Protein AF-0000000067828407 (afdb_homodimer)

Foldseek 3Di:
DWKKKWWLFFAAPPADDDFGAQTKIWIADPVGQIEIEFFALCNQVSQVVVVHHLQSAQHYEAFAQDRGRHVRLLVSQVVQLPDPVHDAHAYEYALLCVVCNWVPHNCVPQQDDPPHGDGPVSRHRYDHAHQQDWDDDPHKIKGWHWAQFDDPVVDGRTGTWIWMDDPHAIETEGPWHADDCVRCVVSLVRHQAYEAEEEDDPDDDRGGYYPVSVLPDDLVSQQRYEYGHYHDDDDPDSVVSNHPYYDGRRDMGMRD/DWKKKWWLFFAAPPADDDFGAQTKIWIADPVGQIEIEFFALCNQVSQVVVVHHLQRAQHYEAFAQDRGRHVRLLVSQVVQLPDPVHDAHAYEYALLCVVCNWVPHNCVPQQDDPPHGDGPVSRHRYDHAHAQDWDDDPHKIKGWHWAQFDDPVVDGRTGTWIWMDDPHAIETEGPWHADDCPRCVVSLVRHQAYEAEEEDDPDDDRGHYYPVSVLPDDLVSQQRYEYGHYHDDDDPPSVVSNHPYYDGRRDMGMRD

Organism: Synechocystis sp. (strain ATCC 27184 / PCC 6803 / Kazusa) (NCBI:txid1111708)

Solvent-accessible surface area (backbone atoms only — not comparable to full-atom values): 25943 Å² total; per-residue (Å²): 129,57,33,31,42,32,25,44,7,22,17,18,84,78,41,53,60,93,79,48,29,38,51,24,32,35,40,35,40,74,88,67,52,40,38,33,41,31,32,14,42,48,40,59,45,36,32,39,75,72,75,44,53,67,90,60,53,50,30,37,35,41,42,40,52,38,45,48,24,42,48,23,45,63,59,44,29,53,53,31,66,74,30,90,91,42,67,66,27,37,36,36,31,46,49,91,46,51,65,44,45,36,54,11,41,40,35,45,43,53,26,62,36,74,69,28,74,50,55,65,72,72,35,26,46,80,42,69,33,56,87,66,35,68,50,72,57,93,79,30,45,37,29,41,37,81,39,59,24,32,44,23,82,85,47,64,49,70,22,36,18,41,40,33,33,49,89,85,36,29,37,32,38,43,51,66,22,32,76,46,61,89,80,41,42,70,52,54,70,66,28,69,36,33,43,35,41,26,34,68,57,94,69,76,60,90,37,42,14,38,47,79,59,60,64,68,52,59,66,80,51,32,55,35,25,34,32,26,36,25,58,84,73,88,73,76,66,36,53,84,66,39,28,66,28,71,54,47,51,64,40,71,42,79,48,118,129,56,32,30,41,32,25,46,6,21,18,19,84,78,43,50,60,90,79,49,29,38,51,24,33,34,40,35,40,73,88,67,53,41,38,31,40,31,35,13,43,48,41,56,44,36,32,38,76,72,74,44,54,67,89,61,55,49,30,36,35,42,43,39,52,39,48,50,24,43,49,22,46,63,57,42,29,52,53,29,67,76,30,89,90,43,67,68,25,38,36,36,31,45,49,90,46,50,64,45,45,36,54,12,39,41,35,46,45,53,28,62,36,74,70,27,75,49,55,64,72,74,35,26,45,79,42,70,34,56,87,67,36,68,52,71,57,93,80,30,44,37,30,41,38,81,40,59,24,32,45,24,81,86,48,64,48,71,23,36,18,40,40,32,33,50,90,84,36,30,37,31,37,44,51,67,22,32,76,45,60,90,80,43,42,70,55,54,68,65,29,65,34,33,41,35,42,26,34,68,56,94,70,76,61,89,38,43,14,36,48,80,59,60,64,67,50,58,66,80,50,33,56,34,24,34,32,24,35,25,57,84,73,89,73,76,67,35,54,85,66,39,26,66,28,71,55,48,50,64,40,73,41,80,47,118

Radius of gyration: 23.19 Å; Cα contacts (8 Å, |Δi|>4): 1273; chains: 2; bounding box: 46×67×59 Å

Sequence (512 aa):
MAANLTFLGSGSAFTVGADNFQSNAILTLDNGKKFLIDCGTDIRFSLYALGLSHRDITDIYVSHLHSDHVGGLEYVGFSTMFDPNCGKPNLYLSQDIAADLWERSLAGGMEAIEGGMTEVDSYFQIHALGPGETFTWENVNFQLIKLNHVDTGSMLMPAYGLFFTVNHFQVFFSNDTKFSYDRLQEYFHRADIIFHDCEISPYPSPVHAHYNELRKLPAAIKAKMWLYGYQPGPLPPALEDGFLGFVKRGQRFDLVMAANLTFLGSGSAFTVGADNFQSNAILTLDNGKKFLIDCGTDIRFSLYALGLSHRDITDIYVSHLHSDHVGGLEYVGFSTMFDPNCGKPNLYLSQDIAADLWERSLAGGMEAIEGGMTEVDSYFQIHALGPGETFTWENVNFQLIKLNHVDTGSMLMPAYGLFFTVNHFQVFFSNDTKFSYDRLQEYFHRADIIFHDCEISPYPSPVHAHYNELRKLPAAIKAKMWLYGYQPGPLPPALEDGFLGFVKRGQRFDLV

InterPro domains:
  IPR001279 Metallo-beta-lactamase [SM00849] (22-222)
  IPR036866 Ribonuclease Z/Hydroxyacylglutathione hydrolase-like [G3DSA:3.60.15.10] (4-229)
  IPR036866 Ribonuclease Z/Hydroxyacylglutathione hydrolase-like [SSF56281] (5-227)

Nearest PDB structures (foldseek):
  7u2s-assembly1_B  TM=8.899E-01  e=1.534E-22  Paenibacillus xerothermodurans
  7t28-assembly1_A-2  TM=8.865E-01  e=1.063E-20  Bacillus phage BSP38
  7fct-assembly1_A  TM=8.075E-01  e=1.706E-14  Bacillus phage vB_BtM_BMBsp2
  7bzi-assembly2_D  TM=7.645E-01  e=1.334E-12  uncultured bacterium
  7bz3-assembly1_C  TM=7.467E-01  e=5.696E-11  uncultured bacterium

Structure (mmCIF, N/CA/C/O backbone):
data_AF-0000000067828407-model_v1
#
loop_
_entity.id
_entity.type
_entity.pdbx_description
1 polymer 'Anti-Pycsar protein Apyc1'
#
loop_
_atom_site.group_PDB
_atom_site.id
_atom_site.type_symbol
_atom_site.label_atom_id
_atom_site.label_alt_id
_atom_site.label_comp_id
_atom_site.label_asym_id
_atom_site.label_entity_id
_atom_site.label_seq_id
_atom_site.pdbx_PDB_ins_code
_atom_site.Cartn_x
_atom_site.Cartn_y
_atom_site.Cartn_z
_atom_site.occupancy
_atom_site.B_iso_or_equiv
_atom_site.auth_seq_id
_atom_site.auth_comp_id
_atom_site.auth_asym_id
_atom_site.auth_atom_id
_atom_site.pdbx_PDB_model_num
ATOM 1 N N . MET A 1 1 ? -19.906 -27.156 -11.617 1 76.94 1 MET A N 1
ATOM 2 C CA . MET A 1 1 ? -19.828 -25.812 -11.07 1 76.94 1 MET A CA 1
ATOM 3 C C . MET A 1 1 ? -18.922 -24.922 -11.922 1 76.94 1 MET A C 1
ATOM 5 O O . MET A 1 1 ? -17.859 -25.359 -12.359 1 76.94 1 MET A O 1
ATOM 9 N N . ALA A 1 2 ? -19.484 -23.766 -12.352 1 88.38 2 ALA A N 1
ATOM 10 C CA . ALA A 1 2 ? -18.672 -22.859 -13.18 1 88.38 2 ALA A CA 1
ATOM 11 C C . ALA A 1 2 ? -17.812 -21.938 -12.312 1 88.38 2 ALA A C 1
ATOM 13 O O . ALA A 1 2 ? -18.234 -21.547 -11.219 1 88.38 2 ALA A O 1
ATOM 14 N N . ALA A 1 3 ? -16.531 -21.828 -12.641 1 96.25 3 ALA A N 1
ATOM 15 C CA . ALA A 1 3 ? -15.617 -20.938 -11.93 1 96.25 3 ALA A CA 1
ATOM 16 C C . ALA A 1 3 ? -14.758 -20.141 -12.906 1 96.25 3 ALA A C 1
ATOM 18 O O . ALA A 1 3 ? -14.523 -20.578 -14.031 1 96.25 3 ALA A O 1
ATOM 19 N N . ASN A 1 4 ? -14.438 -18.953 -12.461 1 97.56 4 ASN A N 1
ATOM 20 C CA . ASN A 1 4 ? -13.516 -18.156 -13.273 1 97.56 4 ASN A CA 1
ATOM 21 C C . ASN A 1 4 ? -12.469 -17.453 -12.406 1 97.56 4 ASN A C 1
ATOM 23 O O . ASN A 1 4 ? -12.703 -17.203 -11.227 1 97.56 4 ASN A O 1
ATOM 27 N N . LEU A 1 5 ? -11.352 -17.266 -12.992 1 98.44 5 LEU A N 1
ATOM 28 C CA . LEU A 1 5 ? -10.273 -16.5 -12.391 1 98.44 5 LEU A CA 1
ATOM 29 C C . LEU A 1 5 ? -10.117 -15.148 -13.086 1 98.44 5 LEU A C 1
ATOM 31 O O . LEU A 1 5 ? -9.922 -15.094 -14.305 1 98.44 5 LEU A O 1
ATOM 35 N N . THR A 1 6 ? -10.258 -14.07 -12.328 1 98.75 6 THR A N 1
ATOM 36 C CA . THR A 1 6 ? -10.094 -12.719 -12.867 1 98.75 6 THR A CA 1
ATOM 37 C C . THR A 1 6 ? -8.875 -12.039 -12.25 1 98.75 6 THR A C 1
ATOM 39 O O . THR A 1 6 ? -8.758 -11.953 -11.031 1 98.75 6 THR A O 1
ATOM 42 N N . PHE A 1 7 ? -8.008 -11.578 -13.117 1 98.81 7 PHE A N 1
ATOM 43 C CA . PHE A 1 7 ? -6.852 -10.852 -12.625 1 98.81 7 PHE A CA 1
ATOM 44 C C . PHE A 1 7 ? -7.203 -9.391 -12.367 1 98.81 7 PHE A C 1
ATOM 46 O O . PHE A 1 7 ? -7.656 -8.688 -13.273 1 98.81 7 PHE A O 1
ATOM 53 N N . LEU A 1 8 ? -6.945 -8.953 -11.133 1 98.56 8 LEU A N 1
ATOM 54 C CA . LEU A 1 8 ? -7.117 -7.543 -10.789 1 98.56 8 LEU A CA 1
ATOM 55 C C . LEU A 1 8 ? -6.027 -6.691 -11.43 1 98.56 8 LEU A C 1
ATOM 57 O O . LEU A 1 8 ? -6.273 -5.543 -11.805 1 98.56 8 LEU A O 1
ATOM 61 N N . GLY A 1 9 ? -4.91 -7.184 -11.438 1 98.44 9 GLY A N 1
ATOM 62 C CA . GLY A 1 9 ? -3.709 -6.688 -12.086 1 98.44 9 GLY A CA 1
ATOM 63 C C . GLY A 1 9 ? -2.754 -7.789 -12.508 1 98.44 9 GLY A C 1
ATOM 64 O O . GLY A 1 9 ? -2.883 -8.93 -12.055 1 98.44 9 GLY A O 1
ATOM 65 N N . SER A 1 10 ? -1.858 -7.43 -13.422 1 98.38 10 SER A N 1
ATOM 66 C CA . SER A 1 10 ? -0.917 -8.422 -13.938 1 98.38 10 SER A CA 1
ATOM 67 C C . SER A 1 10 ? 0.518 -7.91 -13.859 1 98.38 10 SER A C 1
ATOM 69 O O . SER A 1 10 ? 1.431 -8.523 -14.414 1 98.38 10 SER A O 1
ATOM 71 N N . GLY A 1 11 ? 0.688 -6.836 -13.156 1 98.06 11 GLY A N 1
ATOM 72 C CA . GLY A 1 11 ? 1.99 -6.191 -13.141 1 98.06 11 GLY A CA 1
ATOM 73 C C . GLY A 1 11 ? 2.842 -6.59 -11.953 1 98.06 11 GLY A C 1
ATOM 74 O O . GLY A 1 11 ? 2.355 -7.238 -11.023 1 98.06 11 GLY A O 1
ATOM 75 N N . SER A 1 12 ? 4.102 -6.242 -12.062 1 97.12 12 SER A N 1
ATOM 76 C CA . SER A 1 12 ? 5.043 -6.438 -10.969 1 97.12 12 SER A CA 1
ATOM 77 C C . SER A 1 12 ? 4.727 -5.52 -9.789 1 97.12 12 SER A C 1
ATOM 79 O O . SER A 1 12 ? 3.828 -4.68 -9.875 1 97.12 12 SER A O 1
ATOM 81 N N . ALA A 1 13 ? 5.492 -5.715 -8.719 1 97.06 13 ALA A N 1
ATOM 82 C CA . ALA A 1 13 ? 5.367 -4.887 -7.52 1 97.06 13 ALA A CA 1
ATOM 83 C C . ALA A 1 13 ? 5.605 -3.414 -7.84 1 97.06 13 ALA A C 1
ATOM 85 O O . ALA A 1 13 ? 5.18 -2.531 -7.094 1 97.06 13 ALA A O 1
ATOM 86 N N . PHE A 1 14 ? 6.219 -3.104 -9.016 1 95.5 14 PHE A N 1
ATOM 87 C CA . PHE A 1 14 ? 6.723 -1.764 -9.297 1 95.5 14 PHE A CA 1
ATOM 88 C C . PHE A 1 14 ? 5.938 -1.114 -10.43 1 95.5 14 PHE A C 1
ATOM 90 O O . PHE A 1 14 ? 6.383 -0.126 -11.016 1 95.5 14 PHE A O 1
ATOM 97 N N . THR A 1 15 ? 4.816 -1.75 -10.727 1 96 15 THR A N 1
ATOM 98 C CA . THR A 1 15 ? 3.963 -1.241 -11.797 1 96 15 THR A CA 1
ATOM 99 C C . THR A 1 15 ? 3.484 0.172 -11.477 1 96 15 THR A C 1
ATOM 101 O O . THR A 1 15 ? 3.117 0.467 -10.336 1 96 15 THR A O 1
ATOM 104 N N . VAL A 1 16 ? 3.574 1.005 -12.461 1 94 16 VAL A N 1
ATOM 105 C CA . VAL A 1 16 ? 3.113 2.385 -12.344 1 94 16 VAL A CA 1
ATOM 106 C C . VAL A 1 16 ? 2.1 2.684 -13.445 1 94 16 VAL A C 1
ATOM 108 O O . VAL A 1 16 ? 1.733 1.796 -14.219 1 94 16 VAL A O 1
ATOM 111 N N . GLY A 1 17 ? 1.566 3.844 -13.516 1 85.56 17 GLY A N 1
ATOM 112 C CA . GLY A 1 17 ? 0.612 4.234 -14.539 1 85.56 17 GLY A CA 1
ATOM 113 C C . GLY A 1 17 ? -0.798 3.752 -14.258 1 85.56 17 GLY A C 1
ATOM 114 O O . GLY A 1 17 ? -1.046 3.102 -13.242 1 85.56 17 GLY A O 1
ATOM 115 N N . ALA A 1 18 ? -1.781 4.07 -15.078 1 76.5 18 ALA A N 1
ATOM 116 C CA . ALA A 1 18 ? -3.195 3.789 -14.844 1 76.5 18 ALA A CA 1
ATOM 117 C C . ALA A 1 18 ? -3.648 2.57 -15.641 1 76.5 18 ALA A C 1
ATOM 119 O O . ALA A 1 18 ? -4.824 2.199 -15.609 1 76.5 18 ALA A O 1
ATOM 120 N N . ASP A 1 19 ? -2.742 1.916 -16.219 1 89.62 19 ASP A N 1
ATOM 121 C CA . ASP A 1 19 ? -3.172 0.899 -17.172 1 89.62 19 ASP A CA 1
ATOM 122 C C . ASP A 1 19 ? -3.098 -0.497 -16.562 1 89.62 19 ASP A C 1
ATOM 124 O O . ASP A 1 19 ? -3.627 -1.457 -17.125 1 89.62 19 ASP A O 1
ATOM 128 N N . ASN A 1 20 ? -2.412 -0.608 -15.445 1 96.94 20 ASN A N 1
ATOM 129 C CA . ASN A 1 20 ? -2.26 -1.908 -14.797 1 96.94 20 ASN A CA 1
ATOM 130 C C . ASN A 1 20 ? -2.098 -1.769 -13.289 1 96.94 20 ASN A C 1
ATOM 132 O O . ASN A 1 20 ? -1.967 -0.657 -12.773 1 96.94 20 ASN A O 1
ATOM 136 N N . PHE A 1 21 ? -2.271 -2.811 -12.555 1 98 21 PHE A N 1
ATOM 137 C CA . PHE A 1 21 ? -2.057 -2.926 -11.117 1 98 21 PHE A CA 1
ATOM 138 C C . PHE A 1 21 ? -1.154 -4.113 -10.797 1 98 21 PHE A C 1
ATOM 140 O O . PHE A 1 21 ? -0.775 -4.871 -11.688 1 98 21 PHE A O 1
ATOM 147 N N . GLN A 1 22 ? -0.774 -4.207 -9.508 1 98.12 22 GLN A N 1
ATOM 148 C CA . GLN A 1 22 ? -0.045 -5.371 -9.023 1 98.12 22 GLN A CA 1
ATOM 149 C C . GLN A 1 22 ? -0.845 -6.652 -9.242 1 98.12 22 GLN A C 1
ATOM 151 O O . GLN A 1 22 ? -2.078 -6.625 -9.258 1 98.12 22 GLN A O 1
ATOM 156 N N . SER A 1 23 ? -0.132 -7.758 -9.375 1 97.81 23 SER A N 1
ATOM 157 C CA . SER A 1 23 ? -0.726 -9.023 -9.789 1 97.81 23 SER A CA 1
ATOM 158 C C . SER A 1 23 ? -1.465 -9.688 -8.633 1 97.81 23 SER A C 1
ATOM 160 O O . SER A 1 23 ? -0.862 -10.414 -7.836 1 97.81 23 SER A O 1
ATOM 162 N N . ASN A 1 24 ? -2.719 -9.43 -8.453 1 98.44 24 ASN A N 1
ATOM 163 C CA . ASN A 1 24 ? -3.688 -10.117 -7.605 1 98.44 24 ASN A CA 1
ATOM 164 C C . ASN A 1 24 ? -4.875 -10.633 -8.414 1 98.44 24 ASN A C 1
ATOM 166 O O . ASN A 1 24 ? -5.148 -10.133 -9.508 1 98.44 24 ASN A O 1
ATOM 170 N N . ALA A 1 25 ? -5.551 -11.672 -7.895 1 98.81 25 ALA A N 1
ATOM 171 C CA . ALA A 1 25 ? -6.621 -12.273 -8.688 1 98.81 25 ALA A CA 1
ATOM 172 C C . ALA A 1 25 ? -7.781 -12.711 -7.801 1 98.81 25 ALA A C 1
ATOM 174 O O . ALA A 1 25 ? -7.609 -12.914 -6.598 1 98.81 25 ALA A O 1
ATOM 175 N N . ILE A 1 26 ? -8.938 -12.844 -8.398 1 98.81 26 ILE A N 1
ATOM 176 C CA . ILE A 1 26 ? -10.133 -13.312 -7.715 1 98.81 26 ILE A CA 1
ATOM 177 C C . ILE A 1 26 ? -10.656 -14.578 -8.398 1 98.81 26 ILE A C 1
ATOM 179 O O . ILE A 1 26 ? -10.93 -14.57 -9.602 1 98.81 26 ILE A O 1
ATOM 183 N N . LEU A 1 27 ? -10.719 -15.641 -7.633 1 98.56 27 LEU A N 1
ATOM 184 C CA . LEU A 1 27 ? -11.484 -16.812 -8.055 1 98.56 27 LEU A CA 1
ATOM 185 C C . LEU A 1 27 ? -12.961 -16.656 -7.715 1 98.56 27 LEU A C 1
ATOM 187 O O . LEU A 1 27 ? -13.32 -16.516 -6.547 1 98.56 27 LEU A O 1
ATOM 191 N N . THR A 1 28 ? -13.797 -16.641 -8.719 1 97.81 28 THR A N 1
ATOM 192 C CA . THR A 1 28 ? -15.234 -16.5 -8.539 1 97.81 28 THR A CA 1
ATOM 193 C C . THR A 1 28 ? -15.961 -17.797 -8.906 1 97.81 28 THR A C 1
ATOM 195 O O . THR A 1 28 ? -15.727 -18.359 -9.977 1 97.81 28 THR A O 1
ATOM 198 N N . LEU A 1 29 ? -16.828 -18.25 -8.031 1 96.62 29 LEU A N 1
ATOM 199 C CA . LEU A 1 29 ? -17.656 -19.422 -8.297 1 96.62 29 LEU A CA 1
ATOM 200 C C . LEU A 1 29 ? -19.031 -19.031 -8.812 1 96.62 29 LEU A C 1
ATOM 202 O O . LEU A 1 29 ? -19.406 -17.859 -8.758 1 96.62 29 LEU A O 1
ATOM 206 N N . ASP A 1 30 ? -19.781 -19.953 -9.312 1 93.94 30 ASP A N 1
ATOM 207 C CA . ASP A 1 30 ? -21.094 -19.703 -9.922 1 93.94 30 ASP A CA 1
ATOM 208 C C . ASP A 1 30 ? -22.094 -19.219 -8.875 1 93.94 30 ASP A C 1
ATOM 210 O O . ASP A 1 30 ? -23.078 -18.547 -9.219 1 93.94 30 ASP A O 1
ATOM 214 N N . ASN A 1 31 ? -21.906 -19.516 -7.641 1 93.69 31 ASN A N 1
ATOM 215 C CA . ASN A 1 31 ? -22.797 -19.078 -6.578 1 93.69 31 ASN A CA 1
ATOM 216 C C . ASN A 1 31 ? -22.469 -17.656 -6.113 1 93.69 31 ASN A C 1
ATOM 218 O O . ASN A 1 31 ? -23.078 -17.141 -5.176 1 93.69 31 ASN A O 1
ATOM 222 N N . GLY A 1 32 ? -21.453 -17.094 -6.676 1 94.56 32 GLY A N 1
ATOM 223 C CA . GLY A 1 32 ? -21.125 -15.695 -6.395 1 94.56 32 GLY A CA 1
ATOM 224 C C . GLY A 1 32 ? -20 -15.539 -5.383 1 94.56 32 GLY A C 1
ATOM 225 O O . GLY A 1 32 ? -19.5 -14.43 -5.188 1 94.56 32 GLY A O 1
ATOM 226 N N . LYS A 1 33 ? -19.578 -16.656 -4.762 1 96.56 33 LYS A N 1
ATOM 227 C CA . LYS A 1 33 ? -18.5 -16.578 -3.777 1 96.56 33 LYS A CA 1
ATOM 228 C C . LYS A 1 33 ? -17.172 -16.234 -4.438 1 96.56 33 LYS A C 1
ATOM 230 O O . LYS A 1 33 ? -16.875 -16.688 -5.547 1 96.56 33 LYS A O 1
ATOM 235 N N . LYS A 1 34 ? -16.391 -15.406 -3.74 1 98.38 34 LYS A N 1
ATOM 236 C CA . LYS A 1 34 ? -15.125 -14.914 -4.266 1 98.38 34 LYS A CA 1
ATOM 237 C C . LYS A 1 34 ? -13.977 -15.25 -3.318 1 98.38 34 LYS A C 1
ATOM 239 O O . LYS A 1 34 ? -14.117 -15.148 -2.098 1 98.38 34 LYS A O 1
ATOM 244 N N . PHE A 1 35 ? -12.898 -15.68 -3.91 1 98.75 35 PHE A N 1
ATOM 245 C CA . PHE A 1 35 ? -11.641 -15.992 -3.232 1 98.75 35 PHE A CA 1
ATOM 246 C C . PHE A 1 35 ? -10.5 -15.148 -3.791 1 98.75 35 PHE A C 1
ATOM 248 O O .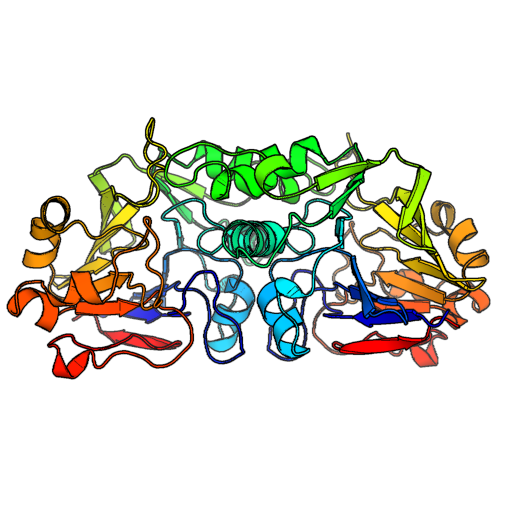 PHE A 1 35 ? -10.062 -15.359 -4.926 1 98.75 35 PHE A O 1
ATOM 255 N N . LEU A 1 36 ? -10.086 -14.172 -2.955 1 98.88 36 LEU A N 1
ATOM 256 C CA . LEU A 1 36 ? -9.016 -13.281 -3.381 1 98.88 36 LEU A CA 1
ATOM 257 C C . LEU A 1 36 ? -7.652 -13.922 -3.166 1 98.88 36 LEU A C 1
ATOM 259 O O . LEU A 1 36 ? -7.355 -14.406 -2.07 1 98.88 36 LEU A O 1
ATOM 263 N N . ILE A 1 37 ? -6.848 -13.953 -4.219 1 98.88 37 ILE A N 1
ATOM 264 C CA . ILE A 1 37 ? -5.465 -14.422 -4.145 1 98.88 37 ILE A CA 1
ATOM 265 C C . ILE A 1 37 ? -4.52 -13.219 -4.07 1 98.88 37 ILE A C 1
ATOM 267 O O . ILE A 1 37 ? -4.332 -12.508 -5.059 1 98.88 37 ILE A O 1
ATOM 271 N N . ASP A 1 38 ? -3.898 -13.047 -2.912 1 98.81 38 ASP A N 1
ATOM 272 C CA . ASP A 1 38 ? -3.037 -11.938 -2.529 1 98.81 38 ASP A CA 1
ATOM 273 C C . ASP A 1 38 ? -3.82 -10.625 -2.486 1 98.81 38 ASP A C 1
ATOM 275 O O . ASP A 1 38 ? -4.836 -10.484 -3.172 1 98.81 38 ASP A O 1
ATOM 279 N N . CYS A 1 39 ? -3.365 -9.758 -1.667 1 98.81 39 CYS A N 1
ATOM 280 C CA . CYS A 1 39 ? -4.016 -8.484 -1.366 1 98.81 39 CYS A CA 1
ATOM 281 C C . CYS A 1 39 ? -2.994 -7.363 -1.245 1 98.81 39 CYS A C 1
ATOM 283 O O . CYS A 1 39 ? -2.664 -6.934 -0.138 1 98.81 39 CYS A O 1
ATOM 285 N N . GLY A 1 40 ? -2.582 -6.895 -2.371 1 98.62 40 GLY A N 1
ATOM 286 C CA . GLY A 1 40 ? -1.486 -5.941 -2.418 1 98.62 40 GLY A CA 1
ATOM 287 C C . GLY A 1 40 ? -1.936 -4.508 -2.207 1 98.62 40 GLY A C 1
ATOM 288 O O . GLY A 1 40 ? -3.127 -4.242 -2.023 1 98.62 40 GLY A O 1
ATOM 289 N N . THR A 1 41 ? -1.012 -3.59 -2.291 1 98.25 41 THR A N 1
ATOM 290 C CA . THR A 1 41 ? -1.231 -2.186 -1.964 1 98.25 41 THR A CA 1
ATOM 291 C C . THR A 1 41 ? -2.211 -1.549 -2.945 1 98.25 41 THR A C 1
ATOM 293 O O . THR A 1 41 ? -2.824 -0.522 -2.641 1 98.25 41 THR A O 1
ATOM 296 N N . ASP A 1 42 ? -2.416 -2.121 -4.105 1 97.94 42 ASP A N 1
ATOM 297 C CA . ASP A 1 42 ? -3.27 -1.527 -5.129 1 97.94 42 ASP A CA 1
ATOM 298 C C . ASP A 1 42 ? -4.719 -1.982 -4.965 1 97.94 42 ASP A C 1
ATOM 300 O O . ASP A 1 42 ? -5.582 -1.625 -5.77 1 97.94 42 ASP A O 1
ATOM 304 N N . ILE A 1 43 ? -5.039 -2.695 -3.916 1 98.25 43 ILE A N 1
ATOM 305 C CA . ILE A 1 43 ? -6.281 -3.459 -3.838 1 98.25 43 ILE A CA 1
ATOM 306 C C . ILE A 1 43 ? -7.477 -2.512 -3.912 1 98.25 43 ILE A C 1
ATOM 308 O O . ILE A 1 43 ? -8.484 -2.822 -4.555 1 98.25 43 ILE A O 1
ATOM 312 N N . ARG A 1 44 ? -7.387 -1.312 -3.287 1 97.12 44 ARG A N 1
ATOM 313 C CA . ARG A 1 44 ? -8.492 -0.358 -3.32 1 97.12 44 ARG A CA 1
ATOM 314 C C . ARG A 1 44 ? -8.828 0.042 -4.754 1 97.12 44 ARG A C 1
ATOM 316 O O . ARG A 1 44 ? -10 0.044 -5.145 1 97.12 44 ARG A O 1
ATOM 323 N N . PHE A 1 45 ? -7.836 0.296 -5.527 1 97.19 45 PHE A N 1
ATOM 324 C CA . PHE A 1 45 ? -8.008 0.774 -6.895 1 97.19 45 PHE A CA 1
ATOM 325 C C . PHE A 1 45 ? -8.398 -0.37 -7.824 1 97.19 45 PHE A C 1
ATOM 327 O O . PHE A 1 45 ? -9.25 -0.205 -8.695 1 97.19 45 PHE A O 1
ATOM 334 N N . SER A 1 46 ? -7.762 -1.517 -7.629 1 97.81 46 SER A N 1
ATOM 335 C CA . SER A 1 46 ? -7.984 -2.629 -8.547 1 97.81 46 SER A CA 1
ATOM 336 C C . SER A 1 46 ? -9.391 -3.209 -8.383 1 97.81 46 SER A C 1
ATOM 338 O O . SER A 1 46 ? -10.039 -3.557 -9.367 1 97.81 46 SER A O 1
ATOM 340 N N . LEU A 1 47 ? -9.906 -3.297 -7.129 1 98.12 47 LEU A N 1
ATOM 341 C CA . LEU A 1 47 ? -11.289 -3.707 -6.906 1 98.12 47 LEU A CA 1
ATOM 342 C C . LEU A 1 47 ? -12.258 -2.699 -7.516 1 98.12 47 LEU A C 1
ATOM 344 O O . LEU A 1 47 ? -13.18 -3.08 -8.234 1 98.12 47 LEU A O 1
ATOM 348 N N . TYR A 1 48 ? -12 -1.464 -7.262 1 97.38 48 TYR A N 1
ATOM 349 C CA . TYR A 1 48 ? -12.875 -0.401 -7.746 1 97.38 48 TYR A CA 1
ATOM 350 C C . TYR A 1 48 ? -12.977 -0.431 -9.266 1 97.38 48 TYR A C 1
ATOM 352 O O . TYR A 1 48 ? -14.055 -0.23 -9.828 1 97.38 48 TYR A O 1
ATOM 360 N N . ALA A 1 49 ? -11.875 -0.677 -9.922 1 96.5 49 ALA A N 1
ATOM 361 C CA . ALA A 1 49 ? -11.836 -0.704 -11.383 1 96.5 49 ALA A CA 1
ATOM 362 C C . ALA A 1 49 ? -12.75 -1.792 -11.938 1 96.5 49 ALA A C 1
ATOM 364 O O . ALA A 1 49 ? -13.195 -1.71 -13.086 1 96.5 49 ALA A O 1
ATOM 365 N N . LEU A 1 50 ? -13.062 -2.801 -11.133 1 96.88 50 LEU A N 1
ATOM 366 C CA . LEU A 1 50 ? -13.938 -3.891 -11.555 1 96.88 50 LEU A CA 1
ATOM 367 C C . LEU A 1 50 ? -15.344 -3.709 -10.992 1 96.88 50 LEU A C 1
ATOM 369 O O . LEU A 1 50 ? -16.188 -4.602 -11.117 1 96.88 50 LEU A O 1
ATOM 373 N N . GLY A 1 51 ? -15.57 -2.576 -10.312 1 97.12 51 GLY A N 1
ATOM 374 C CA . GLY A 1 51 ? -16.859 -2.332 -9.703 1 97.12 51 GLY A CA 1
ATOM 375 C C . GLY A 1 51 ? -17.062 -3.094 -8.406 1 97.12 51 GLY A C 1
ATOM 376 O O . GLY A 1 51 ? -18.203 -3.338 -7.992 1 97.12 51 GLY A O 1
ATOM 377 N N . LEU A 1 52 ? -15.977 -3.553 -7.785 1 97.69 52 LEU A N 1
ATOM 378 C CA . LEU A 1 52 ? -16.016 -4.289 -6.527 1 97.69 52 LEU A CA 1
ATOM 379 C C . LEU A 1 52 ? -15.492 -3.428 -5.379 1 97.69 52 LEU A C 1
ATOM 381 O O . LEU A 1 52 ? -15.047 -2.299 -5.602 1 97.69 52 LEU A O 1
ATOM 385 N N . SER A 1 53 ? -15.594 -3.887 -4.148 1 97.12 53 SER A N 1
ATOM 386 C CA . SER A 1 53 ? -15.109 -3.229 -2.941 1 97.12 53 SER A CA 1
ATOM 387 C C . SER A 1 53 ? -14.766 -4.246 -1.859 1 97.12 53 SER A C 1
ATOM 389 O O . SER A 1 53 ? -14.789 -5.453 -2.105 1 97.12 53 SER A O 1
ATOM 391 N N . HIS A 1 54 ? -14.414 -3.705 -0.653 1 97.44 54 HIS A N 1
ATOM 392 C CA . HIS A 1 54 ? -14.125 -4.562 0.492 1 97.44 54 HIS A CA 1
ATOM 393 C C . HIS A 1 54 ? -15.312 -5.469 0.809 1 97.44 54 HIS A C 1
ATOM 395 O O . HIS A 1 54 ? -15.141 -6.543 1.387 1 97.44 54 HIS A O 1
ATOM 401 N N . ARG A 1 55 ? -16.516 -5.09 0.398 1 97.19 55 ARG A N 1
ATOM 402 C CA . ARG A 1 55 ? -17.719 -5.84 0.704 1 97.19 55 ARG A CA 1
ATOM 403 C C . ARG A 1 55 ? -17.766 -7.145 -0.087 1 97.19 55 ARG A C 1
ATOM 405 O O . ARG A 1 55 ? -18.516 -8.062 0.266 1 97.19 55 ARG A O 1
ATOM 412 N N . ASP A 1 56 ? -16.984 -7.188 -1.113 1 97.31 56 ASP A N 1
ATOM 413 C CA . ASP A 1 56 ? -17 -8.352 -1.996 1 97.31 56 ASP A CA 1
ATOM 414 C C . ASP A 1 56 ? -15.922 -9.352 -1.6 1 97.31 56 ASP A C 1
ATOM 416 O O . ASP A 1 56 ? -15.828 -10.438 -2.186 1 97.31 56 ASP A O 1
ATOM 420 N N . ILE A 1 57 ? -15.086 -8.977 -0.621 1 96.5 57 ILE A N 1
ATOM 421 C CA . ILE A 1 57 ? -13.914 -9.781 -0.286 1 96.5 57 ILE A CA 1
ATOM 422 C C . ILE A 1 57 ? -14.125 -10.469 1.061 1 96.5 57 ILE A C 1
ATOM 424 O O . ILE A 1 57 ? -13.914 -9.867 2.113 1 96.5 57 ILE A O 1
ATOM 428 N N . THR A 1 58 ? -14.523 -11.75 1.033 1 97.5 58 THR A N 1
ATOM 429 C CA . THR A 1 58 ? -14.82 -12.484 2.26 1 97.5 58 THR A CA 1
ATOM 430 C C . THR A 1 58 ? -13.742 -13.523 2.541 1 97.5 58 THR A C 1
ATOM 432 O O . THR A 1 58 ? -13.602 -13.984 3.676 1 97.5 58 THR A O 1
ATOM 435 N N . ASP A 1 59 ? -13.094 -13.984 1.517 1 98.81 59 ASP A N 1
ATOM 436 C CA . ASP A 1 59 ? -12.055 -15.008 1.606 1 98.81 59 ASP A CA 1
ATOM 437 C C . ASP A 1 59 ? -10.789 -14.57 0.876 1 98.81 59 ASP A C 1
ATOM 439 O O . ASP A 1 59 ? -10.828 -14.234 -0.307 1 98.81 59 ASP A O 1
ATOM 443 N N . ILE A 1 60 ? -9.688 -14.578 1.633 1 98.88 60 ILE A N 1
ATOM 444 C CA . ILE A 1 60 ? -8.422 -14.078 1.11 1 98.88 60 ILE A CA 1
ATOM 445 C C . ILE A 1 60 ? -7.316 -15.102 1.354 1 98.88 60 ILE A C 1
ATOM 447 O O . ILE A 1 60 ? -7.223 -15.68 2.441 1 98.88 60 ILE A O 1
ATOM 451 N N . TYR A 1 61 ? -6.52 -15.359 0.373 1 98.81 61 TYR A N 1
ATOM 452 C CA . TYR A 1 61 ? -5.258 -16.078 0.517 1 98.81 61 TYR A CA 1
ATOM 453 C C . TYR A 1 61 ? -4.07 -15.141 0.36 1 98.81 61 TYR A C 1
ATOM 455 O O . TYR A 1 61 ? -4.078 -14.258 -0.499 1 98.81 61 TYR A O 1
ATOM 463 N N . VAL A 1 62 ? -3.037 -15.297 1.184 1 98.31 62 VAL A N 1
ATOM 464 C CA . VAL A 1 62 ? -1.803 -14.531 1.061 1 98.31 62 VAL A CA 1
ATOM 465 C C . VAL A 1 62 ? -0.623 -15.477 0.857 1 98.31 62 VAL A C 1
ATOM 467 O O . VAL A 1 62 ? -0.451 -16.438 1.612 1 98.31 62 VAL A O 1
ATOM 470 N N . SER A 1 63 ? 0.192 -15.125 -0.127 1 97.94 63 SER A N 1
ATOM 471 C CA . SER A 1 63 ? 1.286 -16 -0.518 1 97.94 63 SER A CA 1
ATOM 472 C C . SER A 1 63 ? 2.545 -15.719 0.294 1 97.94 63 SER A C 1
ATOM 474 O O . SER A 1 63 ? 3.27 -16.641 0.675 1 97.94 63 SER A O 1
ATOM 476 N N . HIS A 1 64 ? 2.898 -14.438 0.482 1 97.69 64 HIS A N 1
ATOM 477 C CA . HIS A 1 64 ? 4.086 -14.023 1.223 1 97.69 64 HIS A CA 1
ATOM 478 C C . HIS A 1 64 ? 4.004 -12.555 1.614 1 97.69 64 HIS A C 1
ATOM 480 O O . HIS A 1 64 ? 3.002 -11.891 1.337 1 97.69 64 HIS A O 1
ATOM 486 N N . LEU A 1 65 ? 5.023 -12.016 2.219 1 97.81 65 LEU A N 1
ATOM 487 C CA . LEU A 1 65 ? 4.82 -10.828 3.043 1 97.81 65 LEU A CA 1
ATOM 488 C C . LEU A 1 65 ? 5.273 -9.57 2.309 1 97.81 65 LEU A C 1
ATOM 490 O O . LEU A 1 65 ? 5.293 -8.484 2.887 1 97.81 65 LEU A O 1
ATOM 494 N N . HIS A 1 66 ? 5.617 -9.617 1.042 1 98.25 66 HIS A N 1
ATOM 495 C CA . HIS A 1 66 ? 5.852 -8.375 0.314 1 98.25 66 HIS A CA 1
ATOM 496 C C . HIS A 1 66 ? 4.578 -7.543 0.22 1 98.25 66 HIS A C 1
ATOM 498 O O . HIS A 1 66 ? 3.475 -8.094 0.144 1 98.25 66 HIS A O 1
ATOM 504 N N . SER A 1 67 ? 4.746 -6.262 0.136 1 98.38 67 SER A N 1
ATOM 505 C CA . SER A 1 67 ? 3.621 -5.34 0.248 1 98.38 67 SER A CA 1
ATOM 506 C C . SER A 1 67 ? 2.682 -5.465 -0.948 1 98.38 67 SER A C 1
ATOM 508 O O . SER A 1 67 ? 1.482 -5.203 -0.832 1 98.38 67 SER A O 1
ATOM 510 N N . ASP A 1 68 ? 3.184 -5.828 -2.102 1 98.44 68 ASP A N 1
ATOM 511 C CA . ASP A 1 68 ? 2.307 -6 -3.256 1 98.44 68 ASP A CA 1
ATOM 512 C C . ASP A 1 68 ? 1.467 -7.27 -3.121 1 98.44 68 ASP A C 1
ATOM 514 O O . ASP A 1 68 ? 0.616 -7.551 -3.969 1 98.44 68 ASP A O 1
ATOM 518 N N . HIS A 1 69 ? 1.593 -7.988 -2.027 1 98.62 69 HIS A N 1
ATOM 519 C CA . HIS A 1 69 ? 0.782 -9.172 -1.766 1 98.62 69 HIS A CA 1
ATOM 520 C C . HIS A 1 69 ? -0.016 -9.016 -0.476 1 98.62 69 HIS A C 1
ATOM 522 O O . HIS A 1 69 ? -1.051 -9.664 -0.301 1 98.62 69 HIS A O 1
ATOM 528 N N . VAL A 1 70 ? 0.434 -8.109 0.455 1 98.75 70 VAL A N 1
ATOM 529 C CA . VAL A 1 70 ? -0.257 -8.07 1.74 1 98.75 70 VAL A CA 1
ATOM 530 C C . VAL A 1 70 ? -0.603 -6.625 2.094 1 98.75 70 VAL A C 1
ATOM 532 O O . VAL A 1 70 ? -1.348 -6.375 3.045 1 98.75 70 VAL A O 1
ATOM 535 N N . GLY A 1 71 ? -0.121 -5.664 1.355 1 98.62 71 GLY A N 1
ATOM 536 C CA . GLY A 1 71 ? -0.2 -4.266 1.739 1 98.62 71 GLY A CA 1
ATOM 537 C C . GLY A 1 71 ? -1.619 -3.729 1.755 1 98.62 71 GLY A C 1
ATOM 538 O O . GLY A 1 71 ? -1.878 -2.656 2.307 1 98.62 71 GLY A O 1
ATOM 539 N N . GLY A 1 72 ? -2.543 -4.402 1.165 1 98.75 72 GLY A N 1
ATOM 540 C CA . GLY A 1 72 ? -3.939 -3.996 1.115 1 98.75 72 GLY A CA 1
ATOM 541 C C . GLY A 1 72 ? -4.762 -4.547 2.264 1 98.75 72 GLY A C 1
ATOM 542 O O . GLY A 1 72 ? -5.93 -4.18 2.43 1 98.75 72 GLY A O 1
ATOM 543 N N . LEU A 1 73 ? -4.191 -5.391 3.119 1 98.88 73 LEU A N 1
ATOM 544 C CA . LEU A 1 73 ? -4.938 -6.039 4.195 1 98.88 73 LEU A CA 1
ATOM 545 C C . LEU A 1 73 ? -5.379 -5.02 5.242 1 98.88 73 LEU A C 1
ATOM 547 O O . LEU A 1 73 ? -6.434 -5.176 5.859 1 98.88 73 LEU A O 1
ATOM 551 N N . GLU A 1 74 ? -4.582 -3.973 5.434 1 98.69 74 GLU A N 1
ATOM 552 C CA . GLU A 1 74 ? -5.012 -2.926 6.355 1 98.69 74 GLU A CA 1
ATOM 553 C C . GLU A 1 74 ? -6.32 -2.289 5.898 1 98.69 74 GLU A C 1
ATOM 555 O O . GLU A 1 74 ? -7.238 -2.098 6.703 1 98.69 74 GLU A O 1
ATOM 560 N N . TYR A 1 75 ? -6.41 -1.992 4.59 1 98.25 75 TYR A N 1
ATOM 561 C CA . TYR A 1 75 ? -7.637 -1.446 4.02 1 98.25 75 TYR A CA 1
ATOM 562 C C . TYR A 1 75 ? -8.805 -2.395 4.234 1 98.25 75 TYR A C 1
ATOM 564 O O . TYR A 1 75 ? -9.867 -1.984 4.719 1 98.25 75 TYR A O 1
ATOM 572 N N . VAL A 1 76 ? -8.625 -3.66 3.918 1 98.62 7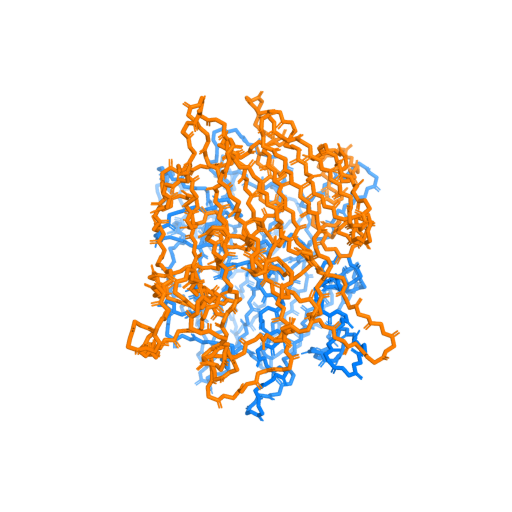6 VAL A N 1
ATOM 573 C CA . VAL A 1 76 ? -9.711 -4.633 4.02 1 98.62 76 VAL A CA 1
ATOM 574 C C . VAL A 1 76 ? -10.102 -4.82 5.484 1 98.62 76 VAL A C 1
ATOM 576 O O . VAL A 1 76 ? -11.289 -4.82 5.82 1 98.62 76 VAL A O 1
ATOM 579 N N . GLY A 1 77 ? -9.094 -4.949 6.324 1 98.31 77 GLY A N 1
ATOM 580 C CA . GLY A 1 77 ? -9.344 -5.156 7.742 1 98.31 77 GLY A CA 1
ATOM 581 C C . GLY A 1 77 ? -10.125 -4.023 8.383 1 98.31 77 GLY A C 1
ATOM 582 O O . GLY A 1 77 ? -11.141 -4.254 9.031 1 98.31 77 GLY A O 1
ATOM 583 N N . PHE A 1 78 ? -9.688 -2.785 8.172 1 97 78 PHE A N 1
ATOM 584 C CA . PHE A 1 78 ? -10.359 -1.631 8.75 1 97 78 PHE A CA 1
ATOM 585 C C . PHE A 1 78 ? -11.75 -1.465 8.148 1 97 78 PHE A C 1
ATOM 587 O O . PHE A 1 78 ? -12.727 -1.247 8.875 1 97 78 PHE A O 1
ATOM 594 N N . SER A 1 79 ? -11.836 -1.59 6.832 1 97 79 SER A N 1
ATOM 595 C CA . SER A 1 79 ? -13.117 -1.357 6.168 1 97 79 SER A CA 1
ATOM 596 C C . SER A 1 79 ? -14.172 -2.352 6.637 1 97 79 SER A C 1
ATOM 598 O O . SER A 1 79 ? -15.312 -1.972 6.914 1 97 79 SER A O 1
ATOM 600 N N . THR A 1 80 ? -13.797 -3.623 6.777 1 97.12 80 THR A N 1
ATOM 601 C CA . THR A 1 80 ? -14.766 -4.637 7.18 1 97.12 80 THR A CA 1
ATOM 602 C C . THR A 1 80 ? -15.094 -4.512 8.664 1 97.12 80 THR A C 1
ATOM 604 O O . THR A 1 80 ? -16.234 -4.695 9.07 1 97.12 80 THR A O 1
ATOM 607 N N . MET A 1 81 ? -14.102 -4.195 9.484 1 94.56 81 MET A N 1
ATOM 608 C CA . MET A 1 81 ? -14.305 -4.062 10.93 1 94.56 81 MET A CA 1
ATOM 609 C C . MET A 1 81 ? -15.312 -2.955 11.234 1 94.56 81 MET A C 1
ATOM 611 O O . MET A 1 81 ? -16.156 -3.1 12.125 1 94.56 81 MET A O 1
ATOM 615 N N . PHE A 1 82 ? -15.266 -1.841 10.43 1 91.69 82 PHE A N 1
ATOM 616 C CA . PHE A 1 82 ? -16.062 -0.665 10.773 1 91.69 82 PHE A CA 1
ATOM 617 C C . PHE A 1 82 ? -17.312 -0.592 9.914 1 91.69 82 PHE A C 1
ATOM 619 O O . PHE A 1 82 ? -18.047 0.395 9.969 1 91.69 82 PHE A O 1
ATOM 626 N N . ASP A 1 83 ? -17.578 -1.572 9.102 1 93.94 83 ASP A N 1
ATOM 627 C CA . ASP A 1 83 ? -18.812 -1.731 8.352 1 93.94 83 ASP A CA 1
ATOM 628 C C . ASP A 1 83 ? -19.703 -2.799 8.977 1 93.94 83 ASP A C 1
ATOM 630 O O . ASP A 1 83 ? -19.438 -3.994 8.867 1 93.94 83 ASP A O 1
ATOM 634 N N . PRO A 1 84 ? -20.766 -2.402 9.57 1 92.62 84 PRO A N 1
ATOM 635 C CA . PRO A 1 84 ? -21.609 -3.352 10.297 1 92.62 84 PRO A CA 1
ATOM 636 C C . PRO A 1 84 ? -22.234 -4.402 9.383 1 92.62 84 PRO A C 1
ATOM 638 O O . PRO A 1 84 ? -22.75 -5.41 9.859 1 92.62 84 PRO A O 1
ATOM 641 N N . ASN A 1 85 ? -22.172 -4.176 8.117 1 94 85 ASN A N 1
ATOM 642 C CA . ASN A 1 85 ? -22.75 -5.125 7.184 1 94 85 ASN A CA 1
ATOM 643 C C . ASN A 1 85 ? -21.75 -6.199 6.766 1 94 85 ASN A C 1
ATOM 645 O O . ASN A 1 85 ? -22.078 -7.07 5.957 1 94 85 ASN A O 1
ATOM 649 N N . CYS A 1 86 ? -20.594 -6.098 7.355 1 95.25 86 CYS A N 1
ATOM 650 C CA . CYS A 1 86 ? -19.531 -7.039 6.98 1 95.25 86 CYS A CA 1
ATOM 651 C C . CYS A 1 86 ? -19.141 -7.91 8.164 1 95.25 86 CYS A C 1
ATOM 653 O O . CYS A 1 86 ? -19.203 -7.469 9.312 1 95.25 86 CYS A O 1
ATOM 655 N N . GLY A 1 87 ? -18.875 -9.211 7.863 1 94.81 87 GLY A N 1
ATOM 656 C CA . GLY A 1 87 ? -18.156 -10.047 8.82 1 94.81 87 GLY A CA 1
ATOM 657 C C . GLY A 1 87 ? -16.656 -10.016 8.633 1 94.81 87 GLY A C 1
ATOM 658 O O . GLY A 1 87 ? -16.156 -9.422 7.672 1 94.81 87 GLY A O 1
ATOM 659 N N . LYS A 1 88 ? -15.992 -10.68 9.609 1 96.25 88 LYS A N 1
ATOM 660 C CA . LYS A 1 88 ? -14.547 -10.836 9.477 1 96.25 88 LYS A CA 1
ATOM 661 C C . LYS A 1 88 ? -14.188 -11.719 8.289 1 96.25 88 LYS A C 1
ATOM 663 O O . LYS A 1 88 ? -14.648 -12.867 8.203 1 96.25 88 LYS A O 1
ATOM 668 N N . PRO A 1 89 ? -13.344 -11.148 7.355 1 98.62 89 PRO A N 1
ATOM 669 C CA . PRO A 1 89 ? -12.914 -12.023 6.262 1 98.62 89 PRO A CA 1
ATOM 670 C C . PRO A 1 89 ? -12.07 -13.203 6.742 1 98.62 89 PRO A C 1
ATOM 672 O O . PRO A 1 89 ? -11.375 -13.094 7.754 1 98.62 89 PRO A O 1
ATOM 675 N N . ASN A 1 90 ? -12.211 -14.352 6.039 1 98.81 90 ASN A N 1
ATOM 676 C CA . ASN A 1 90 ? -11.281 -15.461 6.219 1 98.81 90 ASN A CA 1
ATOM 677 C C . ASN A 1 90 ? -9.93 -15.18 5.57 1 98.81 90 ASN A C 1
ATOM 679 O O . ASN A 1 90 ? -9.875 -14.695 4.438 1 98.81 90 ASN A O 1
ATOM 683 N N . LEU A 1 91 ? -8.898 -15.406 6.324 1 98.81 91 LEU A N 1
ATOM 684 C CA . LEU A 1 91 ? -7.551 -15.219 5.805 1 98.81 91 LEU A CA 1
ATOM 685 C C . LEU A 1 91 ? -6.762 -16.516 5.84 1 98.81 91 LEU A C 1
ATOM 687 O O . LEU A 1 91 ? -6.449 -17.031 6.918 1 98.81 91 LEU A O 1
ATOM 691 N N . TYR A 1 92 ? -6.469 -17.047 4.676 1 98.62 92 TYR A N 1
ATOM 692 C CA . TYR A 1 92 ? -5.688 -18.266 4.512 1 98.62 92 TYR A CA 1
ATOM 693 C C . TYR A 1 92 ? -4.23 -17.953 4.203 1 98.62 92 TYR A C 1
ATOM 695 O O . TYR A 1 92 ? -3.941 -17.078 3.375 1 98.62 92 TYR A O 1
ATOM 703 N N . LEU A 1 93 ? -3.348 -18.562 4.906 1 97.88 93 LEU A N 1
ATOM 704 C CA . LEU A 1 93 ? -1.919 -18.375 4.688 1 97.88 93 LEU A CA 1
ATOM 705 C C . LEU A 1 93 ? -1.113 -19.5 5.309 1 97.88 93 LEU A C 1
ATOM 707 O O . LEU A 1 93 ? -1.635 -20.266 6.125 1 97.88 93 LEU A O 1
ATOM 711 N N . SER A 1 94 ? 0.118 -19.609 4.875 1 97.5 94 SER A N 1
ATOM 712 C CA . SER A 1 94 ? 0.992 -20.594 5.496 1 97.5 94 SER A CA 1
ATOM 713 C C . SER A 1 94 ? 1.245 -20.266 6.965 1 97.5 94 SER A C 1
ATOM 715 O O . SER A 1 94 ? 1.427 -19.109 7.32 1 97.5 94 SER A O 1
ATOM 717 N N . GLN A 1 95 ? 1.388 -21.297 7.777 1 96.5 95 GLN A N 1
ATOM 718 C CA . GLN A 1 95 ? 1.738 -21.109 9.18 1 96.5 95 GLN A CA 1
ATOM 719 C C . GLN A 1 95 ? 3.113 -20.453 9.32 1 96.5 95 GLN A C 1
ATOM 721 O O . GLN A 1 95 ? 3.377 -19.75 10.305 1 96.5 95 GLN A O 1
ATOM 726 N N . ASP A 1 96 ? 3.967 -20.578 8.305 1 94.5 96 ASP A N 1
ATOM 727 C CA . ASP A 1 96 ? 5.328 -20.047 8.32 1 94.5 96 ASP A CA 1
ATOM 728 C C . ASP A 1 96 ? 5.324 -18.531 8.398 1 94.5 96 ASP A C 1
ATOM 730 O O . ASP A 1 96 ? 6.281 -17.922 8.875 1 94.5 96 ASP A O 1
ATOM 734 N N . ILE A 1 97 ? 4.23 -17.906 7.918 1 95.62 97 ILE A N 1
ATOM 735 C CA . ILE A 1 97 ? 4.285 -16.453 7.805 1 95.62 97 ILE A CA 1
ATOM 736 C C . ILE A 1 97 ? 3.184 -15.82 8.664 1 95.62 97 ILE A C 1
ATOM 738 O O . ILE A 1 97 ? 3.096 -14.594 8.773 1 95.62 97 ILE A O 1
ATOM 742 N N . ALA A 1 98 ? 2.396 -16.609 9.305 1 96.31 98 ALA A N 1
ATOM 743 C CA . ALA A 1 98 ? 1.203 -16.141 10 1 96.31 98 ALA A CA 1
ATOM 744 C C . ALA A 1 98 ? 1.569 -15.133 11.094 1 96.31 98 ALA A C 1
ATOM 746 O O . ALA A 1 98 ? 1.023 -14.031 11.141 1 96.31 98 ALA A O 1
ATOM 747 N N . ALA A 1 99 ? 2.514 -15.492 11.938 1 96.44 99 ALA A N 1
ATOM 748 C CA . ALA A 1 99 ? 2.912 -14.609 13.031 1 96.44 99 ALA A CA 1
ATOM 749 C C . ALA A 1 99 ? 3.547 -13.328 12.5 1 96.44 99 ALA A C 1
ATOM 751 O O . ALA A 1 99 ? 3.23 -12.234 12.969 1 96.44 99 ALA A O 1
ATOM 752 N N . ASP A 1 100 ? 4.383 -13.469 11.555 1 97.25 100 ASP A N 1
ATOM 753 C CA . ASP A 1 100 ? 5.113 -12.328 11.008 1 97.25 100 ASP A CA 1
ATOM 754 C C . ASP A 1 100 ? 4.18 -11.383 10.258 1 97.25 100 ASP A C 1
ATOM 756 O O . ASP A 1 100 ? 4.402 -10.172 10.227 1 97.25 100 ASP A O 1
ATOM 760 N N . LEU A 1 101 ? 3.137 -11.961 9.641 1 98.25 101 LEU A N 1
ATOM 761 C CA . LEU A 1 101 ? 2.174 -11.094 8.969 1 98.25 101 LEU A CA 1
ATOM 762 C C . LEU A 1 101 ? 1.688 -9.992 9.906 1 98.25 101 LEU A C 1
ATOM 764 O O . LEU A 1 101 ? 1.703 -8.812 9.547 1 98.25 101 LEU A O 1
ATOM 768 N N . TRP A 1 102 ? 1.304 -10.383 11.086 1 98.44 102 TRP A N 1
ATOM 769 C CA . TRP A 1 102 ? 0.801 -9.406 12.047 1 98.44 102 TRP A CA 1
ATOM 770 C C . TRP A 1 102 ? 1.943 -8.594 12.648 1 98.44 102 TRP A C 1
ATOM 772 O O . TRP A 1 102 ? 1.946 -7.363 12.57 1 98.44 102 TRP A O 1
ATOM 782 N N . GLU A 1 103 ? 2.951 -9.266 13.117 1 98.25 103 GLU A N 1
ATOM 783 C CA . GLU A 1 103 ? 3.963 -8.648 13.969 1 98.25 103 GLU A CA 1
ATOM 784 C C . GLU A 1 103 ? 4.887 -7.742 13.164 1 98.25 103 GLU A C 1
ATOM 786 O O . GLU A 1 103 ? 5.426 -6.77 13.695 1 98.25 103 GLU A O 1
ATOM 791 N N . ARG A 1 104 ? 4.977 -8.055 11.914 1 98.06 104 ARG A N 1
ATOM 792 C CA . ARG A 1 104 ? 6.047 -7.391 11.18 1 98.06 104 ARG A CA 1
ATOM 793 C C . ARG A 1 104 ? 5.496 -6.613 9.984 1 98.06 104 ARG A C 1
ATOM 795 O O . ARG A 1 104 ? 6.238 -5.906 9.305 1 98.06 104 ARG A O 1
ATOM 802 N N . SER A 1 105 ? 4.207 -6.738 9.734 1 98.44 105 SER A N 1
ATOM 803 C CA . SER A 1 105 ? 3.688 -6.109 8.523 1 98.44 105 SER A CA 1
ATOM 804 C C . SER A 1 105 ? 2.451 -5.27 8.82 1 98.44 105 SER A C 1
ATOM 806 O O . SER A 1 105 ? 2.268 -4.195 8.242 1 98.44 105 SER A O 1
ATOM 808 N N . LEU A 1 106 ? 1.616 -5.734 9.789 1 98.69 106 LEU A N 1
ATOM 809 C CA . LEU A 1 106 ? 0.299 -5.113 9.883 1 98.69 106 LEU A CA 1
ATOM 810 C C . LEU A 1 106 ? 0.137 -4.375 11.211 1 98.69 106 LEU A C 1
ATOM 812 O O . LEU A 1 106 ? -0.592 -3.385 11.289 1 98.69 106 LEU A O 1
ATOM 816 N N . ALA A 1 107 ? 0.812 -4.801 12.258 1 98.06 107 ALA A N 1
ATOM 817 C CA . ALA A 1 107 ? 0.549 -4.32 13.609 1 98.06 107 ALA A CA 1
ATOM 818 C C . ALA A 1 107 ? 0.861 -2.834 13.734 1 98.06 107 ALA A C 1
ATOM 820 O O . ALA A 1 107 ? 0.197 -2.115 14.492 1 98.06 107 ALA A O 1
ATOM 821 N N . GLY A 1 108 ? 1.862 -2.371 13.031 1 96.81 108 GLY A N 1
ATOM 822 C CA . GLY A 1 108 ? 2.23 -0.967 13.117 1 96.81 108 GLY A CA 1
ATOM 823 C C . GLY A 1 108 ? 1.058 -0.03 12.891 1 96.81 108 GLY A C 1
ATOM 824 O O . GLY A 1 108 ? 0.906 0.965 13.602 1 96.81 108 GLY A O 1
ATOM 825 N N . GLY A 1 109 ? 0.225 -0.361 11.922 1 96.75 109 GLY A N 1
ATOM 826 C CA . GLY A 1 109 ? -0.901 0.494 11.578 1 96.75 109 GLY A CA 1
ATOM 827 C C . GLY A 1 109 ? -2.205 0.043 12.211 1 96.75 109 GLY A C 1
ATOM 828 O O . GLY A 1 109 ? -3.146 0.83 12.336 1 96.75 109 GLY A O 1
ATOM 829 N N . MET A 1 110 ? -2.221 -1.205 12.727 1 97.12 110 MET A N 1
ATOM 830 C CA . MET A 1 110 ? -3.545 -1.764 12.984 1 97.12 110 MET A CA 1
ATOM 831 C C . MET A 1 110 ? -3.717 -2.102 14.461 1 97.12 110 MET A C 1
ATOM 833 O O . MET A 1 110 ? -4.836 -2.326 14.922 1 97.12 110 MET A O 1
ATOM 837 N N . GLU A 1 111 ? -2.668 -2.158 15.227 1 95.81 111 GLU A N 1
ATOM 838 C CA . GLU A 1 111 ? -2.754 -2.715 16.578 1 95.81 111 GLU A CA 1
ATOM 839 C C . GLU A 1 111 ? -3.512 -1.777 17.516 1 95.81 111 GLU A C 1
ATOM 841 O O . GLU A 1 111 ? -4.004 -2.203 18.562 1 95.81 111 GLU A O 1
ATOM 846 N N . ALA A 1 112 ? -3.541 -0.465 17.141 1 93.31 112 ALA A N 1
ATOM 847 C CA . ALA A 1 112 ? -4.191 0.515 18 1 93.31 112 ALA A CA 1
ATOM 848 C C . ALA A 1 112 ? -5.43 1.102 17.328 1 93.31 112 ALA A C 1
ATOM 850 O O . ALA A 1 112 ? -5.352 1.631 16.219 1 93.31 112 ALA A O 1
ATOM 851 N N . ILE A 1 113 ? -6.562 0.925 17.938 1 92.12 113 ILE A N 1
ATOM 852 C CA . ILE A 1 113 ? -7.785 1.619 17.547 1 92.12 113 ILE A CA 1
ATOM 853 C C . ILE A 1 113 ? -8.336 2.412 18.734 1 92.12 113 ILE A C 1
ATOM 855 O O . ILE A 1 113 ? -7.852 2.281 19.859 1 92.12 113 ILE A O 1
ATOM 859 N N . GLU A 1 114 ? -9.297 3.312 18.406 1 88.88 114 GLU A N 1
ATOM 860 C CA . GLU A 1 114 ? -9.922 4.055 19.5 1 88.88 114 GLU A CA 1
ATOM 861 C C . GLU A 1 114 ? -10.531 3.107 20.531 1 88.88 114 GLU A C 1
ATOM 863 O O . GLU A 1 114 ? -11.32 2.229 20.188 1 88.88 114 GLU A O 1
ATOM 868 N N . GLY A 1 115 ? -10.102 3.229 21.719 1 84.62 115 GLY A N 1
ATOM 869 C CA . GLY A 1 115 ? -10.711 2.496 22.828 1 84.62 115 GLY A CA 1
ATOM 870 C C . GLY A 1 115 ? -10.008 1.186 23.125 1 84.62 115 GLY A C 1
ATOM 871 O O . GLY A 1 115 ? -10.367 0.489 24.078 1 84.62 115 GLY A O 1
ATOM 872 N N . GLY A 1 116 ? -8.977 0.875 22.234 1 88.69 116 GLY A N 1
ATOM 873 C CA . GLY A 1 116 ? -8.336 -0.37 22.641 1 88.69 116 GLY A CA 1
ATOM 874 C C . GLY A 1 116 ? -7.285 -0.841 21.641 1 88.69 116 GLY A C 1
ATOM 875 O O . GLY A 1 116 ? -7.062 -0.197 20.609 1 88.69 116 GLY A O 1
ATOM 876 N N . MET A 1 117 ? -6.648 -1.939 22.078 1 91.31 117 MET A N 1
ATOM 877 C CA . MET A 1 117 ? -5.672 -2.631 21.25 1 91.31 117 MET A CA 1
ATOM 878 C C . MET A 1 117 ? -6.312 -3.809 20.516 1 91.31 117 MET A C 1
ATOM 880 O O . MET A 1 117 ? -7.328 -4.344 20.969 1 91.31 117 MET A O 1
ATOM 884 N N . THR A 1 118 ? -5.75 -4.074 19.422 1 93.56 118 THR A N 1
ATOM 885 C CA . THR A 1 118 ? -6.293 -5.168 18.625 1 93.56 118 THR A CA 1
ATOM 886 C C . THR A 1 118 ? -5.188 -6.121 18.188 1 93.56 118 THR A C 1
ATOM 888 O O . THR A 1 118 ? -4.004 -5.859 18.422 1 93.56 118 THR A O 1
ATOM 891 N N . GLU A 1 119 ? -5.605 -7.289 17.688 1 95.88 119 GLU A N 1
ATOM 892 C CA . GLU A 1 119 ? -4.754 -8.312 17.078 1 95.88 119 GLU A CA 1
ATOM 893 C C . GLU A 1 119 ? -5.277 -8.734 15.719 1 95.88 119 GLU A C 1
ATOM 895 O O . GLU A 1 119 ? -6.305 -8.227 15.258 1 95.88 119 GLU A O 1
ATOM 900 N N . VAL A 1 120 ? -4.5 -9.586 15.125 1 97.25 120 VAL A N 1
ATOM 901 C CA . VAL A 1 120 ? -4.848 -9.984 13.766 1 97.25 120 VAL A CA 1
ATOM 902 C C . VAL A 1 120 ? -6.234 -10.617 13.75 1 97.25 120 VAL A C 1
ATOM 904 O O . VAL A 1 120 ? -7.008 -10.406 12.812 1 97.25 120 VAL A O 1
ATOM 907 N N . ASP A 1 121 ? -6.645 -11.328 14.859 1 97.12 121 ASP A N 1
ATOM 908 C CA . ASP A 1 121 ? -7.918 -12.047 14.906 1 97.12 121 ASP A CA 1
ATOM 909 C C . ASP A 1 121 ? -9.078 -11.078 15.156 1 97.12 121 ASP A C 1
ATOM 911 O O . ASP A 1 121 ? -10.242 -11.461 15.055 1 97.12 121 ASP A O 1
ATOM 915 N N . SER A 1 122 ? -8.758 -9.82 15.5 1 97.06 122 SER A N 1
ATOM 916 C CA . SER A 1 122 ? -9.789 -8.789 15.57 1 97.06 122 SER A CA 1
ATOM 917 C C . SER A 1 122 ? -10.305 -8.43 14.18 1 97.06 122 SER A C 1
ATOM 919 O O . SER A 1 122 ? -11.438 -7.965 14.031 1 97.06 122 SER A O 1
ATOM 921 N N . TYR A 1 123 ? -9.484 -8.688 13.133 1 98.19 123 TYR A N 1
ATOM 922 C CA . TYR A 1 123 ? -9.797 -8.219 11.789 1 98.19 123 TYR A CA 1
ATOM 923 C C . TYR A 1 123 ? -10.094 -9.383 10.852 1 98.19 123 TYR A C 1
ATOM 925 O O . TYR A 1 123 ? -10.859 -9.242 9.906 1 98.19 123 TYR A O 1
ATOM 933 N N . PHE A 1 124 ? -9.438 -10.492 11.102 1 98.62 124 PHE A N 1
ATOM 934 C CA . PHE A 1 124 ? -9.516 -11.617 10.18 1 98.62 124 PHE A CA 1
ATOM 935 C C . PHE A 1 124 ? -9.734 -12.922 10.938 1 98.62 124 PHE A C 1
ATOM 937 O O . PHE A 1 124 ? -9.266 -13.078 12.07 1 98.62 124 PHE A O 1
ATOM 944 N N . GLN A 1 125 ? -10.492 -13.852 10.352 1 98.56 125 GLN A N 1
ATOM 945 C CA . GLN A 1 125 ? -10.477 -15.242 10.766 1 98.56 125 GLN A CA 1
ATOM 946 C C . GLN A 1 125 ? -9.297 -15.992 10.156 1 98.56 125 GLN A C 1
ATOM 948 O O . GLN A 1 125 ? -9.32 -16.344 8.977 1 98.56 125 GLN A O 1
ATOM 953 N N . ILE A 1 126 ? -8.328 -16.375 10.977 1 98.38 126 ILE A N 1
ATOM 954 C CA . ILE A 1 126 ? -7.035 -16.828 10.484 1 98.38 126 ILE A CA 1
ATOM 955 C C . ILE A 1 126 ? -7.082 -18.344 10.258 1 98.38 126 ILE A C 1
ATOM 957 O O . ILE A 1 126 ? -7.496 -19.094 11.141 1 98.38 126 ILE A O 1
ATOM 961 N N . HIS A 1 127 ? -6.738 -18.734 9.094 1 98.25 127 HIS A N 1
ATOM 962 C CA . HIS A 1 127 ? -6.512 -20.125 8.734 1 98.25 127 HIS A CA 1
ATOM 963 C C . HIS A 1 127 ? -5.055 -20.359 8.352 1 98.25 127 HIS A C 1
ATOM 965 O O . HIS A 1 127 ? -4.68 -20.203 7.188 1 98.25 127 HIS A O 1
ATOM 971 N N . ALA A 1 128 ? -4.289 -20.781 9.336 1 97.19 128 ALA A N 1
ATOM 972 C CA . ALA A 1 128 ? -2.865 -21.047 9.133 1 97.19 128 ALA A CA 1
ATOM 973 C C . ALA A 1 128 ? -2.629 -22.484 8.703 1 97.19 128 ALA A C 1
ATOM 975 O O . ALA A 1 128 ? -2.992 -23.422 9.414 1 97.19 128 ALA A O 1
ATOM 976 N N . LEU A 1 129 ? -1.985 -22.562 7.555 1 96.62 129 LEU A N 1
ATOM 977 C CA . LEU A 1 129 ? -1.856 -23.875 6.922 1 96.62 129 LEU A CA 1
ATOM 978 C C . LEU A 1 129 ? -0.398 -24.312 6.883 1 96.62 129 LEU A C 1
ATOM 980 O O . LEU A 1 129 ? 0.499 -23.5 6.668 1 96.62 129 LEU A O 1
ATOM 984 N N . GLY A 1 130 ? -0.107 -25.609 7.094 1 92.06 130 GLY A N 1
ATOM 985 C CA . GLY A 1 130 ? 1.24 -26.141 6.93 1 92.06 130 GLY A CA 1
ATOM 986 C C . GLY A 1 130 ? 1.647 -26.281 5.477 1 92.06 130 GLY A C 1
ATOM 987 O O . GLY A 1 130 ? 0.793 -26.375 4.59 1 92.06 130 GLY A O 1
ATOM 988 N N . PRO A 1 131 ? 3.01 -26.266 5.301 1 84.19 131 PRO A N 1
ATOM 989 C CA . PRO A 1 131 ? 3.449 -26.547 3.93 1 84.19 131 PRO A CA 1
ATOM 990 C C . PRO A 1 131 ? 2.912 -27.859 3.393 1 84.19 131 PRO A C 1
ATOM 992 O O . PRO A 1 131 ? 2.855 -28.859 4.125 1 84.19 131 PRO A O 1
ATOM 995 N N . GLY A 1 132 ? 2.486 -27.844 2.148 1 86.44 132 GLY A N 1
ATOM 996 C CA . GLY A 1 132 ? 1.972 -29.062 1.533 1 86.44 132 GLY A CA 1
ATOM 997 C C . GLY A 1 132 ? 0.569 -29.406 1.99 1 86.44 132 GLY A C 1
ATOM 998 O O . GLY A 1 132 ? -0.051 -30.328 1.457 1 86.44 132 GLY A O 1
ATOM 999 N N . GLU A 1 133 ? 0.125 -28.609 2.857 1 90.44 133 GLU A N 1
ATOM 1000 C CA . GLU A 1 133 ? -1.217 -28.875 3.369 1 90.44 133 GLU A CA 1
ATOM 1001 C C . GLU A 1 133 ? -2.283 -28.453 2.363 1 90.44 133 GLU A C 1
ATOM 1003 O O . GLU A 1 133 ? -2.059 -27.547 1.561 1 90.44 133 GLU A O 1
ATOM 1008 N N . THR A 1 134 ? -3.346 -29.156 2.436 1 94.75 134 THR A N 1
ATOM 1009 C CA . THR A 1 134 ? -4.504 -28.859 1.604 1 94.75 134 THR A CA 1
ATOM 1010 C C . THR A 1 134 ? -5.633 -28.266 2.447 1 94.75 134 THR A C 1
ATOM 1012 O O . THR A 1 134 ? -5.695 -28.5 3.656 1 94.75 134 THR A O 1
ATOM 1015 N N . PHE A 1 135 ? -6.398 -27.438 1.823 1 96.5 135 PHE A N 1
ATOM 1016 C CA . PHE A 1 135 ? -7.625 -26.938 2.43 1 96.5 135 PHE A CA 1
ATOM 1017 C C . PHE A 1 135 ? -8.727 -26.797 1.387 1 96.5 135 PHE A C 1
ATOM 1019 O O . PHE A 1 135 ? -8.453 -26.734 0.187 1 96.5 135 PHE A O 1
ATOM 1026 N N . THR A 1 136 ? -9.961 -26.828 1.903 1 96.38 136 THR A N 1
ATOM 1027 C CA . THR A 1 136 ? -11.109 -26.734 1.016 1 96.38 136 THR A CA 1
ATOM 1028 C C . THR A 1 136 ? -11.867 -25.422 1.261 1 96.38 136 THR A C 1
ATOM 1030 O O . THR A 1 136 ? -12.133 -25.062 2.408 1 96.38 136 THR A O 1
ATOM 1033 N N . TRP A 1 137 ? -12.031 -24.688 0.275 1 97.19 137 TRP A N 1
ATOM 1034 C CA . TRP A 1 137 ? -12.922 -23.516 0.252 1 97.19 137 TRP A CA 1
ATOM 1035 C C . TRP A 1 137 ? -14.102 -23.766 -0.687 1 97.19 137 TRP A C 1
ATOM 1037 O O . TRP A 1 137 ? -13.914 -23.938 -1.894 1 97.19 137 TRP A O 1
ATOM 1047 N N . GLU A 1 138 ? -15.32 -23.766 -0.084 1 94.75 138 GLU A N 1
ATOM 1048 C CA . GLU A 1 138 ? -16.5 -24.203 -0.823 1 94.75 138 GLU A CA 1
ATOM 1049 C C . GLU A 1 138 ? -16.281 -25.594 -1.432 1 94.75 138 GLU A C 1
ATOM 1051 O O . GLU A 1 138 ? -16.062 -26.562 -0.709 1 94.75 138 GLU A O 1
ATOM 1056 N N . ASN A 1 139 ? -16.125 -25.766 -2.689 1 92.12 139 ASN A N 1
ATOM 1057 C CA . ASN A 1 139 ? -15.906 -27.047 -3.357 1 92.12 139 ASN A CA 1
ATOM 1058 C C . ASN A 1 139 ? -14.602 -27.062 -4.137 1 92.12 139 ASN A C 1
ATOM 1060 O O . ASN A 1 139 ? -14.414 -27.891 -5.035 1 92.12 139 ASN A O 1
ATOM 1064 N N . VAL A 1 140 ? -13.789 -26.125 -3.734 1 96.88 140 VAL A N 1
ATOM 1065 C CA . VAL A 1 140 ? -12.484 -26.047 -4.387 1 96.88 140 VAL A CA 1
ATOM 1066 C C . VAL A 1 140 ? -11.398 -26.516 -3.416 1 96.88 140 VAL A C 1
ATOM 1068 O O . VAL A 1 140 ? -11.32 -26.016 -2.285 1 96.88 140 VAL A O 1
ATOM 1071 N N . ASN A 1 141 ? -10.586 -27.438 -3.848 1 96.19 141 ASN A N 1
ATOM 1072 C CA . ASN A 1 141 ? -9.477 -27.938 -3.037 1 96.19 141 ASN A CA 1
ATOM 1073 C C . ASN A 1 141 ? -8.156 -27.266 -3.412 1 96.19 141 ASN A C 1
ATOM 1075 O O . ASN A 1 141 ? -7.73 -27.328 -4.566 1 96.19 141 ASN A O 1
ATOM 1079 N N . PHE A 1 142 ? -7.539 -26.672 -2.436 1 98.06 142 PHE A N 1
ATOM 1080 C CA . PHE A 1 142 ? -6.281 -25.953 -2.631 1 98.06 142 PHE A CA 1
ATOM 1081 C C . PHE A 1 142 ? -5.129 -26.703 -1.962 1 98.06 142 PHE A C 1
ATOM 1083 O O . PHE A 1 142 ? -5.293 -27.266 -0.879 1 98.06 142 PHE A O 1
ATOM 1090 N N . GLN A 1 143 ? -4.016 -26.672 -2.607 1 97.69 143 GLN A N 1
ATOM 1091 C CA . GLN A 1 143 ? -2.75 -27.125 -2.039 1 97.69 143 GLN A CA 1
ATOM 1092 C C . GLN A 1 143 ? -1.708 -26 -2.066 1 97.69 143 GLN A C 1
ATOM 1094 O O . GLN A 1 143 ? -1.563 -25.312 -3.072 1 97.69 143 GLN A O 1
ATOM 1099 N N . LEU A 1 144 ? -1.048 -25.828 -0.906 1 97.56 144 LEU A N 1
ATOM 1100 C CA . LEU A 1 144 ? 0.047 -24.859 -0.843 1 97.56 144 LEU A CA 1
ATOM 1101 C C . LEU A 1 144 ? 1.331 -25.469 -1.405 1 97.56 144 LEU A C 1
ATOM 1103 O O . LEU A 1 144 ? 1.73 -26.562 -1.015 1 97.56 144 LEU A O 1
ATOM 1107 N N . ILE A 1 145 ? 1.949 -24.734 -2.281 1 96.31 145 ILE A N 1
ATOM 1108 C CA . ILE A 1 145 ? 3.219 -25.156 -2.863 1 96.31 145 ILE A CA 1
ATOM 1109 C C . ILE A 1 145 ? 4.332 -24.219 -2.404 1 96.31 145 ILE A C 1
ATOM 1111 O O . ILE A 1 145 ? 4.344 -23.047 -2.758 1 96.31 145 ILE A O 1
ATOM 1115 N N . LYS A 1 146 ? 5.27 -24.734 -1.634 1 94.06 146 LYS A N 1
ATOM 1116 C CA . LYS A 1 146 ? 6.395 -23.922 -1.185 1 94.06 146 LYS A CA 1
ATOM 1117 C C . LYS A 1 146 ? 7.293 -23.531 -2.355 1 94.06 146 LYS A C 1
ATOM 1119 O O . LYS A 1 146 ? 7.637 -24.375 -3.186 1 94.06 146 LYS A O 1
ATOM 1124 N N . LEU A 1 147 ? 7.641 -22.25 -2.404 1 94.06 147 LEU A N 1
ATOM 1125 C CA . LEU A 1 147 ? 8.375 -21.719 -3.541 1 94.06 147 LEU A CA 1
ATOM 1126 C C . LEU A 1 147 ? 9.758 -21.219 -3.113 1 94.06 147 LEU A C 1
ATOM 1128 O O . LEU A 1 147 ? 10 -21 -1.924 1 94.06 147 LEU A O 1
ATOM 1132 N N . ASN A 1 148 ? 10.617 -21.156 -4.094 1 90.25 148 ASN A N 1
ATOM 1133 C CA . ASN A 1 148 ? 11.875 -20.422 -3.941 1 90.25 148 ASN A CA 1
ATOM 1134 C C . ASN A 1 148 ? 11.766 -18.984 -4.453 1 90.25 148 ASN A C 1
ATOM 1136 O O . ASN A 1 148 ? 11.719 -18.766 -5.664 1 90.25 148 ASN A O 1
ATOM 1140 N N . HIS A 1 149 ? 11.633 -18.031 -3.549 1 91.12 149 HIS A N 1
ATOM 1141 C CA . HIS A 1 149 ? 11.438 -16.641 -3.943 1 91.12 149 HIS A CA 1
ATOM 1142 C C . HIS A 1 149 ? 12.594 -15.766 -3.471 1 91.12 149 HIS A C 1
ATOM 1144 O O . HIS A 1 149 ? 13.422 -15.328 -4.277 1 91.12 149 HIS A O 1
ATOM 1150 N N . VAL A 1 150 ? 12.812 -15.68 -2.168 1 88.25 150 VAL A N 1
ATOM 1151 C CA . VAL A 1 150 ? 13.914 -14.906 -1.608 1 88.25 150 VAL A CA 1
ATOM 1152 C C . VAL A 1 150 ? 14.797 -15.812 -0.752 1 88.25 150 VAL A C 1
ATOM 1154 O O . VAL A 1 150 ? 14.352 -16.344 0.263 1 88.25 150 VAL A O 1
ATOM 1157 N N . ASP A 1 151 ? 16 -15.938 -1.22 1 84.69 151 ASP A N 1
ATOM 1158 C CA . ASP A 1 151 ? 16.984 -16.766 -0.523 1 84.69 151 ASP A CA 1
ATOM 1159 C C . ASP A 1 151 ? 18.047 -15.891 0.166 1 84.69 151 ASP A C 1
ATOM 1161 O O . ASP A 1 151 ? 18.828 -15.219 -0.5 1 84.69 151 ASP A O 1
ATOM 1165 N N . THR A 1 152 ? 18.062 -15.898 1.473 1 83.31 152 THR A N 1
ATOM 1166 C CA . THR A 1 152 ? 18.984 -15.055 2.227 1 83.31 152 THR A CA 1
ATOM 1167 C C . THR A 1 152 ? 20.328 -15.742 2.4 1 83.31 152 THR A C 1
ATOM 1169 O O . THR A 1 152 ? 21.281 -15.141 2.906 1 83.31 152 THR A O 1
ATOM 1172 N N . GLY A 1 153 ? 20.469 -16.922 1.844 1 77.06 153 GLY A N 1
ATOM 1173 C CA . GLY A 1 153 ? 21.625 -17.75 2.125 1 77.06 153 GLY A CA 1
ATOM 1174 C C . GLY A 1 153 ? 21.422 -18.656 3.326 1 77.06 153 GLY A C 1
ATOM 1175 O O . GLY A 1 153 ? 21.734 -19.844 3.268 1 77.06 153 GLY A O 1
ATOM 1176 N N . SER A 1 154 ? 20.844 -18.016 4.402 1 77.31 154 SER A N 1
ATOM 1177 C CA . SER A 1 154 ? 20.609 -18.766 5.633 1 77.31 154 SER A CA 1
ATOM 1178 C C . SER A 1 154 ? 19.188 -19.297 5.699 1 77.31 154 SER A C 1
ATOM 1180 O O . SER A 1 154 ? 18.906 -20.297 6.359 1 77.31 154 SER A O 1
ATOM 1182 N N . MET A 1 155 ? 18.312 -18.516 5.004 1 76.25 155 MET A N 1
ATOM 1183 C CA . MET A 1 155 ? 16.906 -18.922 5.035 1 76.25 155 MET A CA 1
ATOM 1184 C C . MET A 1 155 ? 16.188 -18.469 3.773 1 76.25 155 MET A C 1
ATOM 1186 O O . MET A 1 155 ? 16.625 -17.547 3.102 1 76.25 155 MET A O 1
ATOM 1190 N N . LEU A 1 156 ? 15.227 -19.188 3.471 1 76.75 156 LEU A N 1
ATOM 1191 C CA . LEU A 1 156 ? 14.297 -18.812 2.412 1 76.75 156 LEU A CA 1
ATOM 1192 C C . LEU A 1 156 ? 13.102 -18.047 2.982 1 76.75 156 LEU A C 1
ATOM 1194 O O . LEU A 1 156 ? 12.422 -18.531 3.889 1 76.75 156 LEU A O 1
ATOM 1198 N N . MET A 1 157 ? 12.984 -16.766 2.535 1 83.06 157 MET A N 1
ATOM 1199 C CA . MET A 1 157 ? 11.695 -16.156 2.861 1 83.06 157 MET A CA 1
ATOM 1200 C C . MET A 1 157 ? 10.547 -17 2.299 1 83.06 157 MET A C 1
ATOM 1202 O O . MET A 1 157 ? 10.531 -17.312 1.107 1 83.06 157 MET A O 1
ATOM 1206 N N . PRO A 1 158 ? 9.742 -17.312 3.125 1 87.5 158 PRO A N 1
ATOM 1207 C CA . PRO A 1 158 ? 8.672 -18.219 2.689 1 87.5 158 PRO A CA 1
ATOM 1208 C C . PRO A 1 158 ? 7.73 -17.562 1.681 1 87.5 158 PRO A C 1
ATOM 1210 O O . PRO A 1 158 ? 7.402 -16.375 1.811 1 87.5 158 PRO A O 1
ATOM 1213 N N . ALA A 1 159 ? 7.438 -18.188 0.635 1 94.12 159 ALA A N 1
ATOM 1214 C CA . ALA A 1 159 ? 6.402 -17.891 -0.353 1 94.12 159 ALA A CA 1
ATOM 1215 C C . ALA A 1 159 ? 5.703 -19.172 -0.807 1 94.12 159 ALA A C 1
ATOM 1217 O O . ALA A 1 159 ? 6.305 -20.25 -0.815 1 94.12 159 ALA A O 1
ATOM 1218 N N . TYR A 1 160 ? 4.445 -19.031 -1.143 1 96.94 160 TYR A N 1
ATOM 1219 C CA . TYR A 1 160 ? 3.668 -20.219 -1.472 1 96.94 160 TYR A CA 1
ATOM 1220 C C . TYR A 1 160 ? 2.756 -19.953 -2.666 1 96.94 160 TYR A C 1
ATOM 1222 O O . TYR A 1 160 ? 2 -18.984 -2.678 1 96.94 160 TYR A O 1
ATOM 1230 N N . GLY A 1 161 ? 2.873 -20.812 -3.645 1 97.56 161 GLY A N 1
ATOM 1231 C CA . GLY A 1 161 ? 1.898 -20.859 -4.723 1 97.56 161 GLY A CA 1
ATOM 1232 C C . GLY A 1 161 ? 0.702 -21.734 -4.406 1 97.56 161 GLY A C 1
ATOM 1233 O O . GLY A 1 161 ? 0.583 -22.25 -3.295 1 97.56 161 GLY A O 1
ATOM 1234 N N . LEU A 1 162 ? -0.227 -21.812 -5.375 1 98.31 162 LEU A N 1
ATOM 1235 C CA . LEU A 1 162 ? -1.432 -22.609 -5.18 1 98.31 162 LEU A CA 1
ATOM 1236 C C . LEU A 1 162 ? -1.611 -23.609 -6.32 1 98.31 162 LEU A C 1
ATOM 1238 O O . LEU A 1 162 ? -1.473 -23.25 -7.492 1 98.31 162 LEU A O 1
ATOM 1242 N N . PHE A 1 163 ? -1.845 -24.828 -5.957 1 98.31 163 PHE A N 1
ATOM 1243 C CA . PHE A 1 163 ? -2.4 -25.828 -6.855 1 98.31 163 PHE A CA 1
ATOM 1244 C C . PHE A 1 163 ? -3.83 -26.188 -6.457 1 98.31 163 PHE A C 1
ATOM 1246 O O . PHE A 1 163 ? -4.078 -26.594 -5.328 1 98.31 163 PHE A O 1
ATOM 1253 N N . PHE A 1 164 ? -4.793 -25.938 -7.371 1 97.88 164 PHE A N 1
ATOM 1254 C CA . PHE A 1 164 ? -6.156 -26.188 -6.934 1 97.88 164 PHE A CA 1
ATOM 1255 C C . PHE A 1 164 ? -6.988 -26.781 -8.07 1 97.88 164 PHE A C 1
ATOM 1257 O O . PHE A 1 164 ? -6.602 -26.688 -9.234 1 97.88 164 PHE A O 1
ATOM 1264 N N . THR A 1 165 ? -8.016 -27.453 -7.672 1 96.5 165 THR A N 1
ATOM 1265 C CA . THR A 1 165 ? -8.906 -28.156 -8.594 1 96.5 165 THR A CA 1
ATOM 1266 C C . THR A 1 165 ? -10.336 -27.641 -8.469 1 96.5 165 THR A C 1
ATOM 1268 O O . THR A 1 165 ? -10.891 -27.609 -7.367 1 96.5 165 THR A O 1
ATOM 1271 N N . VAL A 1 166 ? -10.812 -27.188 -9.477 1 93.88 166 VAL A N 1
ATOM 1272 C CA . VAL A 1 166 ? -12.227 -26.844 -9.602 1 93.88 166 VAL A CA 1
ATOM 1273 C C . VAL A 1 166 ? -12.93 -27.875 -10.492 1 93.88 166 VAL A C 1
ATOM 1275 O O . VAL A 1 166 ? -12.648 -27.969 -11.695 1 93.88 166 VAL A O 1
ATOM 1278 N N . ASN A 1 167 ? -13.836 -28.75 -9.797 1 87 167 ASN A N 1
ATOM 1279 C CA . ASN A 1 167 ? -14.445 -29.906 -10.445 1 87 167 ASN A CA 1
ATOM 1280 C C . ASN A 1 167 ? -13.391 -30.891 -10.969 1 87 167 ASN A C 1
ATOM 1282 O O . ASN A 1 167 ? -12.805 -31.656 -10.195 1 87 167 ASN A O 1
ATOM 1286 N N . HIS A 1 168 ? -12.75 -30.766 -12.109 1 91.06 168 HIS A N 1
ATOM 1287 C CA . HIS A 1 168 ? -11.711 -31.625 -12.656 1 91.06 168 HIS A CA 1
ATOM 1288 C C . HIS A 1 168 ? -10.656 -30.812 -13.406 1 91.06 168 HIS A C 1
ATOM 1290 O O . HIS A 1 168 ? -9.805 -31.391 -14.086 1 91.06 168 HIS A O 1
ATOM 1296 N N . PHE A 1 169 ? -10.82 -29.594 -13.203 1 96.19 169 PHE A N 1
ATOM 1297 C CA . PHE A 1 169 ? -9.875 -28.703 -13.875 1 96.19 169 PHE A CA 1
ATOM 1298 C C . PHE A 1 169 ? -8.789 -28.25 -12.906 1 96.19 169 PHE A C 1
ATOM 1300 O O . PHE A 1 169 ? -9.078 -27.594 -11.898 1 96.19 169 PHE A O 1
ATOM 1307 N N . GLN A 1 170 ? -7.512 -28.609 -13.227 1 98.06 170 GLN A N 1
ATOM 1308 C CA . GLN A 1 170 ? -6.402 -28.359 -12.312 1 98.06 170 GLN A CA 1
ATOM 1309 C C . GLN A 1 170 ? -5.637 -27.109 -12.711 1 98.06 170 GLN A C 1
ATOM 1311 O O . GLN A 1 170 ? -5.227 -26.953 -13.859 1 98.06 170 GLN A O 1
ATOM 1316 N N . VAL A 1 171 ? -5.473 -26.203 -11.75 1 98.56 171 VAL A N 1
ATOM 1317 C CA . VAL A 1 171 ? -4.832 -24.922 -11.969 1 98.56 171 VAL A CA 1
ATOM 1318 C C . VAL A 1 171 ? -3.574 -24.812 -11.117 1 98.56 171 VAL A C 1
ATOM 1320 O O . VAL A 1 171 ? -3.596 -25.125 -9.922 1 98.56 171 VAL A O 1
ATOM 1323 N N . PHE A 1 172 ? -2.482 -24.453 -11.719 1 98.69 172 PHE A N 1
ATOM 1324 C CA . PHE A 1 172 ? -1.3 -24.062 -10.953 1 98.69 172 PHE A CA 1
ATOM 1325 C C . PHE A 1 172 ? -1.087 -22.547 -11.016 1 98.69 172 PHE A C 1
ATOM 1327 O O . PHE A 1 172 ? -0.973 -21.984 -12.102 1 98.69 172 PHE A O 1
ATOM 1334 N N . PHE A 1 173 ? -1.089 -21.875 -9.906 1 98.62 173 PHE A N 1
ATOM 1335 C CA . PHE A 1 173 ? -0.813 -20.453 -9.711 1 98.62 173 PHE A CA 1
ATOM 1336 C C . PHE A 1 173 ? 0.508 -20.25 -8.977 1 98.62 173 PHE A C 1
ATOM 1338 O O . PHE A 1 173 ? 0.594 -20.469 -7.77 1 98.62 173 PHE A O 1
ATOM 1345 N N . SER A 1 174 ? 1.48 -19.797 -9.594 1 97.5 174 SER A N 1
ATOM 1346 C CA . SER A 1 174 ? 2.84 -19.875 -9.07 1 97.5 174 SER A CA 1
ATOM 1347 C C . SER A 1 174 ? 3.057 -18.875 -7.945 1 97.5 174 SER A C 1
ATOM 1349 O O . SER A 1 174 ? 3.775 -19.156 -6.984 1 97.5 174 SER A O 1
ATOM 1351 N N . ASN A 1 175 ? 2.404 -17.672 -8.086 1 96.5 175 ASN A N 1
ATOM 1352 C CA . ASN A 1 175 ? 2.84 -16.5 -7.324 1 96.5 175 ASN A CA 1
ATOM 1353 C C . ASN A 1 175 ? 4.305 -16.172 -7.594 1 96.5 175 ASN A C 1
ATOM 1355 O O . ASN A 1 175 ? 4.809 -16.422 -8.695 1 96.5 175 ASN A O 1
ATOM 1359 N N . ASP A 1 176 ? 5.039 -15.523 -6.648 1 97 176 ASP A N 1
ATOM 1360 C CA . ASP A 1 176 ? 6.414 -15.102 -6.906 1 97 176 ASP A CA 1
ATOM 1361 C C . ASP A 1 176 ? 7.391 -16.25 -6.676 1 97 176 ASP A C 1
ATOM 1363 O O . ASP A 1 176 ? 7.41 -16.844 -5.598 1 97 176 ASP A O 1
ATOM 1367 N N . THR A 1 177 ? 8.18 -16.547 -7.688 1 96.19 177 THR A N 1
ATOM 1368 C CA . THR A 1 177 ? 9.148 -17.625 -7.562 1 96.19 177 THR A CA 1
ATOM 1369 C C . THR A 1 177 ? 10.289 -17.453 -8.555 1 96.19 177 THR A C 1
ATOM 1371 O O . THR A 1 177 ? 10.078 -16.984 -9.68 1 96.19 177 THR A O 1
ATOM 1374 N N . LYS A 1 178 ? 11.438 -17.938 -8.117 1 94.75 178 LYS A N 1
ATOM 1375 C CA . LYS A 1 178 ? 12.523 -18.141 -9.07 1 94.75 178 LYS A CA 1
ATOM 137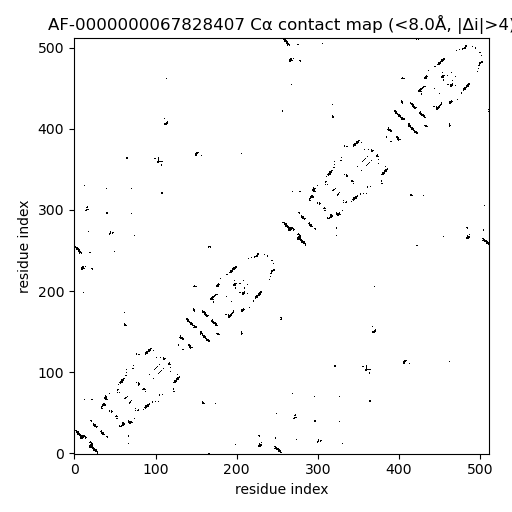6 C C . LYS A 1 178 ? 12.211 -19.297 -10.023 1 94.75 178 LYS A C 1
ATOM 1378 O O . LYS A 1 178 ? 11.375 -20.141 -9.719 1 94.75 178 LYS A O 1
ATOM 1383 N N . PHE A 1 179 ? 12.891 -19.219 -11.156 1 95.12 179 PHE A N 1
ATOM 1384 C CA . PHE A 1 179 ? 12.758 -20.359 -12.062 1 95.12 179 PHE A CA 1
ATOM 1385 C C . PHE A 1 179 ? 13.156 -21.641 -11.367 1 95.12 179 PHE A C 1
ATOM 1387 O O . PHE A 1 179 ? 14.281 -21.766 -10.867 1 95.12 179 PHE A O 1
ATOM 1394 N N . SER A 1 180 ? 12.242 -22.547 -11.25 1 92.81 180 SER A N 1
ATOM 1395 C CA . SER A 1 180 ? 12.477 -23.797 -10.523 1 92.81 180 SER A CA 1
ATOM 1396 C C . SER A 1 180 ? 11.773 -24.969 -11.188 1 92.81 180 SER A C 1
ATOM 1398 O O . SER A 1 180 ? 10.984 -25.672 -10.555 1 92.81 180 SER A O 1
ATOM 1400 N N . TYR A 1 181 ? 12.148 -25.266 -12.344 1 94.06 181 TYR A N 1
ATOM 1401 C CA . TYR A 1 181 ? 11.508 -26.344 -13.086 1 94.06 181 TYR A CA 1
ATOM 1402 C C . TYR A 1 181 ? 11.609 -27.672 -12.328 1 94.06 181 TYR A C 1
ATOM 1404 O O . TYR A 1 181 ? 10.625 -28.406 -12.219 1 94.06 181 TYR A O 1
ATOM 1412 N N . ASP A 1 182 ? 12.766 -27.969 -11.734 1 93.12 182 ASP A N 1
ATOM 1413 C CA . ASP A 1 182 ? 12.984 -29.234 -11.055 1 93.12 182 ASP A CA 1
ATOM 1414 C C . ASP A 1 182 ? 12.023 -29.406 -9.875 1 93.12 182 ASP A C 1
ATOM 1416 O O . ASP A 1 182 ? 11.531 -30.5 -9.617 1 93.12 182 ASP A O 1
ATOM 1420 N N . ARG A 1 183 ? 11.688 -28.344 -9.266 1 92 183 ARG A N 1
ATOM 1421 C CA . ARG A 1 183 ? 10.852 -28.391 -8.078 1 92 183 ARG A CA 1
ATOM 1422 C C . ARG A 1 183 ? 9.367 -28.344 -8.445 1 92 183 ARG A C 1
ATOM 1424 O O . ARG A 1 183 ? 8.531 -28.906 -7.742 1 92 183 ARG A O 1
ATOM 1431 N N . LEU A 1 184 ? 9.102 -27.703 -9.617 1 96.19 184 LEU A N 1
ATOM 1432 C CA . LEU A 1 184 ? 7.707 -27.375 -9.883 1 96.19 184 LEU A CA 1
ATOM 1433 C C . LEU A 1 184 ? 7.164 -28.219 -11.039 1 96.19 184 LEU A C 1
ATOM 1435 O O . LEU A 1 184 ? 5.973 -28.172 -11.344 1 96.19 184 LEU A O 1
ATOM 1439 N N . GLN A 1 185 ? 7.973 -29.078 -11.648 1 96.62 185 GLN A N 1
ATOM 1440 C CA . GLN A 1 185 ? 7.602 -29.766 -12.883 1 96.62 185 GLN A CA 1
ATOM 1441 C C . GLN A 1 185 ? 6.387 -30.656 -12.656 1 96.62 185 GLN A C 1
ATOM 1443 O O . GLN A 1 185 ? 5.562 -30.828 -13.555 1 96.62 185 GLN A O 1
ATOM 1448 N N . GLU A 1 186 ? 6.336 -31.328 -11.5 1 97.25 186 GLU A N 1
ATOM 1449 C CA . GLU A 1 186 ? 5.184 -32.188 -11.242 1 97.25 186 GLU A CA 1
ATOM 1450 C C . GLU A 1 186 ? 3.875 -31.406 -11.375 1 97.25 186 GLU A C 1
ATOM 1452 O O . GLU A 1 186 ? 2.904 -31.906 -11.945 1 97.25 186 GLU A O 1
ATOM 1457 N N . TYR A 1 187 ? 3.846 -30.203 -10.867 1 97.62 187 TYR A N 1
ATOM 1458 C CA . TYR A 1 187 ? 2.65 -29.375 -10.938 1 97.62 187 TYR A CA 1
ATOM 1459 C C . TYR A 1 187 ? 2.432 -28.859 -12.352 1 97.62 187 TYR A C 1
ATOM 1461 O O . TYR A 1 187 ? 1.292 -28.734 -12.805 1 97.62 187 TYR A O 1
ATOM 1469 N N . PHE A 1 188 ? 3.533 -28.547 -13.039 1 98.25 188 PHE A N 1
ATOM 1470 C CA . PHE A 1 188 ? 3.432 -28.141 -14.438 1 98.25 188 PHE A CA 1
ATOM 1471 C C . PHE A 1 188 ? 2.748 -29.219 -15.266 1 98.25 188 PHE A C 1
ATOM 1473 O O . PHE A 1 188 ? 1.866 -28.938 -16.078 1 98.25 188 PHE A O 1
ATOM 1480 N N . HIS A 1 189 ? 3.143 -30.438 -15.016 1 98.06 189 HIS A N 1
ATOM 1481 C CA . HIS A 1 189 ? 2.619 -31.531 -15.82 1 98.06 189 HIS A CA 1
ATOM 1482 C C . HIS A 1 189 ? 1.168 -31.828 -15.469 1 98.06 189 HIS A C 1
ATOM 1484 O O . HIS A 1 189 ? 0.361 -32.156 -16.344 1 98.06 189 HIS A O 1
ATOM 1490 N N . ARG A 1 190 ? 0.83 -31.703 -14.258 1 97.94 190 ARG A N 1
ATOM 1491 C CA . ARG A 1 190 ? -0.503 -32.031 -13.781 1 97.94 190 ARG A CA 1
ATOM 1492 C C . ARG A 1 190 ? -1.519 -30.969 -14.148 1 97.94 190 ARG A C 1
ATOM 1494 O O . ARG A 1 190 ? -2.695 -31.266 -14.367 1 97.94 190 ARG A O 1
ATOM 1501 N N . ALA A 1 191 ? -1.146 -29.781 -14.195 1 98.38 191 ALA A N 1
ATOM 1502 C CA . ALA A 1 191 ? -2.066 -28.656 -14.367 1 98.38 191 ALA A CA 1
ATOM 1503 C C . ALA A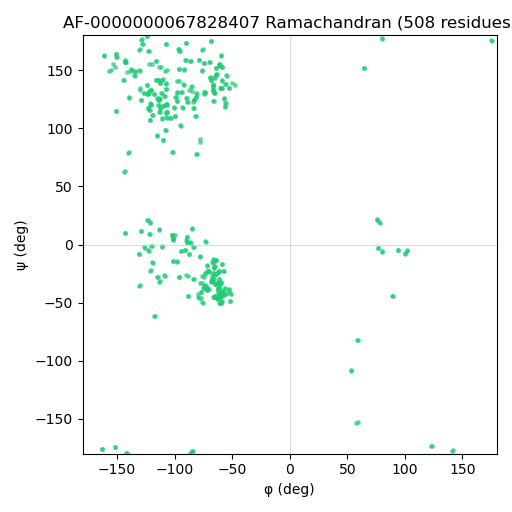 1 191 ? -2.664 -28.656 -15.773 1 98.38 191 ALA A C 1
ATOM 1505 O O . ALA A 1 191 ? -1.988 -29 -16.734 1 98.38 191 ALA A O 1
ATOM 1506 N N . ASP A 1 192 ? -3.906 -28.266 -15.852 1 98.31 192 ASP A N 1
ATOM 1507 C CA . ASP A 1 192 ? -4.555 -28 -17.125 1 98.31 192 ASP A CA 1
ATOM 1508 C C . ASP A 1 192 ? -4.25 -26.578 -17.609 1 98.31 192 ASP A C 1
ATOM 1510 O O . ASP A 1 192 ? -4.223 -26.312 -18.812 1 98.31 192 ASP A O 1
ATOM 1514 N N . ILE A 1 193 ? -4.043 -25.688 -16.688 1 98.62 193 ILE A N 1
ATOM 1515 C CA . ILE A 1 193 ? -3.658 -24.312 -16.969 1 98.62 193 ILE A CA 1
ATOM 1516 C C . ILE A 1 193 ? -2.691 -23.812 -15.906 1 98.62 193 ILE A C 1
ATOM 1518 O O . ILE A 1 193 ? -2.812 -24.172 -14.734 1 98.62 193 ILE A O 1
ATOM 1522 N N . ILE A 1 194 ? -1.712 -23.031 -16.344 1 98.81 194 ILE A N 1
ATOM 1523 C CA . ILE A 1 194 ? -0.682 -22.5 -15.453 1 98.81 194 ILE A CA 1
ATOM 1524 C C . ILE A 1 194 ? -0.657 -20.984 -15.547 1 98.81 194 ILE A C 1
ATOM 1526 O O . ILE A 1 194 ? -0.668 -20.422 -16.641 1 98.81 194 ILE A O 1
ATOM 1530 N N . PHE A 1 195 ? -0.703 -20.297 -14.469 1 98.88 195 PHE A N 1
ATOM 1531 C CA . PHE A 1 195 ? -0.383 -18.875 -14.367 1 98.88 195 PHE A CA 1
ATOM 1532 C C . PHE A 1 195 ? 0.955 -18.672 -13.664 1 98.88 195 PHE A C 1
ATOM 1534 O O . PHE A 1 195 ? 1.089 -18.969 -12.477 1 98.88 195 PHE A O 1
ATOM 1541 N N . HIS A 1 196 ? 1.939 -18.172 -14.352 1 98.75 196 HIS A N 1
ATOM 1542 C CA . HIS A 1 196 ? 3.299 -18.156 -13.82 1 98.75 196 HIS A CA 1
ATOM 1543 C C . HIS A 1 196 ? 3.861 -16.75 -13.758 1 98.75 196 HIS A C 1
ATOM 1545 O O . HIS A 1 196 ? 3.777 -16 -14.742 1 98.75 196 HIS A O 1
ATOM 1551 N N . ASP A 1 197 ? 4.379 -16.406 -12.648 1 97.19 197 ASP A N 1
ATOM 1552 C CA . ASP A 1 197 ? 5.199 -15.203 -12.469 1 97.19 197 ASP A CA 1
ATOM 1553 C C . ASP A 1 197 ? 6.262 -15.094 -13.555 1 97.19 197 ASP A C 1
ATOM 1555 O O . ASP A 1 197 ? 6.938 -16.078 -13.875 1 97.19 197 ASP A O 1
ATOM 1559 N N . CYS A 1 198 ? 6.418 -13.852 -14.055 1 98.56 198 CYS A N 1
ATOM 1560 C CA . CYS A 1 198 ? 7.355 -13.695 -15.156 1 98.56 198 CYS A CA 1
ATOM 1561 C C . CYS A 1 198 ? 7.973 -12.297 -15.156 1 98.56 198 CYS A C 1
ATOM 1563 O O . CYS A 1 198 ? 7.293 -11.312 -15.453 1 98.56 198 CYS A O 1
ATOM 1565 N N . GLU A 1 199 ? 9.25 -12.219 -14.93 1 98.06 199 GLU A N 1
ATOM 1566 C CA . GLU A 1 199 ? 10.016 -10.984 -15.07 1 98.06 199 GLU A CA 1
ATOM 1567 C C . GLU A 1 199 ? 10.469 -10.766 -16.516 1 98.06 199 GLU A C 1
ATOM 1569 O O . GLU A 1 199 ? 10.914 -11.711 -17.172 1 98.06 199 GLU A O 1
ATOM 1574 N N . ILE A 1 200 ? 10.328 -9.531 -16.969 1 97.88 200 ILE A N 1
ATOM 1575 C CA . ILE A 1 200 ? 10.758 -9.266 -18.344 1 97.88 200 ILE A CA 1
ATOM 1576 C C . ILE A 1 200 ? 11.812 -8.164 -18.344 1 97.88 200 ILE A C 1
ATOM 1578 O O . ILE A 1 200 ? 12.195 -7.652 -19.406 1 97.88 200 ILE A O 1
ATOM 1582 N N . SER A 1 201 ? 12.281 -7.773 -17.188 1 94.75 201 SER A N 1
ATOM 1583 C CA . SER A 1 201 ? 13.305 -6.738 -17.078 1 94.75 201 SER A CA 1
ATOM 1584 C C . SER A 1 201 ? 14.57 -7.133 -17.828 1 94.75 201 SER A C 1
ATOM 1586 O O . SER A 1 201 ? 14.992 -8.289 -17.781 1 94.75 201 SER A O 1
ATOM 1588 N N . PRO A 1 202 ? 15.195 -6.188 -18.484 1 91.81 202 PRO A N 1
ATOM 1589 C CA . PRO A 1 202 ? 16.484 -6.504 -19.094 1 91.81 202 PRO A CA 1
ATOM 1590 C C . PRO A 1 202 ? 17.562 -6.832 -18.062 1 91.81 202 PRO A C 1
ATOM 1592 O O . PRO A 1 202 ? 18.609 -7.367 -18.422 1 91.81 202 PRO A O 1
ATOM 1595 N N . TYR A 1 203 ? 17.297 -6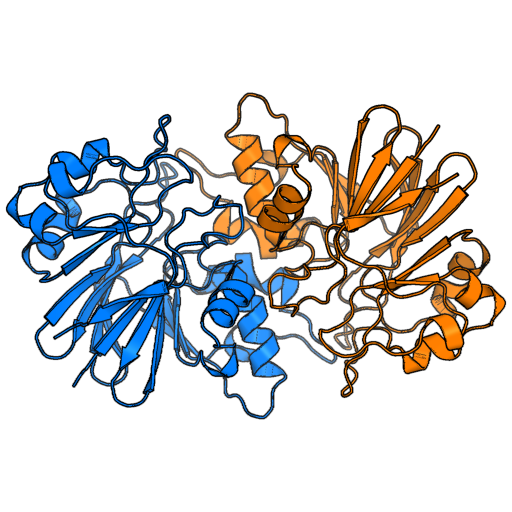.422 -16.828 1 89.75 203 TYR A N 1
ATOM 1596 C CA . TYR A 1 203 ? 18.188 -6.742 -15.711 1 89.75 203 TYR A CA 1
ATOM 1597 C C . TYR A 1 203 ? 17.531 -7.738 -14.766 1 89.75 203 TYR A C 1
ATOM 1599 O O . TYR A 1 203 ? 16.906 -7.348 -13.781 1 89.75 203 TYR A O 1
ATOM 1607 N N . PRO A 1 204 ? 17.734 -8.984 -15.023 1 90.75 204 PRO A N 1
ATOM 1608 C CA . PRO A 1 204 ? 17.047 -10.023 -14.242 1 90.75 204 PRO A CA 1
ATOM 1609 C C . PRO A 1 204 ? 17.359 -9.945 -12.75 1 90.75 204 PRO A C 1
ATOM 1611 O O . PRO A 1 204 ? 18.5 -9.688 -12.367 1 90.75 204 PRO A O 1
ATOM 1614 N N . SER A 1 205 ? 16.328 -10.055 -11.992 1 90.19 205 SER A N 1
ATOM 1615 C CA . SER A 1 205 ? 16.469 -10.164 -10.539 1 90.19 205 SER A CA 1
ATOM 1616 C C . SER A 1 205 ? 16.688 -11.617 -10.109 1 90.19 205 SER A C 1
ATOM 1618 O O . SER A 1 205 ? 16.344 -12.539 -10.852 1 90.19 205 SER A O 1
ATOM 1620 N N . PRO A 1 206 ? 17.25 -11.836 -8.977 1 90.19 206 PRO A N 1
ATOM 1621 C CA . PRO A 1 206 ? 17.438 -13.203 -8.5 1 90.19 206 PRO A CA 1
ATOM 1622 C C . PRO A 1 206 ? 16.219 -13.758 -7.777 1 90.19 206 PRO A C 1
ATOM 1624 O O . PRO A 1 206 ? 16.297 -14.789 -7.105 1 90.19 206 PRO A O 1
ATOM 1627 N N . VAL A 1 207 ? 15.07 -13.102 -7.91 1 93.69 207 VAL A N 1
ATOM 1628 C CA . VAL A 1 207 ? 14 -13.539 -7.027 1 93.69 207 VAL A CA 1
ATOM 1629 C C . VAL A 1 207 ? 12.758 -13.867 -7.848 1 93.69 207 VAL A C 1
ATOM 1631 O O . VAL A 1 207 ? 11.734 -14.297 -7.301 1 93.69 207 VAL A O 1
ATOM 1634 N N . HIS A 1 208 ? 12.789 -13.688 -9.133 1 96.69 208 HIS A N 1
ATOM 1635 C CA . HIS A 1 208 ? 11.68 -14.031 -10.016 1 96.69 208 HIS A CA 1
ATOM 1636 C C . HIS A 1 208 ? 12.164 -14.852 -11.211 1 96.69 208 HIS A C 1
ATOM 1638 O O . HIS A 1 208 ? 13.305 -14.703 -11.656 1 96.69 208 HIS A O 1
ATOM 1644 N N . ALA A 1 209 ? 11.266 -15.727 -11.727 1 97.5 209 ALA A N 1
ATOM 1645 C CA . ALA A 1 209 ? 11.547 -16.375 -13.008 1 97.5 209 ALA A CA 1
ATOM 1646 C C . ALA A 1 209 ? 11.57 -15.359 -14.141 1 97.5 209 ALA A C 1
ATOM 1648 O O . ALA A 1 209 ? 10.672 -14.531 -14.258 1 97.5 209 ALA A O 1
ATOM 1649 N N . HIS A 1 2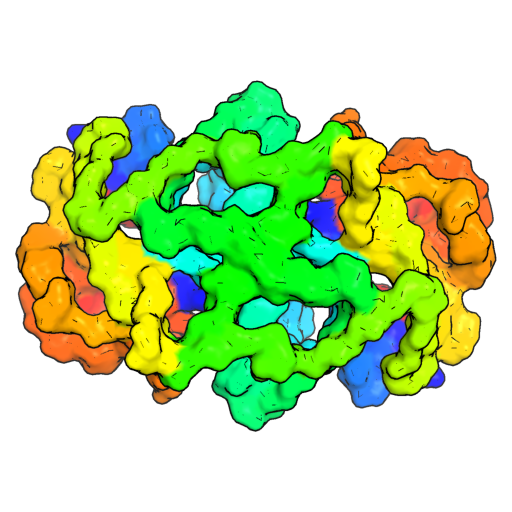10 ? 12.594 -15.406 -14.922 1 98.25 210 HIS A N 1
ATOM 1650 C CA . HIS A 1 210 ? 12.695 -14.508 -16.062 1 98.25 210 HIS A CA 1
ATOM 1651 C C . HIS A 1 210 ? 12.109 -15.148 -17.328 1 98.25 210 HIS A C 1
ATOM 1653 O O . HIS A 1 210 ? 12.203 -16.375 -17.5 1 98.25 210 HIS A O 1
ATOM 1659 N N . TYR A 1 211 ? 11.602 -14.312 -18.188 1 98.69 211 TYR A N 1
ATOM 1660 C CA . TYR A 1 211 ? 11.023 -14.766 -19.438 1 98.69 211 TYR A CA 1
ATOM 1661 C C . TYR A 1 211 ? 12 -15.664 -20.203 1 98.69 211 TYR A C 1
ATOM 1663 O O . TYR A 1 211 ? 11.609 -16.703 -20.734 1 98.69 211 TYR A O 1
ATOM 1671 N N . ASN A 1 212 ? 13.242 -15.312 -20.156 1 97.94 212 ASN A N 1
ATOM 1672 C CA . ASN A 1 212 ? 14.266 -16.062 -20.891 1 97.94 212 ASN A CA 1
ATOM 1673 C C . ASN A 1 212 ? 14.453 -17.453 -20.312 1 97.94 212 ASN A C 1
ATOM 1675 O O . ASN A 1 212 ? 14.852 -18.375 -21.031 1 97.94 212 ASN A O 1
ATOM 1679 N N . GLU A 1 213 ? 14.18 -17.641 -19.078 1 98.06 213 GLU A N 1
ATOM 1680 C CA . GLU A 1 213 ? 14.219 -18.969 -18.469 1 98.06 213 GLU A CA 1
ATOM 1681 C C . GLU A 1 213 ? 12.969 -19.766 -18.781 1 98.06 213 GLU A C 1
ATOM 1683 O O . GLU A 1 213 ? 13.055 -20.938 -19.156 1 98.06 213 GLU A O 1
ATOM 1688 N N . LEU A 1 214 ? 11.875 -19.094 -18.688 1 98.44 214 LEU A N 1
ATOM 1689 C CA . LEU A 1 214 ? 10.594 -19.766 -18.906 1 98.44 214 LEU A CA 1
ATOM 1690 C C . LEU A 1 214 ? 10.469 -20.25 -20.344 1 98.44 214 LEU A C 1
ATOM 1692 O O . LEU A 1 214 ? 9.852 -21.281 -20.609 1 98.44 214 LEU A O 1
ATOM 1696 N N . ARG A 1 215 ? 11.039 -19.5 -21.234 1 97.81 215 ARG A N 1
ATOM 1697 C CA . ARG A 1 215 ? 10.914 -19.828 -22.656 1 97.81 215 ARG A CA 1
ATOM 1698 C C . ARG A 1 215 ? 11.602 -21.156 -22.969 1 97.81 215 ARG A C 1
ATOM 1700 O O . ARG A 1 215 ? 11.367 -21.75 -24.016 1 97.81 215 ARG A O 1
ATOM 1707 N N . LYS A 1 216 ? 12.422 -21.656 -22.062 1 97.19 216 LYS A N 1
ATOM 1708 C CA . LYS A 1 216 ? 13.164 -22.891 -22.25 1 97.19 216 LYS A CA 1
ATOM 1709 C C . LYS A 1 216 ? 12.344 -24.109 -21.797 1 97.19 216 LYS A C 1
ATOM 1711 O O . LYS A 1 216 ? 12.75 -25.25 -22 1 97.19 216 LYS A O 1
ATOM 1716 N N . LEU A 1 217 ? 11.281 -23.922 -21.203 1 98.25 217 LEU A N 1
ATOM 1717 C CA . LEU A 1 217 ? 10.422 -25 -20.734 1 98.25 217 LEU A CA 1
ATOM 1718 C C . LEU A 1 217 ? 9.938 -25.859 -21.906 1 98.25 217 LEU A C 1
ATOM 1720 O O . LEU A 1 217 ? 9.891 -25.391 -23.047 1 98.25 217 LEU A O 1
ATOM 1724 N N . PRO A 1 218 ? 9.57 -27.172 -21.625 1 98 218 PRO A N 1
ATOM 1725 C CA . PRO A 1 218 ? 8.992 -28 -22.688 1 98 218 PRO A CA 1
ATOM 1726 C C . PRO A 1 218 ? 7.762 -27.375 -23.328 1 98 218 PRO A C 1
ATOM 1728 O O . PRO A 1 218 ? 6.965 -26.719 -22.656 1 98 218 PRO A O 1
ATOM 1731 N N . ALA A 1 219 ? 7.586 -27.609 -24.625 1 98.44 219 ALA A N 1
ATOM 1732 C CA . ALA A 1 219 ? 6.512 -27.016 -25.422 1 98.44 219 ALA A CA 1
ATOM 1733 C C . ALA A 1 219 ? 5.145 -27.344 -24.828 1 98.44 219 ALA A C 1
ATOM 1735 O O . ALA A 1 219 ? 4.258 -26.484 -24.797 1 98.44 219 ALA A O 1
ATOM 1736 N N . ALA A 1 220 ? 5.02 -28.516 -24.359 1 98.31 220 ALA A N 1
ATOM 1737 C CA . ALA A 1 220 ? 3.736 -28.969 -23.828 1 98.31 220 ALA A CA 1
ATOM 1738 C C . ALA A 1 220 ? 3.346 -28.188 -22.578 1 98.31 220 ALA A C 1
ATOM 1740 O O . ALA A 1 220 ? 2.16 -27.984 -22.312 1 98.31 220 ALA A O 1
ATOM 1741 N N . ILE A 1 221 ? 4.316 -27.719 -21.797 1 98.56 221 ILE A N 1
ATOM 1742 C CA . ILE A 1 221 ? 4.074 -26.922 -20.594 1 98.56 221 ILE A CA 1
ATOM 1743 C C . ILE A 1 221 ? 3.756 -25.484 -20.969 1 98.56 221 ILE A C 1
ATOM 1745 O O . ILE A 1 221 ? 2.768 -24.906 -20.5 1 98.56 221 ILE A O 1
ATOM 1749 N N . LYS A 1 222 ? 4.547 -24.922 -21.875 1 98.75 222 LYS A N 1
ATOM 1750 C CA . LYS A 1 222 ? 4.336 -23.547 -22.328 1 98.75 222 LYS A CA 1
ATOM 1751 C C . LYS A 1 222 ? 2.959 -23.391 -22.969 1 98.75 222 LYS A C 1
ATOM 1753 O O . LYS A 1 222 ? 2.305 -22.359 -22.781 1 98.75 222 LYS A O 1
ATOM 1758 N N . ALA A 1 223 ? 2.486 -24.391 -23.625 1 98.75 223 ALA A N 1
ATOM 1759 C CA . ALA A 1 223 ? 1.243 -24.344 -24.391 1 98.75 223 ALA A CA 1
ATOM 1760 C C . ALA A 1 223 ? 0.039 -24.141 -23.469 1 98.75 223 ALA A C 1
ATOM 1762 O O . ALA A 1 223 ? -1.062 -23.844 -23.938 1 98.75 223 ALA A O 1
ATOM 1763 N N . LYS A 1 224 ? 0.212 -24.297 -22.203 1 98.69 224 LYS A N 1
ATOM 1764 C CA . LYS A 1 224 ? -0.888 -24.109 -21.266 1 98.69 224 LYS A CA 1
ATOM 1765 C C . LYS A 1 224 ? -0.54 -23.062 -20.203 1 98.69 224 LYS A C 1
ATOM 1767 O O . LYS A 1 224 ? -1.124 -23.047 -19.125 1 98.69 224 LYS A O 1
ATOM 1772 N N . MET A 1 225 ? 0.43 -22.188 -20.469 1 98.88 225 MET A N 1
ATOM 1773 C CA . MET A 1 225 ? 0.934 -21.25 -19.469 1 98.88 225 MET A CA 1
ATOM 1774 C C . MET A 1 225 ? 0.625 -19.812 -19.859 1 98.88 225 MET A C 1
ATOM 1776 O O . MET A 1 225 ? 0.937 -19.391 -20.984 1 98.88 225 MET A O 1
ATOM 1780 N N . TRP A 1 226 ? -0.035 -19.078 -18.969 1 98.94 226 TRP A N 1
ATOM 1781 C CA . TRP A 1 226 ? -0.169 -17.625 -19 1 98.94 226 TRP A CA 1
ATOM 1782 C C . TRP A 1 226 ? 0.867 -16.953 -18.109 1 98.94 226 TRP A C 1
ATOM 1784 O O . TRP A 1 226 ? 1.147 -17.438 -17 1 98.94 226 TRP A O 1
ATOM 1794 N N . LEU A 1 227 ? 1.381 -15.852 -18.594 1 98.88 227 LEU A N 1
ATOM 1795 C CA . LEU A 1 227 ? 2.434 -15.148 -17.875 1 98.88 227 LEU A CA 1
ATOM 1796 C C . LEU A 1 227 ? 1.898 -13.867 -17.25 1 98.88 227 LEU A C 1
ATOM 1798 O O . LEU A 1 227 ? 1.132 -13.133 -17.875 1 98.88 227 LEU A O 1
ATOM 1802 N N . TYR A 1 228 ? 2.246 -13.625 -15.953 1 98.69 228 TYR A N 1
ATOM 1803 C CA . TYR A 1 228 ? 1.85 -12.406 -15.258 1 98.69 228 TYR A CA 1
ATOM 1804 C C . TYR A 1 228 ? 2.971 -11.914 -14.352 1 98.69 228 TYR A C 1
ATOM 1806 O O . TYR A 1 228 ? 4.066 -12.477 -14.336 1 98.69 228 TYR A O 1
ATOM 1814 N N . GLY A 1 229 ? 2.779 -10.812 -13.625 1 98 229 GLY A N 1
ATOM 1815 C CA . GLY A 1 229 ? 3.777 -10.258 -12.727 1 98 229 GLY A CA 1
ATOM 1816 C C . GLY A 1 229 ? 4.891 -9.523 -13.445 1 98 229 GLY A C 1
ATOM 1817 O O . GLY A 1 229 ? 6.016 -9.445 -12.945 1 98 229 GLY A O 1
ATOM 1818 N N . TYR A 1 230 ? 4.664 -9.094 -14.648 1 97.75 230 TYR A N 1
ATOM 1819 C CA . TYR A 1 230 ? 5.707 -8.539 -15.508 1 97.75 230 TYR A CA 1
ATOM 1820 C C . TYR A 1 230 ? 5.832 -7.035 -15.32 1 97.75 230 TYR A C 1
ATOM 1822 O O . TYR A 1 230 ? 4.918 -6.391 -14.797 1 97.75 230 TYR A O 1
ATOM 1830 N N . GLN A 1 231 ? 6.957 -6.48 -15.672 1 95.31 231 GLN A N 1
ATOM 1831 C CA . GLN A 1 231 ? 7.258 -5.055 -15.578 1 95.31 231 GLN A CA 1
ATOM 1832 C C . GLN A 1 231 ? 6.621 -4.281 -16.719 1 95.31 231 GLN A C 1
ATOM 1834 O O . GLN A 1 231 ? 6.281 -4.859 -17.766 1 95.31 231 GLN A O 1
ATOM 1839 N N . PRO A 1 232 ? 6.473 -2.959 -16.469 1 93.62 232 PRO A N 1
ATOM 1840 C CA . PRO A 1 232 ? 6.012 -2.139 -17.594 1 93.62 232 PRO A CA 1
ATOM 1841 C C . PRO A 1 232 ? 6.977 -2.166 -18.781 1 93.62 232 PRO A C 1
ATOM 1843 O O . PRO A 1 232 ? 8.188 -2.326 -18.594 1 93.62 232 PRO A O 1
ATOM 1846 N N . GLY A 1 233 ? 6.367 -1.914 -20 1 91.88 233 GLY A N 1
ATOM 1847 C CA . GLY A 1 233 ? 7.199 -1.878 -21.188 1 91.88 233 GLY A CA 1
ATOM 1848 C C . GLY A 1 233 ? 6.746 -2.855 -22.266 1 91.88 233 GLY A C 1
ATOM 1849 O O . GLY A 1 233 ? 5.703 -3.494 -22.125 1 91.88 233 GLY A O 1
ATOM 1850 N N . PRO A 1 234 ? 7.551 -2.939 -23.266 1 94.81 234 PRO A N 1
ATOM 1851 C CA . PRO A 1 234 ? 7.211 -3.869 -24.359 1 94.81 234 PRO A CA 1
ATOM 1852 C C . PRO A 1 234 ? 7.262 -5.332 -23.906 1 94.81 234 PRO A C 1
ATOM 1854 O O . PRO A 1 234 ? 8.195 -5.738 -23.219 1 94.81 234 PRO A O 1
ATOM 1857 N N . LEU A 1 235 ? 6.312 -6.035 -24.297 1 97.25 235 LEU A N 1
ATOM 1858 C CA . LEU A 1 235 ? 6.23 -7.441 -23.922 1 97.25 235 LEU A CA 1
ATOM 1859 C C . LEU A 1 235 ? 6.895 -8.328 -24.953 1 97.25 235 LEU A C 1
ATOM 1861 O O . LEU A 1 235 ? 6.766 -8.086 -26.156 1 97.25 235 LEU A O 1
ATOM 1865 N N . PRO A 1 236 ? 7.656 -9.32 -24.484 1 98 236 PRO A N 1
ATOM 1866 C CA . PRO A 1 236 ? 8.156 -10.32 -25.438 1 98 236 PRO A CA 1
ATOM 1867 C C . PRO A 1 236 ? 7.043 -11.062 -26.156 1 98 236 PRO A C 1
ATOM 1869 O O . PRO A 1 236 ? 5.887 -11.023 -25.719 1 98 236 PRO A O 1
ATOM 1872 N N . PRO A 1 237 ? 7.391 -11.695 -27.234 1 98.38 237 PRO A N 1
ATOM 1873 C CA . PRO A 1 237 ? 6.367 -12.367 -28.031 1 98.38 237 PRO A CA 1
ATOM 1874 C C . PRO A 1 237 ? 5.977 -13.727 -27.484 1 98.38 237 PRO A C 1
ATOM 1876 O O . PRO A 1 237 ? 6.336 -14.758 -28.047 1 98.38 237 PRO A O 1
ATOM 1879 N N . ALA A 1 238 ? 5.199 -13.727 -26.5 1 98.69 238 ALA A N 1
ATOM 1880 C CA . ALA A 1 238 ? 4.832 -14.93 -25.75 1 98.69 238 ALA A CA 1
ATOM 1881 C C . ALA A 1 238 ? 4.148 -15.945 -26.672 1 98.69 238 ALA A C 1
ATOM 1883 O O . ALA A 1 238 ? 4.473 -17.141 -26.625 1 98.69 238 ALA A O 1
ATOM 1884 N N . LEU A 1 239 ? 3.244 -15.523 -27.484 1 98.5 239 LEU A N 1
ATOM 1885 C CA . LEU A 1 239 ? 2.52 -16.438 -28.375 1 98.5 239 LEU A CA 1
ATOM 1886 C C . LEU A 1 239 ? 3.471 -17.125 -29.344 1 98.5 239 LEU A C 1
ATOM 1888 O O . LEU A 1 239 ? 3.375 -18.328 -29.578 1 98.5 239 LEU A O 1
ATOM 1892 N N . GLU A 1 240 ? 4.332 -16.375 -29.938 1 98.5 240 GLU A N 1
ATOM 1893 C CA . GLU A 1 240 ? 5.312 -16.938 -30.875 1 98.5 240 GLU A CA 1
ATOM 1894 C C . GLU A 1 240 ? 6.223 -17.938 -30.172 1 98.5 240 GLU A C 1
ATOM 1896 O O . GLU A 1 240 ? 6.68 -18.906 -30.797 1 98.5 240 GLU A O 1
ATOM 1901 N N . ASP A 1 241 ? 6.441 -17.719 -28.891 1 98.69 241 ASP A N 1
ATOM 1902 C CA . ASP A 1 241 ? 7.34 -18.594 -28.141 1 98.69 241 ASP A CA 1
ATOM 1903 C C . ASP A 1 241 ? 6.586 -19.781 -27.531 1 98.69 241 ASP A C 1
ATOM 1905 O O . ASP A 1 241 ? 7.156 -20.562 -26.781 1 98.69 241 ASP A O 1
ATOM 1909 N N . GLY A 1 242 ? 5.309 -19.875 -27.797 1 98.75 242 GLY A N 1
ATOM 1910 C CA . GLY A 1 242 ? 4.555 -21.078 -27.469 1 98.75 242 GLY A CA 1
ATOM 1911 C C . GLY A 1 242 ? 3.717 -20.938 -26.219 1 98.75 242 GLY A C 1
ATOM 1912 O O . GLY A 1 242 ? 3.025 -21.875 -25.812 1 98.75 242 GLY A O 1
ATOM 1913 N N . PHE A 1 243 ? 3.84 -19.797 -25.531 1 98.94 243 PHE A N 1
ATOM 1914 C CA . PHE A 1 243 ? 2.986 -19.547 -24.375 1 98.94 243 PHE A CA 1
ATOM 1915 C C . PHE A 1 243 ? 1.581 -19.156 -24.812 1 98.94 243 PHE A C 1
ATOM 1917 O O . PHE A 1 243 ? 1.336 -18.938 -26 1 98.94 243 PHE A O 1
ATOM 1924 N N . LEU A 1 244 ? 0.643 -19.156 -23.828 1 98.88 244 LEU A N 1
ATOM 1925 C CA . LEU A 1 244 ? -0.709 -18.688 -24.109 1 98.88 244 LEU A CA 1
ATOM 1926 C C . LEU A 1 244 ? -0.751 -17.172 -24.219 1 98.88 244 LEU A C 1
ATOM 1928 O O . LEU A 1 244 ? -1.63 -16.609 -24.891 1 98.88 244 LEU A O 1
ATOM 1932 N N . GLY A 1 245 ? 0.146 -16.422 -23.547 1 98.75 245 GLY A N 1
ATOM 1933 C CA . GLY A 1 245 ? 0.217 -14.969 -23.609 1 98.75 245 GLY A CA 1
ATOM 1934 C C . GLY A 1 245 ? 0.536 -14.328 -22.281 1 98.75 245 GLY A C 1
ATOM 1935 O O . GLY A 1 245 ? 0.834 -15.016 -21.297 1 98.75 245 GLY A O 1
ATOM 1936 N N . PHE A 1 246 ? 0.559 -13 -22.281 1 98.81 246 PHE A N 1
ATOM 1937 C CA . PHE A 1 246 ? 0.63 -12.219 -21.047 1 98.81 246 PHE A CA 1
ATOM 1938 C C . PHE A 1 246 ? -0.765 -11.828 -20.578 1 98.81 246 PHE A C 1
ATOM 1940 O O . PHE A 1 246 ? -1.572 -11.312 -21.344 1 98.81 246 PHE A O 1
ATOM 1947 N N . VAL A 1 247 ? -0.961 -12.094 -19.281 1 98.75 247 VAL A N 1
ATOM 1948 C CA . VAL A 1 247 ? -2.238 -11.734 -18.672 1 98.75 247 VAL A CA 1
ATOM 1949 C C . VAL A 1 247 ? -2.408 -10.219 -18.672 1 98.75 247 VAL A C 1
ATOM 1951 O O . VAL A 1 247 ? -1.443 -9.477 -18.469 1 98.75 247 VAL A O 1
ATOM 1954 N N . LYS A 1 248 ? -3.623 -9.781 -18.891 1 97.88 248 LYS A N 1
ATOM 1955 C CA . LYS A 1 248 ? -3.949 -8.359 -18.812 1 97.88 248 LYS A CA 1
ATOM 1956 C C . LYS A 1 248 ? -4.859 -8.062 -17.625 1 97.88 248 LYS A C 1
ATOM 1958 O O . LYS A 1 248 ? -5.613 -8.93 -17.188 1 97.88 248 LYS A O 1
ATOM 1963 N N . ARG A 1 249 ? -4.75 -6.848 -17.156 1 97.69 249 ARG A N 1
ATOM 1964 C CA . ARG A 1 249 ? -5.648 -6.418 -16.094 1 97.69 249 ARG A CA 1
ATOM 1965 C C . ARG A 1 249 ? -7.105 -6.672 -16.469 1 97.69 249 ARG A C 1
ATOM 1967 O O . ARG A 1 249 ? -7.539 -6.316 -17.562 1 97.69 249 ARG A O 1
ATOM 1974 N N . GLY A 1 250 ? -7.82 -7.219 -15.523 1 97.94 250 GLY A N 1
ATOM 1975 C CA . GLY A 1 250 ? -9.242 -7.426 -15.727 1 97.94 250 GLY A CA 1
ATOM 1976 C C . GLY A 1 250 ? -9.555 -8.656 -16.562 1 97.94 250 GLY A C 1
ATOM 1977 O O . GLY A 1 250 ? -10.719 -9.016 -16.734 1 97.94 250 GLY A O 1
ATOM 1978 N N . GLN A 1 251 ? -8.516 -9.297 -17.078 1 98.5 251 GLN A N 1
ATOM 1979 C CA . GLN A 1 251 ? -8.75 -10.477 -17.922 1 98.5 251 GLN A CA 1
ATOM 1980 C C . GLN A 1 251 ? -9.344 -11.617 -17.094 1 98.5 251 GLN A C 1
ATOM 1982 O O . GLN A 1 251 ? -8.906 -11.883 -15.977 1 98.5 251 GLN A O 1
ATOM 1987 N N . ARG A 1 252 ? -10.328 -12.273 -17.703 1 98.19 252 ARG A N 1
ATOM 1988 C CA . ARG A 1 252 ? -11.055 -13.359 -17.062 1 98.19 252 ARG A CA 1
ATOM 1989 C C . ARG A 1 252 ? -10.773 -14.688 -17.75 1 98.19 252 ARG A C 1
ATOM 1991 O O . ARG A 1 252 ? -10.711 -14.75 -18.984 1 98.19 252 ARG A O 1
ATOM 1998 N N . PHE A 1 253 ? -10.602 -15.734 -16.922 1 98.19 253 PHE A N 1
ATOM 1999 C CA . PHE A 1 253 ? -10.359 -17.094 -17.406 1 98.19 253 PHE A CA 1
ATOM 2000 C C . PHE A 1 253 ? -11.406 -18.047 -16.859 1 98.19 253 PHE A C 1
ATOM 2002 O O . PHE A 1 253 ? -11.477 -18.266 -15.648 1 98.19 253 PHE A O 1
ATOM 2009 N N . ASP A 1 254 ? -12.195 -18.641 -17.75 1 96.69 254 ASP A N 1
ATOM 2010 C CA . ASP A 1 254 ? -13.133 -19.688 -17.312 1 96.69 254 ASP A CA 1
ATOM 2011 C C . ASP A 1 254 ? -12.406 -20.984 -17 1 96.69 254 ASP A C 1
ATOM 2013 O O . ASP A 1 254 ? -11.539 -21.422 -17.766 1 96.69 254 ASP A O 1
ATOM 2017 N N . LEU A 1 255 ? -12.75 -21.469 -15.797 1 94.06 255 LEU A N 1
ATOM 2018 C CA . LEU A 1 255 ? -12.109 -22.719 -15.375 1 94.06 255 LEU A CA 1
ATOM 2019 C C . LEU A 1 255 ? -13.047 -23.906 -15.57 1 94.06 255 LEU A C 1
ATOM 2021 O O . LEU A 1 255 ? -13.922 -24.141 -14.742 1 94.06 255 LEU A O 1
ATOM 2025 N N . VAL A 1 256 ? -13.273 -24.516 -16.75 1 80.44 256 VAL A N 1
ATOM 2026 C CA . VAL A 1 256 ? -14.195 -25.609 -17.031 1 80.44 256 VAL A CA 1
ATOM 2027 C C . VAL A 1 256 ? -13.438 -26.75 -17.719 1 80.44 256 VAL A C 1
ATOM 2029 O O . VAL A 1 256 ? -12.414 -26.531 -18.375 1 80.44 256 VAL A O 1
ATOM 2032 N N . MET B 1 1 ? 14.047 32.656 -1.166 1 76.75 1 MET B N 1
ATOM 2033 C CA . MET B 1 1 ? 13.945 31.312 -1.715 1 76.75 1 MET B CA 1
ATOM 2034 C C . MET B 1 1 ? 12.492 30.938 -1.982 1 76.75 1 MET B C 1
ATOM 2036 O O . MET B 1 1 ? 11.617 31.219 -1.169 1 76.75 1 MET B O 1
ATOM 2040 N N . ALA B 1 2 ? 12.219 30.516 -3.246 1 88.38 2 ALA B N 1
ATOM 2041 C CA . ALA B 1 2 ? 10.844 30.156 -3.576 1 88.38 2 ALA B CA 1
ATOM 2042 C C . ALA B 1 2 ? 10.57 28.688 -3.252 1 88.38 2 ALA B C 1
ATOM 2044 O O . ALA B 1 2 ? 11.469 27.844 -3.357 1 88.38 2 ALA B O 1
ATOM 2045 N N . ALA B 1 3 ? 9.453 28.422 -2.586 1 96.25 3 ALA B N 1
ATOM 2046 C CA . ALA B 1 3 ? 9.055 27.047 -2.256 1 96.25 3 ALA B CA 1
ATOM 2047 C C . ALA B 1 3 ? 7.574 26.828 -2.559 1 96.25 3 ALA B C 1
ATOM 2049 O O . ALA B 1 3 ? 6.785 27.781 -2.572 1 96.25 3 ALA B O 1
ATOM 2050 N N . ASN B 1 4 ? 7.297 25.594 -2.91 1 97.56 4 ASN B N 1
ATOM 2051 C CA . ASN B 1 4 ? 5.891 25.25 -3.102 1 97.56 4 ASN B CA 1
ATOM 2052 C C . ASN B 1 4 ? 5.559 23.891 -2.496 1 97.56 4 ASN B C 1
ATOM 2054 O O . ASN B 1 4 ? 6.441 23.047 -2.344 1 97.56 4 ASN B O 1
ATOM 2058 N N . LEU B 1 5 ? 4.355 23.781 -2.098 1 98.38 5 LEU B N 1
ATOM 2059 C CA . LEU B 1 5 ? 3.803 22.516 -1.622 1 98.38 5 LEU B CA 1
ATOM 2060 C C . LEU B 1 5 ? 2.816 21.938 -2.631 1 98.38 5 LEU B C 1
ATOM 2062 O O . LEU B 1 5 ? 1.841 22.594 -2.998 1 98.38 5 LEU B O 1
ATOM 2066 N N . THR B 1 6 ? 3.104 20.75 -3.113 1 98.75 6 THR B N 1
ATOM 2067 C CA . THR B 1 6 ? 2.221 20.062 -4.055 1 98.75 6 THR B CA 1
ATOM 2068 C C . THR B 1 6 ? 1.61 18.812 -3.422 1 98.75 6 THR B C 1
ATOM 2070 O O . THR B 1 6 ? 2.332 17.953 -2.924 1 98.75 6 THR B O 1
ATOM 2073 N N . PHE B 1 7 ? 0.303 18.766 -3.463 1 98.81 7 PHE B N 1
ATOM 2074 C CA . PHE B 1 7 ? -0.362 17.578 -2.945 1 98.81 7 PHE B CA 1
ATOM 2075 C C . PHE B 1 7 ? -0.395 16.469 -3.996 1 98.81 7 PHE B C 1
ATOM 2077 O O . PHE B 1 7 ? -0.918 16.672 -5.094 1 98.81 7 PHE B O 1
ATOM 2084 N N . LEU B 1 8 ? 0.133 15.305 -3.619 1 98.56 8 LEU B N 1
ATOM 2085 C CA . LEU B 1 8 ? 0.051 14.133 -4.48 1 98.56 8 LEU B CA 1
ATOM 2086 C C . LEU B 1 8 ? -1.374 13.594 -4.527 1 98.56 8 LEU B C 1
ATOM 2088 O O . LEU B 1 8 ? -1.814 13.078 -5.555 1 98.56 8 LEU B O 1
ATOM 2092 N N . GLY B 1 9 ? -1.978 13.617 -3.463 1 98.5 9 GLY B N 1
ATOM 2093 C CA . GLY B 1 9 ? -3.377 13.297 -3.219 1 98.5 9 GLY B CA 1
ATOM 2094 C C . GLY B 1 9 ? -3.963 14.062 -2.043 1 98.5 9 GLY B C 1
ATOM 2095 O O . GLY B 1 9 ? -3.225 14.633 -1.238 1 98.5 9 GLY B O 1
ATOM 2096 N N . SER B 1 10 ? -5.293 14.102 -2.023 1 98.44 10 SER B N 1
ATOM 2097 C CA . SER B 1 10 ? -5.973 14.852 -0.968 1 98.44 10 SER B CA 1
ATOM 2098 C C . SER B 1 10 ? -7.043 13.992 -0.292 1 98.44 10 SER B C 1
ATOM 2100 O O . SER B 1 10 ? -7.852 14.508 0.486 1 98.44 10 SER B O 1
ATOM 2102 N N . GLY B 1 11 ? -7.012 12.727 -0.584 1 98.06 11 GLY B N 1
ATOM 2103 C CA . GLY B 1 11 ? -8.07 11.859 -0.107 1 98.06 11 GLY B CA 1
ATOM 2104 C C . GLY B 1 11 ? -7.723 11.141 1.183 1 98.06 11 GLY B C 1
ATOM 2105 O O . GLY B 1 11 ? -6.57 11.18 1.625 1 98.06 11 GLY B O 1
ATOM 2106 N N . SER B 1 12 ? -8.75 10.578 1.768 1 97.12 12 SER B N 1
ATOM 2107 C CA . SER B 1 12 ? -8.578 9.742 2.955 1 97.12 12 SER B CA 1
ATOM 2108 C C . SER B 1 12 ? -7.852 8.445 2.621 1 97.12 12 SER B C 1
ATOM 2110 O O . SER B 1 12 ? -7.57 8.172 1.453 1 97.12 12 SER B O 1
ATOM 2112 N N . ALA B 1 13 ? -7.582 7.684 3.684 1 97.06 13 ALA B N 1
ATOM 2113 C CA . ALA B 1 13 ? -6.938 6.379 3.549 1 97.06 13 ALA B CA 1
ATOM 2114 C C . ALA B 1 13 ? -7.762 5.449 2.66 1 97.06 13 ALA B C 1
ATOM 2116 O O . ALA B 1 13 ? -7.234 4.488 2.1 1 97.06 13 ALA B O 1
ATOM 2117 N N . PHE B 1 14 ? -9.062 5.773 2.426 1 95.5 14 PHE B N 1
ATOM 2118 C CA . PHE B 1 14 ? -10 4.828 1.819 1 95.5 14 PHE B CA 1
ATOM 2119 C C . PHE B 1 14 ? -10.438 5.312 0.443 1 95.5 14 PHE B C 1
ATOM 2121 O O . PHE B 1 14 ? -11.43 4.82 -0.104 1 95.5 14 PHE B O 1
ATOM 2128 N N . THR B 1 15 ? -9.711 6.305 -0.026 1 96 15 THR B N 1
ATOM 2129 C CA . THR B 1 15 ? -10.023 6.867 -1.334 1 96 15 THR B CA 1
ATOM 2130 C C . THR B 1 15 ? -9.914 5.805 -2.424 1 96 15 THR B C 1
ATOM 2132 O O . THR B 1 15 ? -8.977 5.004 -2.418 1 96 15 THR B O 1
ATOM 2135 N N . VAL B 1 16 ? -10.891 5.793 -3.268 1 93.94 16 VAL B N 1
ATOM 2136 C CA . VAL B 1 16 ? -10.922 4.875 -4.398 1 93.94 16 VAL B CA 1
ATOM 2137 C C . VAL B 1 16 ? -11.07 5.664 -5.699 1 93.94 16 VAL B C 1
ATOM 2139 O O . VAL B 1 16 ? -11.07 6.895 -5.691 1 93.94 16 VAL B O 1
ATOM 2142 N N . GLY B 1 17 ? -11.109 5.043 -6.809 1 85.06 17 GLY B N 1
ATOM 2143 C CA . GLY B 1 17 ? -11.273 5.695 -8.102 1 85.06 17 GLY B CA 1
ATOM 2144 C C . GLY B 1 17 ? -9.984 6.285 -8.633 1 85.06 17 GLY B C 1
ATOM 2145 O O . GLY B 1 17 ? -8.938 6.195 -7.992 1 85.06 17 GLY B O 1
ATOM 2146 N N . ALA B 1 18 ? -9.961 6.855 -9.82 1 76.19 18 ALA B N 1
ATOM 2147 C CA . ALA B 1 18 ? -8.766 7.344 -10.508 1 76.19 18 ALA B CA 1
ATOM 2148 C C . ALA B 1 18 ? -8.625 8.852 -10.359 1 76.19 18 ALA B C 1
ATOM 2150 O O . ALA B 1 18 ? -7.699 9.453 -10.906 1 76.19 18 ALA B O 1
ATOM 2151 N N . ASP B 1 19 ? -9.43 9.414 -9.562 1 89.56 19 ASP B N 1
ATOM 2152 C CA . ASP B 1 19 ? -9.477 10.875 -9.594 1 89.56 19 ASP B CA 1
ATOM 2153 C C . ASP B 1 19 ? -8.688 11.469 -8.43 1 89.56 19 ASP B C 1
ATOM 2155 O O . ASP B 1 19 ? -8.43 12.68 -8.398 1 89.56 19 ASP B O 1
ATOM 2159 N N . ASN B 1 20 ? -8.359 10.641 -7.457 1 96.94 20 ASN B N 1
ATOM 2160 C CA . ASN B 1 20 ? -7.633 11.125 -6.289 1 96.94 20 ASN B CA 1
ATOM 2161 C C . ASN B 1 20 ? -6.762 10.023 -5.68 1 96.94 20 ASN B C 1
ATOM 2163 O O . ASN B 1 20 ? -6.84 8.867 -6.086 1 96.94 20 ASN B O 1
ATOM 2167 N N . PHE B 1 21 ? -5.832 10.367 -4.852 1 98 21 PHE B N 1
ATOM 2168 C CA . PHE B 1 21 ? -4.969 9.484 -4.078 1 98 21 PHE B CA 1
ATOM 2169 C C . PHE B 1 21 ? -4.996 9.859 -2.602 1 98 21 PHE B C 1
ATOM 2171 O O . PHE B 1 21 ? -5.625 10.852 -2.217 1 98 21 PHE B O 1
ATOM 2178 N N . GLN B 1 22 ? -4.352 9.016 -1.782 1 98.19 22 GLN B N 1
ATOM 2179 C CA . GLN B 1 22 ? -4.152 9.32 -0.37 1 98.19 22 GLN B CA 1
ATOM 2180 C C . GLN B 1 22 ? -3.381 10.625 -0.196 1 98.19 22 GLN B C 1
ATOM 2182 O O . GLN B 1 22 ? -2.574 11 -1.053 1 98.19 22 GLN B O 1
ATOM 2187 N N . SER B 1 23 ? -3.6 11.289 0.922 1 97.81 23 SER B N 1
ATOM 2188 C CA . SER B 1 23 ? -3.104 12.641 1.155 1 97.81 23 SER B CA 1
ATOM 2189 C C . SER B 1 23 ? -1.622 12.633 1.521 1 97.81 23 SER B C 1
ATOM 2191 O O . SER B 1 23 ? -1.269 12.508 2.695 1 97.81 23 SER B O 1
ATOM 2193 N N . ASN B 1 24 ? -0.75 12.68 0.586 1 98.5 24 ASN B N 1
ATOM 2194 C CA . ASN B 1 24 ? 0.683 12.938 0.688 1 98.5 24 ASN B CA 1
ATOM 2195 C C . ASN B 1 24 ? 1.089 14.172 -0.109 1 98.5 24 ASN B C 1
ATOM 2197 O O . ASN B 1 24 ? 0.384 14.578 -1.033 1 98.5 24 ASN B O 1
ATOM 2201 N N . ALA B 1 25 ? 2.211 14.812 0.291 1 98.81 25 ALA B N 1
ATOM 2202 C CA . ALA B 1 25 ? 2.574 16.062 -0.366 1 98.81 25 ALA B CA 1
ATOM 2203 C C . ALA B 1 25 ? 4.086 16.172 -0.529 1 98.81 25 ALA B C 1
ATOM 2205 O O . ALA B 1 25 ? 4.848 15.523 0.184 1 98.81 25 ALA B O 1
ATOM 2206 N N . ILE B 1 26 ? 4.504 17 -1.458 1 98.81 26 ILE B N 1
ATOM 2207 C CA . ILE B 1 26 ? 5.914 17.281 -1.705 1 98.81 26 ILE B CA 1
ATOM 2208 C C . ILE B 1 26 ? 6.191 18.766 -1.533 1 98.81 26 ILE B C 1
ATOM 2210 O O . ILE B 1 26 ? 5.559 19.594 -2.188 1 98.81 26 ILE B O 1
ATOM 2214 N N . LEU B 1 27 ? 7.066 19.062 -0.609 1 98.56 27 LEU B N 1
ATOM 2215 C CA . LEU B 1 27 ? 7.648 20.406 -0.548 1 98.56 27 LEU B CA 1
ATOM 2216 C C . LEU B 1 27 ? 8.82 20.531 -1.513 1 98.56 27 LEU B C 1
ATOM 2218 O O . LEU B 1 27 ? 9.812 19.812 -1.391 1 98.56 27 LEU B O 1
ATOM 2222 N N . THR B 1 28 ? 8.703 21.406 -2.469 1 97.75 28 THR B N 1
ATOM 2223 C CA . THR B 1 28 ? 9.758 21.641 -3.453 1 97.75 28 THR B CA 1
ATOM 2224 C C . THR B 1 28 ? 10.383 23.016 -3.273 1 97.75 28 THR B C 1
ATOM 2226 O O . THR B 1 28 ? 9.672 24.016 -3.182 1 97.75 28 THR B O 1
ATOM 2229 N N . LEU B 1 29 ? 11.703 23.062 -3.234 1 96.56 29 LEU B N 1
ATOM 2230 C CA . LEU B 1 29 ? 12.43 24.328 -3.146 1 96.56 29 LEU B CA 1
ATOM 2231 C C . LEU B 1 29 ? 12.883 24.781 -4.527 1 96.56 29 LEU B C 1
ATOM 2233 O O . LEU B 1 29 ? 12.812 24.031 -5.496 1 96.56 29 LEU B O 1
ATOM 2237 N N . ASP B 1 30 ? 13.328 25.984 -4.641 1 93.94 30 ASP B N 1
ATOM 2238 C CA . ASP B 1 30 ? 13.727 26.594 -5.91 1 93.94 30 ASP B CA 1
ATOM 2239 C C . ASP B 1 30 ? 14.953 25.906 -6.492 1 93.94 30 ASP B C 1
ATOM 2241 O O . ASP B 1 30 ? 15.18 25.938 -7.703 1 93.94 30 ASP B O 1
ATOM 2245 N N . ASN B 1 31 ? 15.758 25.281 -5.711 1 93.69 31 ASN B N 1
ATOM 2246 C CA . ASN B 1 31 ? 16.938 24.578 -6.188 1 93.69 31 ASN B CA 1
ATOM 2247 C C . ASN B 1 31 ? 16.594 23.172 -6.672 1 93.69 31 ASN B C 1
ATOM 2249 O O . ASN B 1 31 ? 17.484 22.406 -7.051 1 93.69 31 ASN B O 1
ATOM 2253 N N . GLY B 1 32 ? 15.352 22.797 -6.555 1 94.56 32 GLY B N 1
ATOM 2254 C CA . GLY B 1 32 ? 14.898 21.531 -7.105 1 94.56 32 GLY B CA 1
ATOM 2255 C C . GLY B 1 32 ? 14.789 20.438 -6.062 1 94.56 32 GLY B C 1
ATOM 2256 O O . GLY B 1 32 ? 14.242 19.359 -6.332 1 94.56 32 GLY B O 1
ATOM 2257 N N . LYS B 1 33 ? 15.258 20.703 -4.82 1 96.56 33 LYS B N 1
ATOM 2258 C CA . LYS B 1 33 ? 15.18 19.703 -3.756 1 96.56 33 LYS B CA 1
ATOM 2259 C C . LYS B 1 33 ? 13.734 19.453 -3.34 1 96.56 33 LYS B C 1
ATOM 2261 O O . LYS B 1 33 ? 12.93 20.391 -3.285 1 96.56 33 LYS B O 1
ATOM 2266 N N . LYS B 1 34 ? 13.445 18.188 -3.064 1 98.38 34 LYS B N 1
ATOM 2267 C CA . LYS B 1 34 ? 12.086 17.781 -2.719 1 98.38 34 LYS B CA 1
ATOM 2268 C C . LYS B 1 34 ? 12.055 17.078 -1.366 1 98.38 34 LYS B C 1
ATOM 2270 O O . LYS B 1 34 ? 12.945 16.281 -1.053 1 98.38 34 LYS B O 1
ATOM 2275 N N . PHE B 1 35 ? 11.062 17.422 -0.6 1 98.75 35 PHE B N 1
ATOM 2276 C CA . PHE B 1 35 ? 10.773 16.844 0.705 1 98.75 35 PHE B CA 1
ATOM 2277 C C . PHE B 1 35 ? 9.375 16.234 0.731 1 98.75 35 PHE B C 1
ATOM 2279 O O . PHE B 1 35 ? 8.383 16.969 0.711 1 98.75 35 PHE B O 1
ATOM 2286 N N . LEU B 1 36 ? 9.367 14.883 0.722 1 98.88 36 LEU B N 1
ATOM 2287 C CA . LEU B 1 36 ? 8.086 14.18 0.716 1 98.88 36 LEU B CA 1
ATOM 2288 C C . LEU B 1 36 ? 7.504 14.094 2.123 1 98.88 36 LEU B C 1
ATOM 2290 O O . LEU B 1 36 ? 8.188 13.656 3.055 1 98.88 36 LEU B O 1
ATOM 2294 N N . ILE B 1 37 ? 6.258 14.539 2.279 1 98.88 37 ILE B N 1
ATOM 2295 C CA . ILE B 1 37 ? 5.523 14.406 3.533 1 98.88 37 ILE B CA 1
ATOM 2296 C C . ILE B 1 37 ? 4.57 13.211 3.451 1 98.88 37 ILE B C 1
ATOM 2298 O O . ILE B 1 37 ? 3.562 13.266 2.744 1 98.88 37 ILE B O 1
ATOM 2302 N N . ASP B 1 38 ? 4.883 12.172 4.211 1 98.88 38 ASP B N 1
ATOM 2303 C CA . ASP B 1 38 ? 4.223 10.867 4.242 1 98.88 38 ASP B CA 1
ATOM 2304 C C . ASP B 1 38 ? 4.379 10.141 2.91 1 98.88 38 ASP B C 1
ATOM 2306 O O . ASP B 1 38 ? 4.562 10.773 1.869 1 98.88 38 ASP B O 1
ATOM 2310 N N . CYS B 1 39 ? 4.355 8.859 2.996 1 98.81 39 CYS B N 1
ATOM 2311 C CA . CYS B 1 39 ? 4.613 7.957 1.878 1 98.81 39 CYS B CA 1
ATOM 2312 C C . CYS B 1 39 ? 3.666 6.762 1.909 1 98.81 39 CYS B C 1
ATOM 2314 O O . CYS B 1 39 ? 4.062 5.66 2.287 1 98.81 39 CYS B O 1
ATOM 2316 N N . GLY B 1 40 ? 2.484 7.016 1.458 1 98.62 40 GLY B N 1
ATOM 2317 C CA . GLY B 1 40 ? 1.425 6.027 1.579 1 98.62 40 GLY B CA 1
ATOM 2318 C C . GLY B 1 40 ? 1.434 5.004 0.459 1 98.62 40 GLY B C 1
ATOM 2319 O O . GLY B 1 40 ? 2.277 5.062 -0.438 1 98.62 40 GLY B O 1
ATOM 2320 N N . THR B 1 41 ? 0.478 4.117 0.472 1 98.25 41 THR B N 1
ATOM 2321 C CA . THR B 1 41 ? 0.419 2.973 -0.429 1 98.25 41 THR B CA 1
ATOM 2322 C C . THR B 1 41 ? 0.223 3.43 -1.872 1 98.25 41 THR B C 1
ATOM 2324 O O . THR B 1 41 ? 0.529 2.689 -2.811 1 98.25 41 THR B O 1
ATOM 2327 N N . ASP B 1 42 ? -0.25 4.633 -2.096 1 97.94 42 ASP B N 1
ATOM 2328 C CA . ASP B 1 42 ? -0.547 5.109 -3.443 1 97.94 42 ASP B CA 1
ATOM 2329 C C . ASP B 1 42 ? 0.676 5.77 -4.074 1 97.94 42 ASP B C 1
ATOM 2331 O O . ASP B 1 42 ? 0.607 6.273 -5.195 1 97.94 42 ASP B O 1
ATOM 2335 N N . ILE B 1 43 ? 1.817 5.723 -3.43 1 98.25 43 ILE B N 1
ATOM 2336 C CA . ILE B 1 43 ? 2.936 6.602 -3.758 1 98.25 43 ILE B CA 1
ATOM 2337 C C . ILE B 1 43 ? 3.4 6.332 -5.188 1 98.25 43 ILE B C 1
ATOM 2339 O O . ILE B 1 43 ? 3.74 7.262 -5.922 1 98.25 43 ILE B O 1
ATOM 2343 N N . ARG B 1 44 ? 3.398 5.051 -5.633 1 97.12 44 ARG B N 1
ATOM 2344 C CA . ARG B 1 44 ? 3.828 4.719 -6.988 1 97.12 44 ARG B CA 1
ATOM 2345 C C . ARG B 1 44 ? 2.967 5.43 -8.023 1 97.12 44 ARG B C 1
ATOM 2347 O O . ARG B 1 44 ? 3.488 6.031 -8.969 1 97.12 44 ARG B O 1
ATOM 2354 N N . PHE B 1 45 ? 1.701 5.43 -7.824 1 97.19 45 PHE B N 1
ATOM 2355 C CA . PHE B 1 45 ? 0.75 5.996 -8.773 1 97.19 45 PHE B CA 1
ATOM 2356 C C . PHE B 1 45 ? 0.729 7.516 -8.688 1 97.19 45 PHE B C 1
ATOM 2358 O O . PHE B 1 45 ? 0.663 8.203 -9.703 1 97.19 45 PHE B O 1
ATOM 2365 N N . SER B 1 46 ? 0.788 8.023 -7.465 1 97.81 46 SER B N 1
ATOM 2366 C CA . SER B 1 46 ? 0.654 9.461 -7.277 1 97.81 46 SER B CA 1
ATOM 2367 C C . SER B 1 46 ? 1.882 10.203 -7.793 1 97.81 46 SER B C 1
ATOM 2369 O O . SER B 1 46 ? 1.759 11.273 -8.406 1 97.81 46 SER B O 1
ATOM 2371 N N . LEU B 1 47 ? 3.102 9.641 -7.594 1 98.12 47 LEU B N 1
ATOM 2372 C CA . LEU B 1 47 ? 4.305 10.211 -8.18 1 98.12 47 LEU B CA 1
ATOM 2373 C C . LEU B 1 47 ? 4.238 10.164 -9.703 1 98.12 47 LEU B C 1
ATOM 2375 O O . LEU B 1 47 ? 4.488 11.172 -10.375 1 98.12 47 LEU B O 1
ATOM 2379 N N . TYR B 1 48 ? 3.857 9.047 -10.203 1 97.38 48 TYR B N 1
ATOM 2380 C CA . TYR B 1 48 ? 3.789 8.852 -11.648 1 97.38 48 TYR B CA 1
ATOM 2381 C C . TYR B 1 48 ? 2.838 9.859 -12.289 1 97.38 48 TYR B C 1
ATOM 2383 O O . TYR B 1 48 ? 3.121 10.391 -13.367 1 97.38 48 TYR B O 1
ATOM 2391 N N . ALA B 1 49 ? 1.733 10.102 -11.656 1 96.5 49 ALA B N 1
ATOM 2392 C CA . ALA B 1 49 ? 0.725 11.023 -12.18 1 96.5 49 ALA B CA 1
ATOM 2393 C C . ALA B 1 49 ? 1.291 12.43 -12.328 1 96.5 49 ALA B C 1
ATOM 2395 O O . ALA B 1 49 ? 0.791 13.227 -13.133 1 96.5 49 ALA B O 1
ATOM 2396 N N . LEU B 1 50 ? 2.352 12.758 -11.594 1 96.88 50 LEU B N 1
ATOM 2397 C CA . LEU B 1 50 ? 2.98 14.07 -11.664 1 96.88 50 LEU B CA 1
ATOM 2398 C C . LEU B 1 50 ? 4.246 14.023 -12.516 1 96.88 50 LEU B C 1
ATOM 2400 O O . LEU B 1 50 ? 4.992 15 -12.578 1 96.88 50 LEU B O 1
ATOM 2404 N N . GLY B 1 51 ? 4.512 12.844 -13.117 1 97.19 51 GLY B N 1
ATOM 2405 C CA . GLY B 1 51 ? 5.723 12.688 -13.906 1 97.19 51 GLY B CA 1
ATOM 2406 C C . GLY B 1 51 ? 6.965 12.484 -13.062 1 97.19 51 GLY B C 1
ATOM 2407 O O . GLY B 1 51 ? 8.078 12.75 -13.523 1 97.19 51 GLY B O 1
ATOM 2408 N N . LEU B 1 52 ? 6.805 12.094 -11.805 1 97.69 52 LEU B N 1
ATOM 2409 C CA . LEU B 1 52 ? 7.906 11.844 -10.875 1 97.69 52 LEU B CA 1
ATOM 2410 C C . LEU B 1 52 ? 8.07 10.344 -10.617 1 97.69 52 LEU B C 1
ATOM 2412 O O . LEU B 1 52 ? 7.277 9.539 -11.109 1 97.69 52 LEU B O 1
ATOM 2416 N N . SER B 1 53 ? 9.117 9.938 -9.922 1 97.19 53 SER B N 1
ATOM 2417 C CA . SER B 1 53 ? 9.406 8.555 -9.539 1 97.19 53 SER B CA 1
ATOM 2418 C C . SER B 1 53 ? 10.211 8.5 -8.242 1 97.19 53 SER B C 1
ATOM 2420 O O . SER B 1 53 ? 10.422 9.523 -7.594 1 97.19 53 SER B O 1
ATOM 2422 N N . HIS B 1 54 ? 10.633 7.242 -7.887 1 97.44 54 HIS B N 1
ATOM 2423 C CA . HIS B 1 54 ? 11.469 7.051 -6.707 1 97.44 54 HIS B CA 1
ATOM 2424 C C . HIS B 1 54 ? 12.758 7.867 -6.805 1 97.44 54 HIS B C 1
ATOM 2426 O O . HIS B 1 54 ? 13.352 8.219 -5.785 1 97.44 54 HIS B O 1
ATOM 2432 N N . ARG B 1 55 ? 13.172 8.219 -8.008 1 97.19 55 ARG B N 1
ATOM 2433 C CA . ARG B 1 55 ? 14.422 8.938 -8.227 1 97.19 55 ARG B CA 1
ATOM 2434 C C . ARG B 1 55 ? 14.312 10.383 -7.75 1 97.19 55 ARG B C 1
ATOM 2436 O O . ARG B 1 55 ? 15.328 11.047 -7.535 1 97.19 55 ARG B O 1
ATOM 2443 N N . ASP B 1 56 ? 13.102 10.82 -7.586 1 97.38 56 ASP B N 1
ATOM 2444 C CA . ASP B 1 56 ? 12.867 12.211 -7.203 1 97.38 56 ASP B CA 1
ATOM 2445 C C . ASP B 1 56 ? 12.719 12.344 -5.688 1 97.38 56 ASP B C 1
ATOM 2447 O O . ASP B 1 56 ? 12.586 13.453 -5.168 1 97.38 56 ASP B O 1
ATOM 2451 N N . ILE B 1 57 ? 12.703 11.188 -4.988 1 96.5 57 ILE B N 1
ATOM 2452 C CA . ILE B 1 57 ? 12.391 11.188 -3.562 1 96.5 57 ILE B CA 1
ATOM 2453 C C . ILE B 1 57 ? 13.656 10.914 -2.754 1 96.5 57 ILE B C 1
ATOM 2455 O O . ILE B 1 57 ? 14.055 9.758 -2.578 1 96.5 57 ILE B O 1
ATOM 2459 N N . THR B 1 58 ? 14.289 11.977 -2.227 1 97.44 58 THR B N 1
ATOM 2460 C CA . THR B 1 58 ? 15.539 11.828 -1.493 1 97.44 58 THR B CA 1
ATOM 2461 C C . THR B 1 58 ? 15.328 12.078 -0.003 1 97.44 58 THR B C 1
ATOM 2463 O O . THR B 1 58 ? 16.141 11.648 0.824 1 97.44 58 THR B O 1
ATOM 2466 N N . ASP B 1 59 ? 14.336 12.852 0.323 1 98.81 59 ASP B N 1
ATOM 2467 C CA . ASP B 1 59 ? 14.016 13.211 1.699 1 98.81 59 ASP B CA 1
ATOM 2468 C C . ASP B 1 59 ? 12.539 12.969 1.997 1 98.81 59 ASP B C 1
ATOM 2470 O O . ASP B 1 59 ? 11.664 13.477 1.29 1 98.81 59 ASP B O 1
ATOM 2474 N N . ILE B 1 60 ? 12.305 12.172 3.035 1 98.88 60 ILE B N 1
ATOM 2475 C CA . ILE B 1 60 ? 10.953 11.75 3.369 1 98.88 60 ILE B CA 1
ATOM 2476 C C . ILE B 1 60 ? 10.688 11.992 4.852 1 98.88 60 ILE B C 1
ATOM 2478 O O . ILE B 1 60 ? 11.539 11.703 5.699 1 98.88 60 ILE B O 1
ATOM 2482 N N . TYR B 1 61 ? 9.578 12.562 5.164 1 98.81 61 TYR B N 1
ATOM 2483 C CA . TYR B 1 61 ? 9.047 12.609 6.523 1 98.81 61 TYR B CA 1
ATOM 2484 C C . TYR B 1 61 ? 7.852 11.68 6.676 1 98.81 61 TYR B C 1
ATOM 2486 O O . TYR B 1 61 ? 7.012 11.586 5.781 1 98.81 61 TYR B O 1
ATOM 2494 N N . VAL B 1 62 ? 7.754 10.945 7.801 1 98.31 62 VAL B N 1
ATOM 2495 C CA . VAL B 1 62 ? 6.602 10.102 8.102 1 98.31 62 VAL B CA 1
ATOM 2496 C C . VAL B 1 62 ? 5.965 10.547 9.414 1 98.31 62 VAL B C 1
ATOM 2498 O O . VAL B 1 62 ? 6.656 10.703 10.422 1 98.31 62 VAL B O 1
ATOM 2501 N N . SER B 1 63 ? 4.637 10.664 9.367 1 97.94 63 SER B N 1
ATOM 2502 C CA . SER B 1 63 ? 3.91 11.203 10.516 1 97.94 63 SER B CA 1
ATOM 2503 C C . SER B 1 63 ? 3.531 10.102 11.5 1 97.94 63 SER B C 1
ATOM 2505 O O . SER B 1 63 ? 3.596 10.297 12.711 1 97.94 63 SER B O 1
ATOM 2507 N N . HIS B 1 64 ? 3.031 8.961 11 1 97.81 64 HIS B N 1
ATOM 2508 C CA . HIS B 1 64 ? 2.613 7.836 11.828 1 97.81 64 HIS B CA 1
ATOM 2509 C C . HIS B 1 64 ? 2.484 6.562 11 1 97.81 64 HIS B C 1
ATOM 2511 O O . HIS B 1 64 ? 2.762 6.566 9.805 1 97.81 64 HIS B O 1
ATOM 2517 N N . LEU B 1 65 ? 2.037 5.484 11.594 1 97.94 65 LEU B N 1
ATOM 2518 C CA . LEU B 1 65 ? 2.369 4.18 11.031 1 97.94 65 LEU B CA 1
ATOM 2519 C C . LEU B 1 65 ? 1.185 3.602 10.258 1 97.94 65 LEU B C 1
ATOM 2521 O O . LEU B 1 65 ? 1.229 2.453 9.812 1 97.94 65 LEU B O 1
ATOM 2525 N N . HIS B 1 66 ? 0.117 4.324 10.031 1 98.31 66 HIS B N 1
ATOM 2526 C CA . HIS B 1 66 ? -0.912 3.82 9.125 1 98.31 66 HIS B CA 1
ATOM 2527 C C . HIS B 1 66 ? -0.375 3.672 7.707 1 98.31 66 HIS B C 1
ATOM 2529 O O . HIS B 1 66 ? 0.479 4.449 7.277 1 98.31 66 HIS B O 1
ATOM 2535 N N . SER B 1 67 ? -0.939 2.756 6.984 1 98.44 67 SER B N 1
ATOM 2536 C CA . SER B 1 67 ? -0.393 2.365 5.691 1 98.44 67 SER B CA 1
ATOM 2537 C C . SER B 1 67 ? -0.525 3.494 4.672 1 98.44 67 SER B C 1
ATOM 2539 O O . SER B 1 67 ? 0.284 3.602 3.748 1 98.44 67 SER B O 1
ATOM 2541 N N . ASP B 1 68 ? -1.53 4.328 4.789 1 98.44 68 ASP B N 1
ATOM 2542 C CA . ASP B 1 68 ? -1.665 5.445 3.855 1 98.44 68 ASP B CA 1
ATOM 2543 C C . ASP B 1 68 ? -0.625 6.527 4.141 1 98.44 68 ASP B C 1
ATOM 2545 O O . ASP B 1 68 ? -0.543 7.523 3.416 1 98.44 68 ASP B O 1
ATOM 2549 N N . HIS B 1 69 ? 0.251 6.312 5.098 1 98.69 69 HIS B N 1
ATOM 2550 C CA . HIS B 1 69 ? 1.335 7.238 5.398 1 98.69 69 HIS B CA 1
ATOM 2551 C C . HIS B 1 69 ? 2.693 6.562 5.258 1 98.69 69 HIS B C 1
ATOM 2553 O O . HIS B 1 69 ? 3.705 7.23 5.027 1 98.69 69 HIS B O 1
ATOM 2559 N N . VAL B 1 70 ? 2.738 5.191 5.359 1 98.75 70 VAL B N 1
ATOM 2560 C CA . VAL B 1 70 ? 4.055 4.562 5.359 1 98.75 70 VAL B CA 1
ATOM 2561 C C . VAL B 1 70 ? 4.082 3.41 4.359 1 98.75 70 VAL B C 1
ATOM 2563 O O . VAL B 1 70 ? 5.141 2.854 4.07 1 98.75 70 VAL B O 1
ATOM 2566 N N . GLY B 1 71 ? 2.969 3.045 3.789 1 98.69 71 GLY B N 1
ATOM 2567 C CA . GLY B 1 71 ? 2.848 1.827 3.004 1 98.69 71 GLY B CA 1
ATOM 2568 C C . GLY B 1 71 ? 3.648 1.867 1.716 1 98.69 71 GLY B C 1
ATOM 2569 O O . GLY B 1 71 ? 3.861 0.833 1.079 1 98.69 71 GLY B O 1
ATOM 2570 N N . GLY B 1 72 ? 4.082 3 1.291 1 98.75 72 GLY B N 1
ATOM 2571 C CA . GLY B 1 72 ? 4.863 3.164 0.076 1 98.75 72 GLY B CA 1
ATOM 2572 C C . GLY B 1 72 ? 6.359 3.084 0.314 1 98.75 72 GLY B C 1
ATOM 2573 O O . GLY B 1 72 ? 7.145 3.068 -0.636 1 98.75 72 GLY B O 1
ATOM 2574 N N . LEU B 1 73 ? 6.812 2.977 1.558 1 98.88 73 LEU B N 1
ATOM 2575 C CA . LEU B 1 73 ? 8.234 2.994 1.882 1 98.88 73 LEU B CA 1
ATOM 2576 C C . LEU B 1 73 ? 8.93 1.741 1.353 1 98.88 73 LEU B C 1
ATOM 2578 O O . LEU B 1 73 ? 10.102 1.788 0.976 1 98.88 73 LEU B O 1
ATOM 2582 N N . GLU B 1 74 ? 8.211 0.626 1.304 1 98.69 74 GLU B N 1
ATOM 2583 C CA . GLU B 1 74 ? 8.797 -0.573 0.715 1 98.69 74 GLU B CA 1
ATOM 2584 C C . GLU B 1 74 ? 9.172 -0.343 -0.746 1 98.69 74 GLU B C 1
ATOM 2586 O O . GLU B 1 74 ? 10.273 -0.702 -1.174 1 98.69 74 GLU B O 1
ATOM 2591 N N . TYR B 1 75 ? 8.266 0.29 -1.494 1 98.25 75 TYR B N 1
ATOM 2592 C CA . TYR B 1 75 ? 8.531 0.63 -2.887 1 98.25 75 TYR B CA 1
ATOM 2593 C C . TYR B 1 75 ? 9.75 1.532 -3.002 1 98.25 75 TYR B C 1
ATOM 2595 O O . TYR B 1 75 ? 10.664 1.255 -3.785 1 98.25 75 TYR B O 1
ATOM 2603 N N . VAL B 1 76 ? 9.797 2.584 -2.215 1 98.62 76 VAL B N 1
ATOM 2604 C CA . VAL B 1 76 ? 10.891 3.549 -2.299 1 98.62 76 VAL B CA 1
ATOM 2605 C C . VAL B 1 76 ? 12.195 2.883 -1.879 1 98.62 76 VAL B C 1
ATOM 2607 O O . VAL B 1 76 ? 13.219 3.035 -2.549 1 98.62 76 VAL B O 1
ATOM 2610 N N . GLY B 1 77 ? 12.133 2.141 -0.787 1 98.31 77 GLY B N 1
ATOM 2611 C CA . GLY B 1 77 ? 13.32 1.479 -0.278 1 98.31 77 GLY B CA 1
ATOM 2612 C C . GLY B 1 77 ? 13.93 0.503 -1.267 1 98.31 77 GLY B C 1
ATOM 2613 O O . GLY B 1 77 ? 15.133 0.571 -1.558 1 98.31 77 GLY B O 1
ATOM 2614 N N . PHE B 1 78 ? 13.117 -0.386 -1.828 1 97 78 PHE B N 1
ATOM 2615 C CA . PHE B 1 78 ? 13.609 -1.368 -2.787 1 97 78 PHE B CA 1
ATOM 2616 C C . PHE B 1 78 ? 14.086 -0.686 -4.062 1 97 78 PHE B C 1
ATOM 2618 O O . PHE B 1 78 ? 15.164 -1.004 -4.578 1 97 78 PHE B O 1
ATOM 2625 N N . SER B 1 79 ? 13.289 0.261 -4.551 1 97 79 SER B N 1
ATOM 2626 C CA . SER B 1 79 ? 13.625 0.907 -5.816 1 97 79 SER B CA 1
ATOM 2627 C C . SER B 1 79 ? 14.961 1.645 -5.723 1 97 79 SER B C 1
ATOM 2629 O O . SER B 1 79 ? 15.797 1.547 -6.625 1 97 79 SER B O 1
ATOM 2631 N N . THR B 1 80 ? 15.195 2.346 -4.617 1 97.12 80 THR B N 1
ATOM 2632 C CA . THR B 1 80 ? 16.422 3.115 -4.48 1 97.12 80 THR B CA 1
ATOM 2633 C C . THR B 1 80 ? 17.609 2.193 -4.199 1 97.12 80 THR B C 1
ATOM 2635 O O . THR B 1 80 ? 18.703 2.418 -4.703 1 97.12 80 THR B O 1
ATOM 2638 N N . MET B 1 81 ? 17.406 1.148 -3.412 1 94.56 81 MET B N 1
ATOM 2639 C CA . MET B 1 81 ? 18.469 0.213 -3.076 1 94.56 81 MET B CA 1
ATOM 2640 C C . MET B 1 81 ? 19.016 -0.467 -4.328 1 94.56 81 MET B C 1
ATOM 2642 O O . MET B 1 81 ? 20.219 -0.668 -4.457 1 94.56 81 MET B O 1
ATOM 2646 N N . PHE B 1 82 ? 18.109 -0.775 -5.305 1 91.75 82 PHE B N 1
ATOM 2647 C CA . PHE B 1 82 ? 18.5 -1.596 -6.441 1 91.75 82 PHE B CA 1
ATOM 2648 C C . PHE B 1 82 ? 18.75 -0.732 -7.672 1 91.75 82 PHE B C 1
ATOM 2650 O O . PHE B 1 82 ? 19 -1.252 -8.766 1 91.75 82 PHE B O 1
ATOM 2657 N N . ASP B 1 83 ? 18.672 0.564 -7.559 1 93.94 83 ASP B N 1
ATOM 2658 C CA . ASP B 1 83 ? 19.047 1.524 -8.594 1 93.94 83 ASP B CA 1
ATOM 2659 C C . ASP B 1 83 ? 20.391 2.164 -8.281 1 93.94 83 ASP B C 1
ATOM 2661 O O . ASP B 1 83 ? 20.5 3.006 -7.387 1 93.94 83 ASP B O 1
ATOM 2665 N N . PRO B 1 84 ? 21.375 1.833 -9.008 1 92.62 84 PRO B N 1
ATOM 2666 C CA . PRO B 1 84 ? 22.734 2.314 -8.703 1 92.62 84 PRO B CA 1
ATOM 2667 C C . PRO B 1 84 ? 22.859 3.832 -8.82 1 92.62 84 PRO B C 1
ATOM 2669 O O . PRO B 1 84 ? 23.844 4.41 -8.352 1 92.62 84 PRO B O 1
ATOM 2672 N N . ASN B 1 85 ? 21.891 4.445 -9.406 1 94.06 85 ASN B N 1
ATOM 2673 C CA . ASN B 1 85 ? 21.938 5.895 -9.57 1 94.06 85 ASN B CA 1
ATOM 2674 C C . ASN B 1 85 ? 21.312 6.613 -8.375 1 94.06 85 ASN B C 1
ATOM 2676 O O . ASN B 1 85 ? 21.25 7.844 -8.352 1 94.06 85 ASN B O 1
ATOM 2680 N N . CYS B 1 86 ? 20.891 5.805 -7.422 1 95.31 86 CYS B N 1
ATOM 2681 C CA . CYS B 1 86 ? 20.234 6.391 -6.266 1 95.31 86 CYS B CA 1
ATOM 2682 C C . CYS B 1 86 ? 21.031 6.156 -4.992 1 95.31 86 CYS B C 1
ATOM 2684 O O . CYS B 1 86 ? 21.719 5.141 -4.867 1 95.31 86 CYS B O 1
ATOM 2686 N N . GLY B 1 87 ? 21.047 7.195 -4.105 1 94.81 87 GLY B N 1
ATOM 2687 C CA . GLY B 1 87 ? 21.469 6.98 -2.729 1 94.81 87 GLY B CA 1
ATOM 2688 C C . GLY B 1 87 ? 20.312 6.617 -1.804 1 94.81 87 GLY B C 1
ATOM 2689 O O . GLY B 1 87 ? 19.156 6.648 -2.209 1 94.81 87 GLY B O 1
ATOM 2690 N N . LYS B 1 88 ? 20.734 6.289 -0.558 1 96.31 88 LYS B N 1
ATOM 2691 C CA . LYS B 1 88 ? 19.719 6.039 0.463 1 96.31 88 LYS B CA 1
ATOM 2692 C C . LYS B 1 88 ? 18.938 7.316 0.794 1 96.31 88 LYS B C 1
ATOM 2694 O O . LYS B 1 88 ? 19.531 8.328 1.167 1 96.31 88 LYS B O 1
ATOM 2699 N N . PRO B 1 89 ? 17.578 7.234 0.641 1 98.62 89 PRO B N 1
ATOM 2700 C CA . PRO B 1 89 ? 16.812 8.414 1.055 1 98.62 89 PRO B CA 1
ATOM 2701 C C . PRO B 1 89 ? 16.938 8.703 2.551 1 98.62 89 PRO B C 1
ATOM 2703 O O . PRO B 1 89 ? 17.109 7.777 3.346 1 98.62 89 PRO B O 1
ATOM 2706 N N . ASN B 1 90 ? 16.906 10.016 2.904 1 98.81 90 ASN B N 1
ATOM 2707 C CA . ASN B 1 90 ? 16.75 10.414 4.297 1 98.81 90 ASN B CA 1
ATOM 2708 C C . ASN B 1 90 ? 15.312 10.203 4.777 1 98.81 90 ASN B C 1
ATOM 2710 O O . ASN B 1 90 ? 14.359 10.555 4.074 1 98.81 90 ASN B O 1
ATOM 2714 N N . LEU B 1 91 ? 15.195 9.578 5.91 1 98.81 91 LEU B N 1
ATOM 2715 C CA . LEU B 1 91 ? 13.883 9.352 6.496 1 98.81 91 LEU B CA 1
ATOM 2716 C C . LEU B 1 91 ? 13.773 10.023 7.863 1 98.81 91 LEU B C 1
ATOM 2718 O O . LEU B 1 91 ? 14.445 9.617 8.812 1 98.81 91 LEU B O 1
ATOM 2722 N N . TYR B 1 92 ? 12.953 11.062 7.938 1 98.62 92 TYR B N 1
ATOM 2723 C CA . TYR B 1 92 ? 12.695 11.797 9.172 1 98.62 92 TYR B CA 1
ATOM 2724 C C . TYR B 1 92 ? 11.406 11.32 9.836 1 98.62 92 TYR B C 1
ATOM 2726 O O . TYR B 1 92 ? 10.391 11.125 9.164 1 98.62 92 TYR B O 1
ATOM 2734 N N . LEU B 1 93 ? 11.469 11.047 11.086 1 97.94 93 LEU B N 1
ATOM 2735 C CA . LEU B 1 93 ? 10.305 10.602 11.844 1 97.94 93 LEU B CA 1
ATOM 2736 C C . LEU B 1 93 ? 10.531 10.781 13.336 1 97.94 93 LEU B C 1
ATOM 2738 O O . LEU B 1 93 ? 11.672 10.961 13.781 1 97.94 93 LEU B O 1
ATOM 2742 N N . SER B 1 94 ? 9.453 10.758 14.07 1 97.62 94 SER B N 1
ATOM 2743 C CA . SER B 1 94 ? 9.586 10.805 15.523 1 97.62 94 SER B CA 1
ATOM 2744 C C . SER B 1 94 ? 10.305 9.57 16.062 1 97.62 94 SER B C 1
ATOM 2746 O O . SER B 1 94 ? 10.062 8.453 15.586 1 97.62 94 SER B O 1
ATOM 2748 N N . GLN B 1 95 ? 11.062 9.758 17.109 1 96.62 95 GLN B N 1
ATOM 2749 C CA . GLN B 1 95 ? 11.719 8.633 17.781 1 96.62 95 GLN B CA 1
ATOM 2750 C C . GLN B 1 95 ? 10.688 7.664 18.344 1 96.62 95 GLN B C 1
ATOM 2752 O O . GLN B 1 95 ? 10.953 6.469 18.469 1 96.62 95 GLN B O 1
ATOM 2757 N N . ASP B 1 96 ? 9.469 8.133 18.609 1 94.75 96 ASP B N 1
ATOM 2758 C CA . ASP B 1 96 ? 8.398 7.336 19.203 1 94.75 96 ASP B CA 1
ATOM 2759 C C . ASP B 1 96 ? 7.984 6.195 18.266 1 94.75 96 ASP B C 1
ATOM 2761 O O . ASP B 1 96 ? 7.473 5.172 18.719 1 94.75 96 ASP B O 1
ATOM 2765 N N . ILE B 1 97 ? 8.211 6.367 16.953 1 95.88 97 ILE B N 1
ATOM 2766 C CA . ILE B 1 97 ? 7.652 5.383 16.031 1 95.88 97 ILE B CA 1
ATOM 2767 C C . ILE B 1 97 ? 8.781 4.73 15.227 1 95.88 97 ILE B C 1
ATOM 2769 O O . ILE B 1 97 ? 8.539 3.805 14.453 1 95.88 97 ILE B O 1
ATOM 2773 N N . ALA B 1 98 ? 9.984 5.141 15.445 1 96.44 98 ALA B N 1
ATOM 2774 C CA . ALA B 1 98 ? 11.109 4.723 14.602 1 96.44 98 ALA B CA 1
ATOM 2775 C C . ALA B 1 98 ? 11.297 3.209 14.656 1 96.44 98 ALA B C 1
ATOM 2777 O O . ALA B 1 98 ? 11.359 2.551 13.617 1 96.44 98 ALA B O 1
ATOM 2778 N N . ALA B 1 99 ? 11.344 2.65 15.844 1 96.5 99 ALA B N 1
ATOM 2779 C CA . ALA B 1 99 ? 11.547 1.211 15.992 1 96.5 99 ALA B CA 1
ATOM 2780 C C . ALA B 1 99 ? 10.375 0.431 15.414 1 96.5 99 ALA B C 1
ATOM 2782 O O . ALA B 1 99 ? 10.562 -0.554 14.695 1 96.5 99 ALA B O 1
ATOM 2783 N N . ASP B 1 100 ? 9.211 0.869 15.695 1 97.38 100 ASP B N 1
ATOM 2784 C CA . ASP B 1 100 ? 8.008 0.165 15.258 1 97.38 100 ASP B CA 1
ATOM 2785 C C . ASP B 1 100 ? 7.84 0.244 13.742 1 97.38 100 ASP B C 1
ATOM 2787 O O . ASP B 1 100 ? 7.297 -0.674 13.125 1 97.38 100 ASP B O 1
ATOM 2791 N N . LEU B 1 101 ? 8.305 1.357 13.164 1 98.31 101 LEU B N 1
ATOM 2792 C CA . LEU B 1 101 ? 8.234 1.452 11.711 1 98.31 101 LEU B CA 1
ATOM 2793 C C . LEU B 1 101 ? 8.852 0.221 11.055 1 98.31 101 LEU B C 1
ATOM 2795 O O . LEU B 1 101 ? 8.234 -0.403 10.195 1 98.31 101 LEU B O 1
ATOM 2799 N N . TRP B 1 102 ? 10.031 -0.121 11.508 1 98.44 102 TRP B N 1
ATOM 2800 C CA . TRP B 1 102 ? 10.711 -1.273 10.93 1 98.44 102 TRP B CA 1
ATOM 2801 C C . TRP B 1 102 ? 10.102 -2.578 11.43 1 98.44 102 TRP B C 1
ATOM 2803 O O . TRP B 1 102 ? 9.672 -3.412 10.625 1 98.44 102 TRP B O 1
ATOM 2813 N N . GLU B 1 103 ? 9.945 -2.695 12.703 1 98.25 103 GLU B N 1
ATOM 2814 C CA . GLU B 1 103 ? 9.656 -3.977 13.344 1 98.25 103 GLU B CA 1
ATOM 2815 C C . GLU B 1 103 ? 8.211 -4.402 13.086 1 98.25 103 GLU B C 1
ATOM 2817 O O . GLU B 1 103 ? 7.906 -5.598 13.062 1 98.25 103 GLU B O 1
ATOM 2822 N N . ARG B 1 104 ? 7.402 -3.422 12.836 1 98.12 104 ARG B N 1
ATOM 2823 C CA . ARG B 1 104 ? 5.98 -3.758 12.859 1 98.12 104 ARG B CA 1
ATOM 2824 C C . ARG B 1 104 ? 5.312 -3.398 11.539 1 98.12 104 ARG B C 1
ATOM 2826 O O . ARG B 1 104 ? 4.133 -3.693 11.336 1 98.12 104 ARG B O 1
ATOM 2833 N N . SER B 1 105 ? 6.051 -2.764 10.641 1 98.5 105 SER B N 1
ATOM 2834 C CA . SER B 1 105 ? 5.391 -2.299 9.43 1 98.5 105 SER B CA 1
ATOM 2835 C C . SER B 1 105 ? 6.168 -2.713 8.188 1 98.5 105 SER B C 1
ATOM 2837 O O . SER B 1 105 ? 5.574 -3.07 7.164 1 98.5 105 SER B O 1
ATOM 2839 N N . LEU B 1 106 ? 7.527 -2.725 8.281 1 98.69 106 LEU B N 1
ATOM 2840 C CA . LEU B 1 106 ? 8.289 -2.826 7.039 1 98.69 106 LEU B CA 1
ATOM 2841 C C . LEU B 1 106 ? 9.062 -4.137 6.98 1 98.69 106 LEU B C 1
ATOM 2843 O O . LEU B 1 106 ? 9.305 -4.672 5.898 1 98.69 106 LEU B O 1
ATOM 2847 N N . ALA B 1 107 ? 9.438 -4.695 8.117 1 97.94 107 ALA B N 1
ATOM 2848 C CA . ALA B 1 107 ? 10.383 -5.809 8.164 1 97.94 107 ALA B CA 1
ATOM 2849 C C . ALA B 1 107 ? 9.805 -7.051 7.492 1 97.94 107 ALA B C 1
ATOM 2851 O O . ALA B 1 107 ? 10.539 -7.836 6.887 1 97.94 107 ALA B O 1
ATOM 2852 N N . GLY B 1 108 ? 8.516 -7.246 7.602 1 96.56 108 GLY B N 1
ATOM 2853 C CA . GLY B 1 108 ? 7.891 -8.414 7 1 96.56 108 GLY B CA 1
ATOM 2854 C C . GLY B 1 108 ? 8.25 -8.594 5.535 1 96.56 108 GLY B C 1
ATOM 2855 O O . GLY B 1 108 ? 8.539 -9.711 5.094 1 96.56 108 GLY B O 1
ATOM 2856 N N . GLY B 1 109 ? 8.258 -7.496 4.801 1 96.56 109 GLY B N 1
ATOM 2857 C CA . GLY B 1 109 ? 8.531 -7.555 3.373 1 96.56 109 GLY B CA 1
ATOM 2858 C C . GLY B 1 109 ? 9.969 -7.234 3.025 1 96.56 109 GLY B C 1
ATOM 2859 O O . GLY B 1 109 ? 10.453 -7.594 1.948 1 96.56 109 GLY B O 1
ATOM 2860 N N . MET B 1 110 ? 10.695 -6.648 3.988 1 96.94 110 MET B N 1
ATOM 2861 C CA . MET B 1 110 ? 11.93 -6.004 3.543 1 96.94 110 MET B CA 1
ATOM 2862 C C . MET B 1 110 ? 13.148 -6.641 4.211 1 96.94 110 MET B C 1
ATOM 2864 O O . MET B 1 110 ? 14.281 -6.43 3.777 1 96.94 110 MET B O 1
ATOM 2868 N N . GLU B 1 111 ? 12.977 -7.395 5.254 1 95.5 111 GLU B N 1
ATOM 2869 C CA . GLU B 1 111 ? 14.109 -7.816 6.066 1 95.5 111 GLU B CA 1
ATOM 2870 C C . GLU B 1 111 ? 14.969 -8.844 5.328 1 95.5 111 GLU B C 1
ATOM 2872 O O . GLU B 1 111 ? 16.141 -9.039 5.66 1 95.5 111 GLU B O 1
ATOM 2877 N N . ALA B 1 112 ? 14.344 -9.539 4.336 1 93 112 ALA B N 1
ATOM 2878 C CA . ALA B 1 112 ? 15.062 -10.586 3.615 1 93 112 ALA B CA 1
ATOM 2879 C C . ALA B 1 112 ? 15.266 -10.203 2.15 1 93 112 ALA B C 1
ATOM 2881 O O . ALA B 1 112 ? 14.297 -9.914 1.443 1 93 112 ALA B O 1
ATOM 2882 N N . ILE B 1 113 ? 16.5 -10.125 1.733 1 91.81 113 ILE B N 1
ATOM 2883 C CA . ILE B 1 113 ? 16.844 -10 0.319 1 91.81 113 ILE B CA 1
ATOM 2884 C C . ILE B 1 113 ? 17.766 -11.141 -0.091 1 91.81 113 ILE B C 1
ATOM 2886 O O . ILE B 1 113 ? 18.234 -11.906 0.757 1 91.81 113 ILE B O 1
ATOM 2890 N N . GLU B 1 114 ? 17.906 -11.289 -1.433 1 88.56 114 GLU B N 1
ATOM 2891 C CA . GLU B 1 114 ? 18.844 -12.312 -1.894 1 88.56 114 GLU B CA 1
ATOM 2892 C C . GLU B 1 114 ? 20.234 -12.102 -1.302 1 88.56 114 GLU B C 1
ATOM 2894 O O . GLU B 1 114 ? 20.797 -11.016 -1.41 1 88.56 114 GLU B O 1
ATOM 2899 N N . GLY B 1 115 ? 20.703 -13.078 -0.623 1 83.88 115 GLY B N 1
ATOM 2900 C CA . GLY B 1 115 ? 22.078 -13.062 -0.149 1 83.88 115 GLY B CA 1
ATOM 2901 C C . GLY B 1 115 ? 22.219 -12.523 1.263 1 83.88 115 GLY B C 1
ATOM 2902 O O . GLY B 1 115 ? 23.312 -12.516 1.825 1 83.88 115 GLY B O 1
ATOM 2903 N N . GLY B 1 116 ? 21.016 -12.047 1.813 1 88.06 116 GLY B N 1
ATOM 2904 C CA . GLY B 1 116 ? 21.25 -11.586 3.174 1 88.06 116 GLY B CA 1
ATOM 2905 C C . GLY B 1 116 ? 20.016 -10.953 3.797 1 88.06 116 GLY B C 1
ATOM 2906 O O . GLY B 1 116 ? 18.969 -10.844 3.152 1 88.06 116 GLY B O 1
ATOM 2907 N N . MET B 1 117 ? 20.219 -10.633 5.086 1 91 117 MET B N 1
ATOM 2908 C CA . MET B 1 117 ? 19.219 -9.914 5.863 1 91 117 MET B CA 1
ATOM 2909 C C . MET B 1 117 ? 19.516 -8.422 5.891 1 91 117 MET B C 1
ATOM 2911 O O . MET B 1 117 ? 20.656 -8.008 5.727 1 91 117 MET B O 1
ATOM 2915 N N . THR B 1 118 ? 18.469 -7.715 6.012 1 93.31 118 THR B N 1
ATOM 2916 C CA . THR B 1 118 ? 18.625 -6.262 6.02 1 93.31 118 THR B CA 1
ATOM 2917 C C . THR B 1 118 ? 17.891 -5.645 7.199 1 93.31 118 THR B C 1
ATOM 2919 O O . THR B 1 118 ? 17.188 -6.34 7.938 1 93.31 118 THR B O 1
ATOM 2922 N N . GLU B 1 119 ? 18.172 -4.367 7.445 1 95.75 119 GLU B N 1
ATOM 2923 C CA . GLU B 1 119 ? 17.516 -3.518 8.43 1 95.75 119 GLU B CA 1
ATOM 2924 C C . GLU B 1 119 ? 17.062 -2.197 7.805 1 95.75 119 GLU B C 1
ATOM 2926 O O . GLU B 1 119 ? 17.297 -1.96 6.613 1 95.75 119 GLU B O 1
ATOM 2931 N N . VAL B 1 120 ? 16.406 -1.457 8.641 1 97.25 120 VAL B N 1
ATOM 2932 C CA . VAL B 1 120 ? 15.844 -0.214 8.125 1 97.25 120 VAL B CA 1
ATOM 2933 C C . VAL B 1 120 ? 16.953 0.673 7.574 1 97.25 120 VAL B C 1
ATOM 2935 O O . VAL B 1 120 ? 16.781 1.348 6.559 1 97.25 120 VAL B O 1
ATOM 2938 N N . ASP B 1 121 ? 18.203 0.625 8.18 1 97.12 121 ASP B N 1
ATOM 2939 C CA . ASP B 1 121 ? 19.297 1.49 7.781 1 97.12 121 ASP B CA 1
ATOM 2940 C C . ASP B 1 121 ? 19.953 0.995 6.492 1 97.12 121 ASP B C 1
ATOM 2942 O O . ASP B 1 121 ? 20.781 1.693 5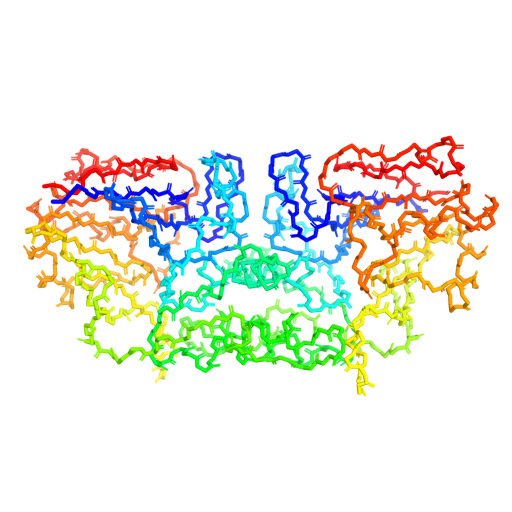.898 1 97.12 121 ASP B O 1
ATOM 2946 N N . SER B 1 122 ? 19.578 -0.216 6.051 1 97 122 SER B N 1
ATOM 2947 C CA . SER B 1 122 ? 20 -0.688 4.734 1 97 122 SER B CA 1
ATOM 2948 C C . SER B 1 122 ? 19.312 0.087 3.621 1 97 122 SER B C 1
ATOM 2950 O O . SER B 1 122 ? 19.828 0.189 2.51 1 97 122 SER B O 1
ATOM 2952 N N . TYR B 1 123 ? 18.125 0.675 3.936 1 98.19 123 TYR B N 1
ATOM 2953 C CA . TYR B 1 123 ? 17.281 1.273 2.908 1 98.19 123 TYR B CA 1
ATOM 2954 C C . TYR B 1 123 ? 17.203 2.787 3.078 1 98.19 123 TYR B C 1
ATOM 2956 O O . TYR B 1 123 ? 17.031 3.52 2.1 1 98.19 123 TYR B O 1
ATOM 2964 N N . PHE B 1 124 ? 17.281 3.215 4.309 1 98.62 124 PHE B N 1
ATOM 2965 C CA . PHE B 1 124 ? 17.062 4.625 4.605 1 98.62 124 PHE B CA 1
ATOM 2966 C C . PHE B 1 124 ? 18.109 5.152 5.57 1 98.62 124 PHE B C 1
ATOM 2968 O O . PHE B 1 124 ? 18.609 4.406 6.418 1 98.62 124 PHE B O 1
ATOM 2975 N N . GLN B 1 125 ? 18.5 6.418 5.414 1 98.56 125 GLN B N 1
ATOM 2976 C CA . GLN B 1 125 ? 19.203 7.148 6.465 1 98.56 125 GLN B CA 1
ATOM 2977 C C . GLN B 1 125 ? 18.219 7.707 7.492 1 98.56 125 GLN B C 1
ATOM 2979 O O . GLN B 1 125 ? 17.562 8.711 7.238 1 98.56 125 GLN B O 1
ATOM 2984 N N . ILE B 1 126 ? 18.234 7.172 8.695 1 98.38 126 ILE B N 1
ATOM 2985 C CA . ILE B 1 126 ? 17.172 7.422 9.664 1 98.38 126 ILE B CA 1
ATOM 2986 C C . ILE B 1 126 ? 17.516 8.656 10.492 1 98.38 126 ILE B C 1
ATOM 2988 O O . ILE B 1 126 ? 18.625 8.773 11.031 1 98.38 126 ILE B O 1
ATOM 2992 N N . HIS B 1 127 ? 16.625 9.562 10.516 1 98.25 127 HIS B N 1
ATOM 2993 C CA . HIS B 1 127 ? 16.656 10.719 11.406 1 98.25 127 HIS B CA 1
ATOM 2994 C C . HIS B 1 127 ? 15.5 10.688 12.391 1 98.25 127 HIS B C 1
ATOM 2996 O O . HIS B 1 127 ? 14.414 11.188 12.102 1 98.25 127 HIS B O 1
ATOM 3002 N N . ALA B 1 128 ? 15.766 10.125 13.562 1 97.19 128 ALA B N 1
ATOM 3003 C CA . ALA B 1 128 ? 14.758 10.008 14.609 1 97.19 128 ALA B CA 1
ATOM 3004 C C . ALA B 1 128 ? 14.75 11.242 15.5 1 97.19 128 ALA B C 1
ATOM 3006 O O . ALA B 1 128 ? 15.758 11.578 16.125 1 97.19 128 ALA B O 1
ATOM 3007 N N . LEU B 1 129 ? 13.57 11.828 15.531 1 96.62 129 LEU B N 1
ATOM 3008 C CA . LEU B 1 129 ? 13.461 13.125 16.188 1 96.62 129 LEU B CA 1
ATOM 3009 C C . LEU B 1 129 ? 12.594 13.023 17.438 1 96.62 129 LEU B C 1
ATOM 3011 O O . LEU B 1 129 ? 11.602 12.297 17.469 1 96.62 129 LEU B O 1
ATOM 3015 N N . GLY B 1 130 ? 12.945 13.734 18.531 1 92.06 130 GLY B N 1
ATOM 3016 C CA . GLY B 1 130 ? 12.094 13.805 19.719 1 92.06 130 GLY B CA 1
ATOM 3017 C C . GLY B 1 130 ? 10.883 14.688 19.531 1 92.06 130 GLY B C 1
ATOM 3018 O O . GLY B 1 130 ? 10.867 15.555 18.641 1 92.06 130 GLY B O 1
ATOM 3019 N N . PRO B 1 131 ? 9.859 14.383 20.375 1 84.06 131 PRO B N 1
ATOM 3020 C CA . PRO B 1 131 ? 8.719 15.297 20.312 1 84.06 131 PRO B CA 1
ATOM 3021 C C . PRO B 1 131 ? 9.117 16.75 20.562 1 84.06 131 PRO B C 1
ATOM 3023 O O . PRO B 1 131 ? 9.961 17.031 21.406 1 84.06 131 PRO B O 1
ATOM 3026 N N . GLY B 1 132 ? 8.547 17.641 19.781 1 86.06 132 GLY B N 1
ATOM 3027 C CA . GLY B 1 132 ? 8.836 19.062 19.953 1 86.06 132 GLY B CA 1
ATOM 3028 C C . GLY B 1 132 ? 10.195 19.453 19.391 1 86.06 132 GLY B C 1
ATOM 3029 O O . GLY B 1 132 ? 10.523 20.641 19.359 1 86.06 132 GLY B O 1
ATOM 3030 N N . GLU B 1 133 ? 10.844 18.469 18.938 1 90.12 133 GLU B N 1
ATOM 3031 C CA . GLU B 1 133 ? 12.164 18.75 18.391 1 90.12 133 GLU B CA 1
ATOM 3032 C C . GLU B 1 133 ? 12.07 19.391 17.016 1 90.12 133 GLU B C 1
ATOM 3034 O O . GLU B 1 133 ? 11.094 19.172 16.281 1 90.12 133 GLU B O 1
ATOM 3039 N N . THR B 1 134 ? 13.031 20.188 16.766 1 94.62 134 THR B N 1
ATOM 3040 C CA . THR B 1 134 ? 13.156 20.844 15.477 1 94.62 134 THR B CA 1
ATOM 3041 C C . THR B 1 134 ? 14.297 20.234 14.672 1 94.62 134 THR B C 1
ATOM 3043 O O . THR B 1 134 ? 15.227 19.672 15.242 1 94.62 134 THR B O 1
ATOM 3046 N N . PHE B 1 135 ? 14.141 20.266 13.391 1 96.5 135 PHE B N 1
ATOM 3047 C CA . PHE B 1 135 ? 15.219 19.891 12.484 1 96.5 135 PHE B CA 1
ATOM 3048 C C . PHE B 1 135 ? 15.219 20.781 11.25 1 96.5 135 PHE B C 1
ATOM 3050 O O . PHE B 1 135 ? 14.203 21.406 10.93 1 96.5 135 PHE B O 1
ATOM 3057 N N . THR B 1 136 ? 16.406 20.844 10.641 1 96.31 136 THR B N 1
ATOM 3058 C CA . THR B 1 136 ? 16.547 21.688 9.453 1 96.31 136 THR B CA 1
ATOM 3059 C C . THR B 1 136 ? 16.828 20.828 8.227 1 96.31 136 THR B C 1
ATOM 3061 O O . THR B 1 136 ? 17.656 19.922 8.258 1 96.31 136 THR B O 1
ATOM 3064 N N . TRP B 1 137 ? 16.047 20.969 7.258 1 97.12 137 TRP B N 1
ATOM 3065 C CA . TRP B 1 137 ? 16.266 20.422 5.922 1 97.12 137 TRP B CA 1
ATOM 3066 C C . TRP B 1 137 ? 16.5 21.547 4.91 1 97.12 137 TRP B C 1
ATOM 3068 O O . TRP B 1 137 ? 15.609 22.375 4.68 1 97.12 137 TRP B O 1
ATOM 3078 N N . GLU B 1 138 ? 17.719 21.547 4.328 1 94.75 138 GLU B N 1
ATOM 3079 C CA . GLU B 1 138 ? 18.156 22.688 3.521 1 94.75 138 GLU B CA 1
ATOM 3080 C C . GLU B 1 138 ? 18.016 24 4.301 1 94.75 138 GLU B C 1
ATOM 3082 O O . GLU B 1 138 ? 18.672 24.172 5.336 1 94.75 138 GLU B O 1
ATOM 3087 N N . ASN B 1 139 ? 17.109 24.875 4.031 1 92.12 139 ASN B N 1
ATOM 3088 C CA . ASN B 1 139 ? 16.906 26.141 4.719 1 92.12 139 ASN B CA 1
ATOM 3089 C C . ASN B 1 139 ? 15.508 26.234 5.316 1 92.12 139 ASN B C 1
ATOM 3091 O O . ASN B 1 139 ? 15.031 27.344 5.617 1 92.12 139 ASN B O 1
ATOM 3095 N N . VAL B 1 140 ? 14.945 25.062 5.434 1 96.88 140 VAL B N 1
ATOM 3096 C CA . VAL B 1 140 ? 13.609 25.031 6.016 1 96.88 140 VAL B CA 1
ATOM 3097 C C . VAL B 1 140 ? 13.672 24.406 7.41 1 96.88 140 VAL B C 1
ATOM 3099 O O . VAL B 1 140 ? 14.227 23.328 7.59 1 96.88 140 VAL B O 1
ATOM 3102 N N . ASN B 1 141 ? 13.125 25.094 8.375 1 96.06 141 ASN B N 1
ATOM 3103 C CA . ASN B 1 141 ? 13.078 24.609 9.742 1 96.06 141 ASN B CA 1
ATOM 3104 C C . ASN B 1 141 ? 11.734 23.969 10.062 1 96.06 141 ASN B C 1
ATOM 3106 O O . ASN B 1 141 ? 10.688 24.609 9.945 1 96.06 141 ASN B O 1
ATOM 3110 N N . PHE B 1 142 ? 11.789 22.734 10.492 1 98 142 PHE B N 1
ATOM 3111 C CA . PHE B 1 142 ? 10.594 21.953 10.812 1 98 142 PHE B CA 1
ATOM 3112 C C . PHE B 1 142 ? 10.5 21.719 12.312 1 98 142 PHE B C 1
ATOM 3114 O O . PHE B 1 142 ? 11.508 21.484 12.977 1 98 142 PHE B O 1
ATOM 3121 N N . GLN B 1 143 ? 9.312 21.781 12.797 1 97.62 143 GLN B N 1
ATOM 3122 C CA . GLN B 1 143 ? 8.977 21.359 14.156 1 97.62 143 GLN B CA 1
ATOM 3123 C C . GLN B 1 143 ? 7.918 20.25 14.148 1 97.62 143 GLN B C 1
ATOM 3125 O O . GLN B 1 143 ? 6.93 20.344 13.422 1 97.62 143 GLN B O 1
ATOM 3130 N N . LEU B 1 144 ? 8.195 19.203 14.938 1 97.56 144 LEU B N 1
ATOM 3131 C CA . LEU B 1 144 ? 7.211 18.141 15.102 1 97.56 144 LEU B CA 1
ATOM 3132 C C . LEU B 1 144 ? 6.148 18.531 16.125 1 97.56 144 LEU B C 1
ATOM 3134 O O . LEU B 1 144 ? 6.48 18.953 17.234 1 97.56 144 LEU B O 1
ATOM 3138 N N . ILE B 1 145 ? 4.918 18.375 15.742 1 96.38 145 ILE B N 1
ATOM 3139 C CA . ILE B 1 145 ? 3.801 18.656 16.641 1 96.38 145 ILE B CA 1
ATOM 3140 C C . ILE B 1 145 ? 3.076 17.359 16.984 1 96.38 145 ILE B C 1
ATOM 3142 O O . ILE B 1 145 ? 2.467 16.734 16.125 1 96.38 145 ILE B O 1
ATOM 3146 N N . LYS B 1 146 ? 3.131 16.969 18.25 1 94.19 146 LYS B N 1
ATOM 3147 C CA . LYS B 1 146 ? 2.432 15.766 18.672 1 94.19 146 LYS B CA 1
ATOM 3148 C C . LYS B 1 146 ? 0.919 15.938 18.578 1 94.19 146 LYS B C 1
ATOM 3150 O O . LYS B 1 146 ? 0.378 16.953 19 1 94.19 146 LYS B O 1
ATOM 3155 N N . LEU B 1 147 ? 0.271 14.93 18 1 94.25 147 LEU B N 1
ATOM 3156 C CA . LEU B 1 147 ? -1.155 15.023 17.703 1 94.25 147 LEU B CA 1
ATOM 3157 C C . LEU B 1 147 ? -1.941 13.984 18.5 1 94.25 147 LEU B C 1
ATOM 3159 O O . LEU B 1 147 ? -1.367 13.016 19 1 94.25 147 LEU B O 1
ATOM 3163 N N . ASN B 1 148 ? -3.201 14.281 18.641 1 90.88 148 ASN B N 1
ATOM 3164 C CA . ASN B 1 148 ? -4.164 13.281 19.094 1 90.88 148 ASN B CA 1
ATOM 3165 C C . ASN B 1 148 ? -4.875 12.617 17.922 1 90.88 148 ASN B C 1
ATOM 3167 O O . ASN B 1 148 ? -5.734 13.227 17.281 1 90.88 148 ASN B O 1
ATOM 3171 N N . HIS B 1 149 ? -4.48 11.391 17.578 1 91.44 149 HIS B N 1
ATOM 3172 C CA . HIS B 1 149 ? -5.047 10.703 16.422 1 91.44 149 HIS B CA 1
ATOM 3173 C C . HIS B 1 149 ? -5.77 9.43 16.844 1 91.44 149 HIS B C 1
ATOM 3175 O O . HIS B 1 149 ? -7 9.375 16.828 1 91.44 149 HIS B O 1
ATOM 3181 N N . VAL B 1 150 ? -5.051 8.484 17.438 1 89 150 VAL B N 1
ATOM 3182 C CA . VAL B 1 150 ? -5.648 7.238 17.922 1 89 150 VAL B CA 1
ATOM 3183 C C . VAL B 1 150 ? -5.395 7.082 19.422 1 89 150 VAL B C 1
ATOM 3185 O O . VAL B 1 150 ? -4.246 6.965 19.844 1 89 150 VAL B O 1
ATOM 3188 N N . ASP B 1 151 ? -6.492 7.094 20.125 1 85.81 151 ASP B N 1
ATOM 3189 C CA . ASP B 1 151 ? -6.441 6.938 21.578 1 85.81 151 ASP B CA 1
ATOM 3190 C C . ASP B 1 151 ? -6.934 5.559 22 1 85.81 151 ASP B C 1
ATOM 3192 O O . ASP B 1 151 ? -8.117 5.238 21.859 1 85.81 151 ASP B O 1
ATOM 3196 N N . THR B 1 152 ? -6.066 4.746 22.547 1 84.75 152 THR B N 1
ATOM 3197 C CA . THR B 1 152 ? -6.418 3.381 22.922 1 84.75 152 THR B CA 1
ATOM 3198 C C . THR B 1 152 ? -7.012 3.34 24.328 1 84.75 152 THR B C 1
ATOM 3200 O O . THR B 1 152 ? -7.469 2.291 24.781 1 84.75 152 THR B O 1
ATOM 3203 N N . GLY B 1 153 ? -7.137 4.484 24.922 1 79.12 153 GLY B N 1
ATOM 3204 C CA . GLY B 1 153 ? -7.492 4.547 26.328 1 79.12 153 GLY B CA 1
ATOM 3205 C C . GLY B 1 153 ? -6.285 4.531 27.25 1 79.12 153 GLY B C 1
ATOM 3206 O O . GLY B 1 153 ? -6.195 5.332 28.188 1 79.12 153 GLY B O 1
ATOM 3207 N N . SER B 1 154 ? -5.34 3.607 26.891 1 79.31 154 SER B N 1
ATOM 3208 C CA . SER B 1 154 ? -4.129 3.48 27.688 1 79.31 154 SER B CA 1
ATOM 3209 C C . SER B 1 154 ? -2.979 4.289 27.094 1 79.31 154 SER B C 1
ATOM 3211 O O . SER B 1 154 ? -2.068 4.703 27.812 1 79.31 154 SER B O 1
ATOM 3213 N N . MET B 1 155 ? -3.078 4.445 25.766 1 78.38 155 MET B N 1
ATOM 3214 C CA . MET B 1 155 ? -2.002 5.184 25.109 1 78.38 155 MET B CA 1
ATOM 3215 C C . MET B 1 155 ? -2.5 5.844 23.828 1 78.38 155 MET B C 1
ATOM 3217 O O . MET B 1 155 ? -3.52 5.434 23.266 1 78.38 155 MET B O 1
ATOM 3221 N N . LEU B 1 156 ? -1.842 6.836 23.5 1 79.38 156 LEU B N 1
ATOM 3222 C CA . LEU B 1 156 ? -2.043 7.484 22.203 1 79.38 156 LEU B CA 1
ATOM 3223 C C . LEU B 1 156 ? -1.074 6.938 21.156 1 79.38 156 LEU B C 1
ATOM 3225 O O . LEU B 1 156 ? 0.14 6.934 21.375 1 79.38 156 LEU B O 1
ATOM 3229 N N . MET B 1 157 ? -1.665 6.34 20.109 1 84.44 157 MET B N 1
ATOM 3230 C CA . MET B 1 157 ? -0.755 6.062 19 1 84.44 157 MET B CA 1
ATOM 3231 C C . MET B 1 157 ? -0.083 7.34 18.516 1 84.44 157 MET B C 1
ATOM 3233 O O . MET B 1 157 ? -0.758 8.328 18.219 1 84.44 157 MET B O 1
ATOM 3237 N N . PRO B 1 158 ? 1.107 7.281 18.484 1 88.06 158 PRO B N 1
ATOM 3238 C CA . PRO B 1 158 ? 1.836 8.508 18.141 1 88.06 158 PRO B CA 1
ATOM 3239 C C . PRO B 1 158 ? 1.581 8.961 16.703 1 88.06 158 PRO B C 1
ATOM 3241 O O . PRO B 1 158 ? 1.519 8.133 15.789 1 88.06 158 PRO B O 1
ATOM 3244 N N . ALA B 1 159 ? 1.284 10.156 16.516 1 94.31 159 ALA B N 1
ATOM 3245 C CA . ALA B 1 159 ? 1.203 10.883 15.242 1 94.31 159 ALA B CA 1
ATOM 3246 C C . ALA B 1 159 ? 1.746 12.305 15.391 1 94.31 159 ALA B C 1
ATOM 3248 O O . ALA B 1 159 ? 1.659 12.898 16.469 1 94.31 159 ALA B O 1
ATOM 3249 N N . TYR B 1 160 ? 2.318 12.805 14.312 1 97 160 TYR B N 1
ATOM 3250 C CA . TYR B 1 160 ? 2.971 14.102 14.406 1 97 160 TYR B CA 1
ATOM 3251 C C . TYR B 1 160 ? 2.697 14.938 13.156 1 97 160 TYR B C 1
ATOM 3253 O O . TYR B 1 160 ? 2.914 14.477 12.031 1 97 160 TYR B O 1
ATOM 3261 N N . GLY B 1 161 ? 2.201 16.109 13.383 1 97.5 161 GLY B N 1
ATOM 3262 C CA . GLY B 1 161 ? 2.141 17.109 12.328 1 97.5 161 GLY B CA 1
ATOM 3263 C C . GLY B 1 161 ? 3.424 17.906 12.195 1 97.5 161 GLY B C 1
ATOM 3264 O O . GLY B 1 161 ? 4.41 17.641 12.875 1 97.5 161 GLY B O 1
ATOM 3265 N N . LEU B 1 162 ? 3.416 18.875 11.234 1 98.31 162 LEU B N 1
ATOM 3266 C CA . LEU B 1 162 ? 4.598 19.688 10.992 1 98.31 162 LEU B CA 1
ATOM 3267 C C . LEU B 1 162 ? 4.254 21.172 11.055 1 98.31 162 LEU B C 1
ATOM 3269 O O . LEU B 1 162 ? 3.256 21.609 10.469 1 98.31 162 LEU B O 1
ATOM 3273 N N . PHE B 1 163 ? 5.023 21.891 11.797 1 98.31 163 PHE B N 1
ATOM 3274 C CA . PHE B 1 163 ? 5.098 23.344 11.703 1 98.31 163 PHE B CA 1
ATOM 3275 C C . PHE B 1 163 ? 6.434 23.781 11.117 1 98.31 163 PHE B C 1
ATOM 3277 O O . PHE B 1 163 ? 7.492 23.453 11.648 1 98.31 163 PHE B O 1
ATOM 3284 N N . PHE B 1 164 ? 6.387 24.469 9.961 1 97.88 164 PHE B N 1
ATOM 3285 C CA . PHE B 1 164 ? 7.68 24.797 9.375 1 97.88 164 PHE B CA 1
ATOM 3286 C C . PHE B 1 164 ? 7.648 26.188 8.734 1 97.88 164 PHE B C 1
ATOM 3288 O O . PHE B 1 164 ? 6.574 26.734 8.492 1 97.88 164 PHE B O 1
ATOM 3295 N N . THR B 1 165 ? 8.82 26.734 8.617 1 96.38 165 THR B N 1
ATOM 3296 C CA . THR B 1 165 ? 9 28.078 8.094 1 96.38 165 THR B CA 1
ATOM 3297 C C . THR B 1 165 ? 9.891 28.078 6.855 1 96.38 165 THR B C 1
ATOM 3299 O O . THR B 1 165 ? 11 27.531 6.887 1 96.38 165 THR B O 1
ATOM 3302 N N . VAL B 1 166 ? 9.398 28.531 5.855 1 93.69 166 VAL B N 1
ATOM 3303 C CA . VAL B 1 166 ? 10.156 28.797 4.641 1 93.69 166 VAL B CA 1
ATOM 3304 C C . VAL B 1 166 ? 10.344 30.312 4.469 1 93.69 166 VAL B C 1
ATOM 3306 O O . VAL B 1 166 ? 9.375 31.031 4.242 1 93.69 166 VAL B O 1
ATOM 3309 N N . ASN B 1 167 ? 11.688 30.781 4.684 1 86.94 167 ASN B N 1
ATOM 3310 C CA . ASN B 1 167 ? 12.016 32.188 4.746 1 86.94 167 ASN B CA 1
ATOM 3311 C C . ASN B 1 167 ? 11.242 32.906 5.863 1 86.94 167 ASN B C 1
ATOM 3313 O O . ASN B 1 167 ? 11.594 32.781 7.039 1 86.94 167 ASN B O 1
ATOM 3317 N N . HIS B 1 168 ? 10.016 33.344 5.781 1 90.88 168 HIS B N 1
ATOM 3318 C CA . HIS B 1 168 ? 9.211 34 6.809 1 90.88 168 HIS B CA 1
ATOM 3319 C C . HIS B 1 168 ? 7.754 33.562 6.723 1 90.88 168 HIS B C 1
ATOM 3321 O O . HIS B 1 168 ? 6.891 34.125 7.387 1 90.88 168 HIS B O 1
ATOM 3327 N N . PHE B 1 169 ? 7.625 32.594 5.918 1 96.12 169 PHE B N 1
ATOM 3328 C CA . PHE B 1 169 ? 6.266 32.094 5.738 1 96.12 169 PHE B CA 1
ATOM 3329 C C . PHE B 1 169 ? 6.043 30.828 6.555 1 96.12 169 PHE B C 1
ATOM 3331 O O . PHE B 1 169 ? 6.723 29.812 6.348 1 96.12 169 PHE B O 1
ATOM 3338 N N . GLN B 1 170 ? 5.082 30.906 7.523 1 98.06 170 GLN B N 1
ATOM 3339 C CA . GLN B 1 170 ? 4.875 29.812 8.477 1 98.06 170 GLN B CA 1
ATOM 3340 C C . GLN B 1 170 ? 3.713 28.922 8.047 1 98.06 170 GLN B C 1
ATOM 3342 O O . GLN B 1 170 ? 2.615 29.422 7.773 1 98.06 170 GLN B O 1
ATOM 3347 N N . VAL B 1 171 ? 3.975 27.641 7.969 1 98.56 171 VAL B N 1
ATOM 3348 C CA . VAL B 1 171 ? 3.002 26.656 7.504 1 98.56 171 VAL B CA 1
ATOM 3349 C C . VAL B 1 171 ? 2.701 25.656 8.617 1 98.56 171 VAL B C 1
ATOM 3351 O O . VAL B 1 171 ? 3.619 25.141 9.266 1 98.56 171 VAL B O 1
ATOM 3354 N N . PHE B 1 172 ? 1.455 25.438 8.891 1 98.69 172 PHE B N 1
ATOM 3355 C CA . PHE B 1 172 ? 1.057 24.328 9.742 1 98.69 172 PHE B CA 1
ATOM 3356 C C . PHE B 1 172 ? 0.413 23.219 8.914 1 98.69 172 PHE B C 1
ATOM 3358 O O . PHE B 1 172 ? -0.571 23.453 8.211 1 98.69 172 PHE B O 1
ATOM 3365 N N . PHE B 1 173 ? 0.95 22.031 8.922 1 98.62 173 PHE B N 1
ATOM 3366 C CA . PHE B 1 173 ? 0.463 20.812 8.289 1 98.62 173 PHE B CA 1
ATOM 3367 C C . PHE B 1 173 ? 0.007 19.797 9.344 1 98.62 173 PHE B C 1
ATOM 3369 O O . PHE B 1 173 ? 0.833 19.172 10.016 1 98.62 173 PHE B O 1
ATOM 3376 N N . SER B 1 174 ? -1.198 19.578 9.492 1 97.44 174 SER B N 1
ATOM 3377 C CA . SER B 1 174 ? -1.735 18.891 10.664 1 97.44 174 SER B CA 1
ATOM 3378 C C . SER B 1 174 ? -1.429 17.391 10.617 1 97.44 174 SER B C 1
ATOM 3380 O O . SER B 1 174 ? -1.17 16.781 11.656 1 97.44 174 SER B O 1
ATOM 3382 N N . ASN B 1 175 ? -1.488 16.812 9.375 1 96.31 175 ASN B N 1
ATOM 3383 C CA . ASN B 1 175 ? -1.614 15.359 9.227 1 96.31 175 ASN B CA 1
ATOM 3384 C C . ASN B 1 175 ? -2.877 14.844 9.914 1 96.31 175 ASN B C 1
ATOM 3386 O O . ASN B 1 175 ? -3.891 15.539 9.969 1 96.31 175 ASN B O 1
ATOM 3390 N N . ASP B 1 176 ? -2.912 13.547 10.383 1 97 176 ASP B N 1
ATOM 3391 C CA . ASP B 1 176 ? -4.137 12.984 10.945 1 97 176 ASP B CA 1
ATOM 3392 C C . ASP B 1 176 ? -4.289 13.352 12.414 1 97 176 ASP B C 1
ATOM 3394 O O . ASP B 1 176 ? -3.402 13.078 13.227 1 97 176 ASP B O 1
ATOM 3398 N N . THR B 1 177 ? -5.395 13.992 12.727 1 96.38 177 THR B N 1
ATOM 3399 C CA . THR B 1 177 ? -5.633 14.383 14.109 1 96.38 177 THR B CA 1
ATOM 3400 C C . THR B 1 177 ? -7.129 14.531 14.383 1 96.38 177 THR B C 1
ATOM 3402 O O . THR B 1 177 ? -7.883 14.977 13.516 1 96.38 177 THR B O 1
ATOM 3405 N N . LYS B 1 178 ? -7.453 14.258 15.625 1 95.06 178 LYS B N 1
ATOM 3406 C CA . LYS B 1 178 ? -8.766 14.672 16.125 1 95.06 178 LYS B CA 1
ATOM 3407 C C . LYS B 1 178 ? -8.844 16.188 16.25 1 95.06 178 LYS B C 1
ATOM 3409 O O . LYS B 1 178 ? -7.816 16.859 16.344 1 95.06 178 LYS B O 1
ATOM 3414 N N . PHE B 1 179 ? -10.094 16.656 16.219 1 95.38 179 PHE B N 1
ATOM 3415 C CA . PHE B 1 179 ? -10.266 18.078 16.484 1 95.38 179 PHE B CA 1
ATOM 3416 C C . PHE B 1 179 ? -9.672 18.438 17.828 1 95.38 179 PHE B C 1
ATOM 3418 O O . PHE B 1 179 ? -10.062 17.875 18.859 1 95.38 179 PHE B O 1
ATOM 3425 N N . SER B 1 180 ? -8.703 19.312 17.812 1 93 180 SER B N 1
ATOM 3426 C CA . SER B 1 180 ? -7.992 19.672 19.031 1 93 180 SER B CA 1
ATOM 3427 C C . SER B 1 180 ? -7.609 21.141 19.047 1 93 180 SER B C 1
ATOM 3429 O O . SER B 1 180 ? -6.438 21.484 19.203 1 93 180 SER B O 1
ATOM 3431 N N . TYR B 1 181 ? -8.555 21.969 19.031 1 94.19 181 TYR B N 1
ATOM 3432 C CA . TYR B 1 181 ? -8.289 23.406 19 1 94.19 181 TYR B CA 1
ATOM 3433 C C . TYR B 1 181 ? -7.449 23.844 20.188 1 94.19 181 TYR B C 1
ATOM 3435 O O . TYR B 1 181 ? -6.484 24.594 20.031 1 94.19 181 TYR B O 1
ATOM 3443 N N . ASP B 1 182 ? -7.734 23.328 21.375 1 93.31 182 ASP B N 1
ATOM 3444 C CA . ASP B 1 182 ? -7.035 23.734 22.594 1 93.31 182 ASP B CA 1
ATOM 3445 C C . ASP B 1 182 ? -5.547 23.406 22.5 1 93.31 182 ASP B C 1
ATOM 3447 O O . ASP B 1 182 ? -4.707 24.188 22.969 1 93.31 182 ASP B O 1
ATOM 3451 N N . ARG B 1 183 ? -5.23 22.375 21.844 1 92.12 183 ARG B N 1
ATOM 3452 C CA . ARG B 1 183 ? -3.846 21.922 21.781 1 92.12 183 ARG B CA 1
ATOM 3453 C C . ARG B 1 183 ? -3.117 22.562 20.594 1 92.12 183 ARG B C 1
ATOM 3455 O O . ARG B 1 183 ? -1.905 22.781 20.656 1 92.12 183 ARG B O 1
ATOM 3462 N N . LEU B 1 184 ? -3.916 22.922 19.562 1 96.31 184 LEU B N 1
ATOM 3463 C CA . LEU B 1 184 ? -3.26 23.281 18.312 1 96.31 184 LEU B CA 1
ATOM 3464 C C . LEU B 1 184 ? -3.412 24.766 18.031 1 96.31 184 LEU B C 1
ATOM 3466 O O . LEU B 1 184 ? -2.832 25.281 17.078 1 96.31 184 LEU B O 1
ATOM 3470 N N . GLN B 1 185 ? -4.109 25.516 18.875 1 96.69 185 GLN B N 1
ATOM 3471 C CA . GLN B 1 185 ? -4.48 26.906 18.578 1 96.69 185 GLN B CA 1
ATOM 3472 C C . GLN B 1 185 ? -3.242 27.781 18.406 1 96.69 185 GLN B C 1
ATOM 3474 O O . GLN B 1 185 ? -3.244 28.719 17.609 1 96.69 185 GLN B O 1
ATOM 3479 N N . GLU B 1 186 ? -2.225 27.547 19.234 1 97.25 186 GLU B N 1
ATOM 3480 C CA . GLU B 1 186 ? -1.014 28.344 19.094 1 97.25 186 GLU B CA 1
ATOM 3481 C C . GLU B 1 186 ? -0.465 28.266 17.672 1 97.25 186 GLU B C 1
ATOM 3483 O O . GLU B 1 186 ? -0.053 29.281 17.109 1 97.25 186 GLU B O 1
ATOM 3488 N N . TYR B 1 187 ? -0.464 27.109 17.109 1 97.56 187 TYR B N 1
ATOM 3489 C CA . TYR B 1 187 ? 0.034 26.906 15.742 1 97.56 187 TYR B CA 1
ATOM 3490 C C . TYR B 1 187 ? -0.936 27.5 14.719 1 97.56 187 TYR B C 1
ATOM 3492 O O . TYR B 1 187 ? -0.516 28.047 13.703 1 97.56 187 TYR B O 1
ATOM 3500 N N . PHE B 1 188 ? -2.23 27.375 15 1 98.31 188 PHE B N 1
ATOM 3501 C CA . PHE B 1 188 ? -3.23 27.984 14.133 1 98.31 188 PHE B CA 1
ATOM 3502 C C . PHE B 1 188 ? -3.004 29.484 14.023 1 98.31 188 PHE B C 1
ATOM 3504 O O . PHE B 1 188 ? -3.049 30.047 12.93 1 98.31 188 PHE B O 1
ATOM 3511 N N . HIS B 1 189 ? -2.732 30.078 15.148 1 98.12 189 HIS B N 1
ATOM 3512 C CA . HIS B 1 189 ? -2.592 31.531 15.172 1 98.12 189 HIS B CA 1
ATOM 3513 C C . HIS B 1 189 ? -1.283 31.969 14.523 1 98.12 189 HIS B C 1
ATOM 3515 O O . HIS B 1 189 ? -1.236 33 13.836 1 98.12 189 HIS B O 1
ATOM 3521 N N . ARG B 1 190 ? -0.286 31.219 14.68 1 97.94 190 ARG B N 1
ATOM 3522 C CA . ARG B 1 190 ? 1.041 31.578 14.188 1 97.94 190 ARG B CA 1
ATOM 3523 C C . ARG B 1 190 ? 1.148 31.344 12.68 1 97.94 190 ARG B C 1
ATOM 3525 O O . ARG B 1 190 ? 1.882 32.062 11.992 1 97.94 190 ARG B O 1
ATOM 3532 N N . ALA B 1 191 ? 0.507 30.406 12.172 1 98.38 191 ALA B N 1
ATOM 3533 C CA . ALA B 1 191 ? 0.67 29.984 10.781 1 98.38 191 ALA B CA 1
ATOM 3534 C C . ALA B 1 191 ? 0.124 31.047 9.82 1 98.38 191 ALA B C 1
ATOM 3536 O O . ALA B 1 191 ? -0.882 31.703 10.117 1 98.38 191 ALA B O 1
ATOM 3537 N N . ASP B 1 192 ? 0.789 31.203 8.719 1 98.31 192 ASP B N 1
ATOM 3538 C CA . ASP B 1 192 ? 0.28 32 7.609 1 98.31 192 ASP B CA 1
ATOM 3539 C C . ASP B 1 192 ? -0.679 31.203 6.738 1 98.31 192 ASP B C 1
ATOM 3541 O O . ASP B 1 192 ? -1.588 31.766 6.121 1 98.31 192 ASP B O 1
ATOM 3545 N N . ILE B 1 193 ? -0.476 29.922 6.68 1 98.62 193 ILE B N 1
ATOM 3546 C CA . ILE B 1 193 ? -1.35 29 5.961 1 98.62 193 ILE B CA 1
ATOM 3547 C C . ILE B 1 193 ? -1.429 27.672 6.715 1 98.62 193 ILE B C 1
ATOM 3549 O O . ILE B 1 193 ? -0.445 27.219 7.312 1 98.62 193 ILE B O 1
ATOM 3553 N N . ILE B 1 194 ? -2.607 27.094 6.727 1 98.81 194 ILE B N 1
ATOM 3554 C CA . ILE B 1 194 ? -2.861 25.844 7.438 1 98.81 194 ILE B CA 1
ATOM 3555 C C . ILE B 1 194 ? -3.402 24.797 6.465 1 98.81 194 ILE B C 1
ATOM 3557 O O . ILE B 1 194 ? -4.309 25.094 5.676 1 98.81 194 ILE B O 1
ATOM 3561 N N . PHE B 1 195 ? -2.861 23.656 6.426 1 98.88 195 PHE B N 1
ATOM 3562 C CA . PHE B 1 195 ? -3.438 22.469 5.793 1 98.88 195 PHE B CA 1
ATOM 3563 C C . PHE B 1 195 ? -3.926 21.484 6.844 1 98.88 195 PHE B C 1
ATOM 3565 O O . PHE B 1 195 ? -3.123 20.906 7.582 1 98.88 195 PHE B O 1
ATOM 3572 N N . HIS B 1 196 ? -5.207 21.25 6.93 1 98.75 196 HIS B N 1
ATOM 3573 C CA . HIS B 1 196 ? -5.766 20.5 8.047 1 98.75 196 HIS B CA 1
ATOM 3574 C C . HIS B 1 196 ? -6.539 19.281 7.551 1 98.75 196 HIS B C 1
ATOM 3576 O O . HIS B 1 196 ? -7.367 19.391 6.645 1 98.75 196 HIS B O 1
ATOM 3582 N N . ASP B 1 197 ? -6.254 18.172 8.109 1 97.38 197 ASP B N 1
ATOM 3583 C CA . ASP B 1 197 ? -7.043 16.953 7.949 1 97.38 197 ASP B CA 1
ATOM 3584 C C . ASP B 1 197 ? -8.523 17.219 8.195 1 97.38 197 ASP B C 1
ATOM 3586 O O . ASP B 1 197 ? -8.891 17.922 9.148 1 97.38 197 ASP B O 1
ATOM 3590 N N . CYS B 1 198 ? -9.344 16.578 7.324 1 98.56 198 CYS B N 1
ATOM 3591 C CA . CYS B 1 198 ? -10.766 16.875 7.438 1 98.56 198 CYS B CA 1
ATOM 3592 C C . CYS B 1 198 ? -11.602 15.68 6.988 1 98.56 198 CYS B C 1
ATOM 3594 O O . CYS B 1 198 ? -11.641 15.359 5.801 1 98.56 198 CYS B O 1
ATOM 3596 N N . GLU B 1 199 ? -12.328 15.109 7.891 1 98.12 199 GLU B N 1
ATOM 3597 C CA . GLU B 1 199 ? -13.312 14.07 7.586 1 98.12 199 GLU B CA 1
ATOM 3598 C C . GLU B 1 199 ? -14.656 14.68 7.199 1 98.12 199 GLU B C 1
ATOM 3600 O O . GLU B 1 199 ? -15.117 15.625 7.84 1 98.12 199 GLU B O 1
ATOM 3605 N N . ILE B 1 200 ? -15.25 14.133 6.145 1 97.94 200 ILE B N 1
ATOM 3606 C CA . ILE B 1 200 ? -16.547 14.664 5.734 1 97.94 200 ILE B CA 1
ATOM 3607 C C . ILE B 1 200 ? -17.594 13.547 5.754 1 97.94 200 ILE B C 1
ATOM 3609 O O . ILE B 1 200 ? -18.703 13.727 5.273 1 97.94 200 ILE B O 1
ATOM 3613 N N . SER B 1 201 ? -17.234 12.398 6.281 1 94.75 201 SER B N 1
ATOM 3614 C CA . SER B 1 201 ? -18.156 11.273 6.355 1 94.75 201 SER B CA 1
ATOM 3615 C C . SER B 1 201 ? -19.406 11.641 7.164 1 94.75 201 SER B C 1
ATOM 3617 O O . SER B 1 201 ? -19.312 12.312 8.188 1 94.75 201 SER B O 1
ATOM 3619 N N . PRO B 1 202 ? -20.547 11.172 6.734 1 91.81 202 PRO B N 1
ATOM 3620 C CA . PRO B 1 202 ? -21.734 11.383 7.559 1 91.81 202 PRO B CA 1
ATOM 3621 C C . PRO B 1 202 ? -21.672 10.648 8.898 1 91.81 202 PRO B C 1
ATOM 3623 O O . PRO B 1 202 ? -22.453 10.93 9.805 1 91.81 202 PRO B O 1
ATOM 3626 N N . TYR B 1 203 ? -20.797 9.656 8.945 1 89.62 203 TYR B N 1
ATOM 3627 C CA . TYR B 1 203 ? -20.547 8.914 10.18 1 89.62 203 TYR B CA 1
ATOM 3628 C C . TYR B 1 203 ? -19.156 9.234 10.727 1 89.62 203 TYR B C 1
ATOM 3630 O O . TYR B 1 203 ? -18.188 8.523 10.445 1 89.62 203 TYR B O 1
ATOM 3638 N N . PRO B 1 204 ? -19.078 10.234 11.539 1 90.88 204 PRO B N 1
ATOM 3639 C CA . PRO B 1 204 ? -17.781 10.703 12.016 1 90.88 204 PRO B CA 1
ATOM 3640 C C . PRO B 1 204 ? -17 9.625 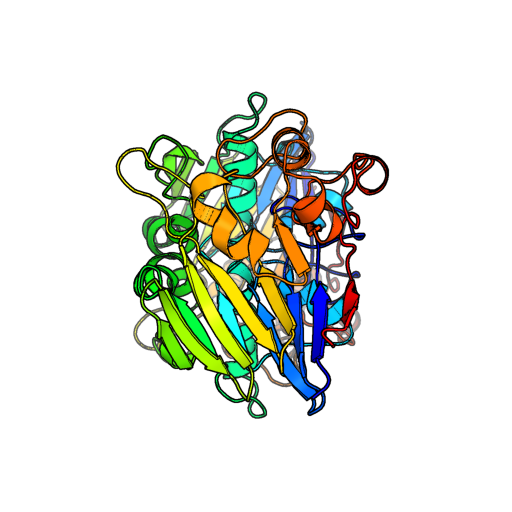12.766 1 90.88 204 PRO B C 1
ATOM 3642 O O . PRO B 1 204 ? -17.578 8.852 13.523 1 90.88 204 PRO B O 1
ATOM 3645 N N . SER B 1 205 ? -15.742 9.531 12.438 1 90.38 205 SER B N 1
ATOM 3646 C CA . SER B 1 205 ? -14.836 8.656 13.172 1 90.38 205 SER B CA 1
ATOM 3647 C C . SER B 1 205 ? -14.242 9.367 14.383 1 90.38 205 SER B C 1
ATOM 3649 O O . SER B 1 205 ? -14.242 10.602 14.445 1 90.38 205 SER B O 1
ATOM 3651 N N . PRO B 1 206 ? -13.789 8.648 15.352 1 90.44 206 PRO B N 1
ATOM 3652 C CA . PRO B 1 206 ? -13.188 9.273 16.531 1 90.44 206 PRO B CA 1
ATOM 3653 C C . PRO B 1 206 ? -11.711 9.602 16.328 1 90.44 206 PRO B C 1
ATOM 3655 O O . PRO B 1 206 ? -11.008 9.906 17.297 1 90.44 206 PRO B O 1
ATOM 3658 N N . VAL B 1 207 ? -11.227 9.555 15.102 1 93.94 207 VAL B N 1
ATOM 3659 C CA . VAL B 1 207 ? -9.773 9.641 15 1 93.94 207 VAL B CA 1
ATOM 3660 C C . VAL B 1 207 ? -9.391 10.781 14.055 1 93.94 207 VAL B C 1
ATOM 3662 O O . VAL B 1 207 ? -8.203 11.062 13.859 1 93.94 207 VAL B O 1
ATOM 3665 N N . HIS B 1 208 ? -10.344 11.445 13.461 1 96.81 208 HIS B N 1
ATOM 3666 C CA . HIS B 1 208 ? -10.094 12.586 12.586 1 96.81 208 HIS B CA 1
ATOM 3667 C C . HIS B 1 208 ? -10.969 13.773 12.961 1 96.81 208 HIS B C 1
ATOM 3669 O O . HIS B 1 208 ? -12.086 13.602 13.461 1 96.81 208 HIS B O 1
ATOM 3675 N N . ALA B 1 209 ? -10.453 15.008 12.719 1 97.56 209 ALA B N 1
ATOM 3676 C CA . ALA B 1 209 ? -11.312 16.188 12.812 1 97.56 209 ALA B CA 1
ATOM 3677 C C . ALA B 1 209 ? -12.406 16.156 11.742 1 97.56 209 ALA B C 1
ATOM 3679 O O . ALA B 1 209 ? -12.125 15.898 10.57 1 97.56 209 ALA B O 1
ATOM 3680 N N . HIS B 1 210 ? -13.609 16.375 12.148 1 98.31 210 HIS B N 1
ATOM 3681 C CA . HIS B 1 210 ? -14.719 16.422 11.211 1 98.31 210 HIS B CA 1
ATOM 3682 C C . HIS B 1 210 ? -14.977 17.844 10.727 1 98.31 210 HIS B C 1
ATOM 3684 O O . HIS B 1 210 ? -14.781 18.797 11.477 1 98.31 210 HIS B O 1
ATOM 3690 N N . TYR B 1 211 ? -15.477 17.922 9.531 1 98.69 211 TYR B N 1
ATOM 3691 C CA . TYR B 1 211 ? -15.797 19.219 8.938 1 98.69 211 TYR B CA 1
ATOM 3692 C C . TYR B 1 211 ? -16.688 20.031 9.867 1 98.69 211 TYR B C 1
ATOM 3694 O O . TYR B 1 211 ? -16.453 21.234 10.047 1 98.69 211 TYR B O 1
ATOM 3702 N N . ASN B 1 212 ? -17.609 19.375 10.5 1 97.94 212 ASN B N 1
ATOM 3703 C CA . ASN B 1 212 ? -18.547 20.062 11.383 1 97.94 212 ASN B CA 1
ATOM 3704 C C . ASN B 1 212 ? -17.844 20.656 12.602 1 97.94 212 ASN B C 1
ATOM 3706 O O . ASN B 1 212 ? -18.312 21.641 13.172 1 97.94 212 ASN B O 1
ATOM 3710 N N . GLU B 1 213 ? -16.781 20.109 13 1 98.12 213 GLU B N 1
ATOM 3711 C CA . GLU B 1 213 ? -15.992 20.641 14.102 1 98.12 213 GLU B CA 1
ATOM 3712 C C . GLU B 1 213 ? -15.125 21.812 13.633 1 98.12 213 GLU B C 1
ATOM 3714 O O . GLU B 1 213 ? -15.07 22.844 14.281 1 98.12 213 GLU B O 1
ATOM 3719 N N . LEU B 1 214 ? -14.523 21.594 12.516 1 98.44 214 LEU B N 1
ATOM 3720 C CA . LEU B 1 214 ? -13.609 22.594 11.984 1 98.44 214 LEU B CA 1
ATOM 3721 C C . LEU B 1 214 ? -14.352 23.875 11.633 1 98.44 214 LEU B C 1
ATOM 3723 O O . LEU B 1 214 ? -13.797 24.969 11.773 1 98.44 214 LEU B O 1
ATOM 3727 N N . ARG B 1 215 ? -15.562 23.734 11.211 1 97.81 215 ARG B N 1
ATOM 3728 C CA . ARG B 1 215 ? -16.328 24.906 10.789 1 97.81 215 ARG B CA 1
ATOM 3729 C C . ARG B 1 215 ? -16.594 25.828 11.969 1 97.81 215 ARG B C 1
ATOM 3731 O O . ARG B 1 215 ? -16.969 27 11.773 1 97.81 215 ARG B O 1
ATOM 3738 N N . LYS B 1 216 ? -16.391 25.359 13.18 1 97.25 216 LYS B N 1
ATOM 3739 C CA . LYS B 1 216 ? -16.641 26.156 14.383 1 97.25 216 LYS B CA 1
ATOM 3740 C C . LYS B 1 216 ? -15.414 26.984 14.758 1 97.25 216 LYS B C 1
ATOM 3742 O O . LYS B 1 216 ? -15.477 27.797 15.68 1 97.25 216 LYS B O 1
ATOM 3747 N N . LEU B 1 217 ? -14.352 26.797 14.156 1 98.25 217 LEU B N 1
ATOM 3748 C CA . LEU B 1 217 ? -13.133 27.547 14.438 1 98.25 217 LEU B CA 1
ATOM 3749 C C . LEU B 1 217 ? -13.336 29.047 14.195 1 98.25 217 LEU B C 1
ATOM 3751 O O . LEU B 1 217 ? -14.219 29.438 13.422 1 98.25 217 LEU B O 1
ATOM 3755 N N . PRO B 1 218 ? -12.508 29.922 14.875 1 98 218 PRO B N 1
ATOM 3756 C CA . PRO B 1 218 ? -12.57 31.359 14.594 1 98 218 PRO B CA 1
ATOM 3757 C C . PRO B 1 218 ? -12.383 31.688 13.117 1 98 218 PRO B C 1
ATOM 3759 O O . PRO B 1 218 ? -11.586 31.031 12.43 1 98 218 PRO B O 1
ATOM 3762 N N . ALA B 1 219 ? -13.07 32.719 12.641 1 98.44 219 ALA B N 1
ATOM 3763 C CA . ALA B 1 219 ? -13.062 33.125 11.234 1 98.44 219 ALA B CA 1
ATOM 3764 C C . ALA B 1 219 ? -11.648 33.406 10.75 1 98.44 219 ALA B C 1
ATOM 3766 O O . ALA B 1 219 ? -11.289 33.031 9.625 1 98.44 219 ALA B O 1
ATOM 3767 N N . ALA B 1 220 ? -10.883 33.969 11.594 1 98.31 220 ALA B N 1
ATOM 3768 C CA . ALA B 1 220 ? -9.523 34.375 11.211 1 98.31 220 ALA B CA 1
ATOM 3769 C C . ALA B 1 220 ? -8.664 33.125 10.938 1 98.31 220 ALA B C 1
ATOM 3771 O O . ALA B 1 220 ? -7.738 33.188 10.117 1 98.31 220 ALA B O 1
ATOM 3772 N N . ILE B 1 221 ? -8.914 32.031 11.609 1 98.56 221 ILE B N 1
ATOM 3773 C CA . ILE B 1 221 ? -8.18 30.781 11.414 1 98.56 221 ILE B CA 1
ATOM 3774 C C . ILE B 1 221 ? -8.664 30.078 10.148 1 98.56 221 ILE B C 1
ATOM 3776 O O . ILE B 1 221 ? -7.863 29.672 9.305 1 98.56 221 ILE B O 1
ATOM 3780 N N . LYS B 1 222 ? -9.992 30 9.969 1 98.75 222 LYS B N 1
ATOM 3781 C CA . LYS B 1 222 ? -10.57 29.359 8.797 1 98.75 222 LYS B CA 1
ATOM 3782 C C . LYS B 1 222 ? -10.125 30.062 7.512 1 98.75 222 LYS B C 1
ATOM 3784 O O . LYS B 1 222 ? -9.875 29.406 6.496 1 98.75 222 LYS B O 1
ATOM 3789 N N . ALA B 1 223 ? -9.945 31.344 7.566 1 98.75 223 ALA B N 1
ATOM 3790 C CA . ALA B 1 223 ? -9.641 32.156 6.398 1 98.75 223 ALA B CA 1
ATOM 3791 C C . ALA B 1 223 ? -8.266 31.812 5.824 1 98.75 223 ALA B C 1
ATOM 3793 O O . ALA B 1 223 ? -7.934 32.219 4.707 1 98.75 223 ALA B O 1
ATOM 3794 N N . LYS B 1 224 ? -7.477 31.078 6.535 1 98.69 224 LYS B N 1
ATOM 3795 C CA . LYS B 1 224 ? -6.16 30.688 6.043 1 98.69 224 LYS B CA 1
ATOM 3796 C C . LYS B 1 224 ? -6.004 29.172 6.035 1 98.69 224 LYS B C 1
ATOM 3798 O O . LYS B 1 224 ? -4.883 28.656 6.062 1 98.69 224 LYS B O 1
ATOM 3803 N N . MET B 1 225 ? -7.094 28.422 6.035 1 98.88 225 MET B N 1
ATOM 3804 C CA . MET B 1 225 ? -7.043 26.969 6.18 1 98.88 225 MET B CA 1
ATOM 3805 C C . MET B 1 225 ? -7.543 26.281 4.914 1 98.88 225 MET B C 1
ATOM 3807 O O . MET B 1 225 ? -8.633 26.578 4.43 1 98.88 225 MET B O 1
ATOM 3811 N N . TRP B 1 226 ? -6.723 25.375 4.355 1 98.94 226 TRP B N 1
ATOM 3812 C CA . TRP B 1 226 ? -7.098 24.406 3.34 1 98.94 226 TRP B CA 1
ATOM 3813 C C . TRP B 1 226 ? -7.391 23.047 3.971 1 98.94 226 TRP B C 1
ATOM 3815 O O . TRP B 1 226 ? -6.691 22.625 4.891 1 98.94 226 TRP B O 1
ATOM 3825 N N . LEU B 1 227 ? -8.406 22.406 3.436 1 98.88 227 LEU B N 1
ATOM 3826 C CA . LEU B 1 227 ? -8.836 21.141 3.984 1 98.88 227 LEU B CA 1
ATOM 3827 C C . LEU B 1 227 ? -8.445 19.984 3.062 1 98.88 227 LEU B C 1
ATOM 3829 O O . LEU B 1 227 ? -8.578 20.094 1.842 1 98.88 227 LEU B O 1
ATOM 3833 N N . TYR B 1 228 ? -7.879 18.891 3.652 1 98.69 228 TYR B N 1
ATOM 3834 C CA . TYR B 1 228 ? -7.512 17.703 2.891 1 98.69 228 TYR B CA 1
ATOM 3835 C C . TYR B 1 228 ? -7.801 16.438 3.688 1 98.69 228 TYR B C 1
ATOM 3837 O O . TYR B 1 228 ? -8.352 16.5 4.789 1 98.69 228 TYR B O 1
ATOM 3845 N N . GLY B 1 229 ? -7.516 15.25 3.141 1 98.06 229 GLY B N 1
ATOM 3846 C CA . GLY B 1 229 ? -7.746 13.984 3.818 1 98.06 229 GLY B CA 1
ATOM 3847 C C . GLY B 1 229 ? -9.203 13.578 3.834 1 98.06 229 GLY B C 1
ATOM 3848 O O . GLY B 1 229 ? -9.648 12.883 4.75 1 98.06 229 GLY B O 1
ATOM 3849 N N . TYR B 1 230 ? -9.992 14.078 2.938 1 97.81 230 TYR B N 1
ATOM 3850 C CA . TYR B 1 230 ? -11.445 13.914 2.969 1 97.81 230 TYR B CA 1
ATOM 3851 C C . TYR B 1 230 ? -11.867 12.672 2.186 1 97.81 230 TYR B C 1
ATOM 3853 O O . TYR B 1 230 ? -11.094 12.156 1.372 1 97.81 230 TYR B O 1
ATOM 3861 N N . GLN B 1 231 ? -13.039 12.156 2.457 1 95.38 231 GLN B N 1
ATOM 3862 C CA . GLN B 1 231 ? -13.617 10.984 1.807 1 95.38 231 GLN B CA 1
ATOM 3863 C C . GLN B 1 231 ? -14.195 11.344 0.443 1 95.38 231 GLN B C 1
ATOM 3865 O O . GLN B 1 231 ? -14.484 12.508 0.171 1 95.38 231 GLN B O 1
ATOM 3870 N N . PRO B 1 232 ? -14.328 10.273 -0.393 1 93.75 232 PRO B N 1
ATOM 3871 C CA . PRO B 1 232 ? -15.023 10.531 -1.655 1 93.75 232 PRO B CA 1
ATOM 3872 C C . PRO B 1 232 ? -16.469 11 -1.451 1 93.75 232 PRO B C 1
ATOM 3874 O O . PRO B 1 232 ? -17.094 10.641 -0.458 1 93.75 232 PRO B O 1
ATOM 3877 N N . GLY B 1 233 ? -16.953 11.758 -2.494 1 91.94 233 GLY B N 1
ATOM 3878 C CA . GLY B 1 233 ? -18.328 12.227 -2.426 1 91.94 233 GLY B CA 1
ATOM 3879 C C . GLY B 1 233 ? -18.453 13.734 -2.523 1 91.94 233 GLY B C 1
ATOM 3880 O O . GLY B 1 233 ? -17.453 14.43 -2.77 1 91.94 233 GLY B O 1
ATOM 3881 N N . PRO B 1 234 ? -19.641 14.195 -2.324 1 94.81 234 PRO B N 1
ATOM 3882 C CA . PRO B 1 234 ? -19.859 15.641 -2.389 1 94.81 234 PRO B CA 1
ATOM 3883 C C . PRO B 1 234 ? -19.156 16.391 -1.267 1 94.81 234 PRO B C 1
ATOM 3885 O O . PRO B 1 234 ? -19.188 15.969 -0.111 1 94.81 234 PRO B O 1
ATOM 3888 N N . LEU B 1 235 ? -18.562 17.438 -1.615 1 97.25 235 LEU B N 1
ATOM 3889 C CA . LEU B 1 235 ? -17.828 18.219 -0.639 1 97.25 235 LEU B CA 1
ATOM 3890 C C . LEU B 1 235 ? -18.703 19.312 -0.038 1 97.25 235 LEU B C 1
ATOM 3892 O O . LEU B 1 235 ? -19.5 19.938 -0.746 1 97.25 235 LEU B O 1
ATOM 3896 N N . PRO B 1 236 ? -18.594 19.5 1.271 1 98 236 PRO B N 1
ATOM 3897 C CA . PRO B 1 236 ? -19.266 20.656 1.87 1 98 236 PRO B CA 1
ATOM 3898 C C . PRO B 1 236 ? -18.781 21.984 1.3 1 98 236 PRO B C 1
ATOM 3900 O O . PRO B 1 236 ? -17.719 22.047 0.668 1 98 236 PRO B O 1
ATOM 3903 N N . PRO B 1 237 ? -19.547 23 1.507 1 98.38 237 PRO B N 1
ATOM 3904 C CA . PRO B 1 237 ? -19.203 24.297 0.922 1 98.38 237 PRO B CA 1
ATOM 3905 C C . PRO B 1 237 ? -18.141 25.047 1.73 1 98.38 237 PRO B C 1
ATOM 3907 O O . PRO B 1 237 ? -18.453 26.031 2.402 1 98.38 237 PRO B O 1
ATOM 3910 N N . ALA B 1 238 ? -16.953 24.672 1.593 1 98.69 238 ALA B N 1
ATOM 3911 C CA . ALA B 1 238 ? -15.844 25.172 2.391 1 98.69 238 ALA B CA 1
ATOM 3912 C C . ALA B 1 238 ? -15.688 26.688 2.213 1 98.69 238 ALA B C 1
ATOM 3914 O O . ALA B 1 238 ? -15.516 27.422 3.189 1 98.69 238 ALA B O 1
ATOM 3915 N N . LEU B 1 239 ? -15.766 27.172 1.014 1 98.5 239 LEU B N 1
ATOM 3916 C CA . LEU B 1 239 ? -15.594 28.594 0.749 1 98.5 239 LEU B CA 1
ATOM 3917 C C . LEU B 1 239 ? -16.688 29.406 1.435 1 98.5 239 LEU B C 1
ATOM 3919 O O . LEU B 1 239 ? -16.406 30.453 2.039 1 98.5 239 LEU B O 1
ATOM 3923 N N . GLU B 1 240 ? -17.875 28.984 1.328 1 98.5 240 GLU B N 1
ATOM 3924 C CA . GLU B 1 240 ? -19 29.672 1.968 1 98.5 240 GLU B CA 1
ATOM 3925 C C . GLU B 1 240 ? -18.844 29.688 3.486 1 98.5 240 GLU B C 1
ATOM 3927 O O . GLU B 1 240 ? -19.281 30.625 4.152 1 98.5 240 GLU B O 1
ATOM 3932 N N . ASP B 1 241 ? -18.188 28.656 3.992 1 98.69 241 ASP B N 1
ATOM 3933 C CA . ASP B 1 241 ? -18.031 28.547 5.438 1 98.69 241 ASP B CA 1
ATOM 3934 C C . ASP B 1 241 ? -16.75 29.234 5.91 1 98.69 241 ASP B C 1
ATOM 3936 O O . ASP B 1 241 ? -16.375 29.141 7.082 1 98.69 241 ASP B O 1
ATOM 3940 N N . GLY B 1 242 ? -16.031 29.875 5.016 1 98.75 242 GLY B N 1
ATOM 3941 C CA . GLY B 1 242 ? -14.938 30.75 5.387 1 98.75 242 GLY B CA 1
ATOM 3942 C C . GLY B 1 242 ? -13.57 30.125 5.219 1 98.75 242 GLY B C 1
ATOM 3943 O O . GLY B 1 242 ? -12.547 30.75 5.496 1 98.75 242 GLY B O 1
ATOM 3944 N N . PHE B 1 243 ? -13.539 28.828 4.863 1 98.94 243 PHE B N 1
ATOM 3945 C CA . PHE B 1 243 ? -12.266 28.188 4.578 1 98.94 243 PHE B CA 1
ATOM 3946 C C . PHE B 1 243 ? -11.734 28.609 3.215 1 98.94 243 PHE B C 1
ATOM 3948 O O . PHE B 1 243 ? -12.438 29.266 2.445 1 98.94 243 PHE B O 1
ATOM 3955 N N . LEU B 1 244 ? -10.438 28.266 2.959 1 98.88 244 LEU B N 1
ATOM 3956 C CA . LEU B 1 244 ? -9.867 28.531 1.643 1 98.88 244 LEU B CA 1
ATOM 3957 C C . LEU B 1 244 ? -10.375 27.516 0.618 1 98.88 244 LEU B C 1
ATOM 3959 O O . LEU B 1 244 ? -10.398 27.797 -0.582 1 98.88 244 LEU B O 1
ATOM 3963 N N . GLY B 1 245 ? -10.75 26.281 1.026 1 98.75 245 GLY B N 1
ATOM 3964 C CA . GLY B 1 245 ? -11.289 25.266 0.138 1 98.75 245 GLY B CA 1
ATOM 3965 C C . GLY B 1 245 ? -10.797 23.875 0.469 1 98.75 245 GLY B C 1
ATOM 3966 O O . GLY B 1 245 ? -10.125 23.656 1.482 1 98.75 245 GLY B O 1
ATOM 3967 N N . PHE B 1 246 ? -11.203 22.906 -0.35 1 98.81 246 PHE B N 1
ATOM 3968 C CA . PHE B 1 246 ? -10.664 21.547 -0.317 1 98.81 246 PHE B CA 1
ATOM 3969 C C . PHE B 1 246 ? -9.531 21.391 -1.318 1 98.81 246 PHE B C 1
ATOM 3971 O O . PHE B 1 246 ? -9.664 21.766 -2.486 1 98.81 246 PHE B O 1
ATOM 3978 N N . VAL B 1 247 ? -8.445 20.828 -0.786 1 98.75 247 VAL B N 1
ATOM 3979 C CA . VAL B 1 247 ? -7.285 20.594 -1.638 1 98.75 247 VAL B CA 1
ATOM 3980 C C . VAL B 1 247 ? -7.633 19.562 -2.705 1 98.75 247 VAL B C 1
ATOM 3982 O O . VAL B 1 247 ? -8.359 18.594 -2.434 1 98.75 247 VAL B O 1
ATOM 3985 N N . LYS B 1 248 ? -7.086 19.75 -3.871 1 97.81 248 LYS B N 1
ATOM 3986 C CA . LYS B 1 248 ? -7.254 18.781 -4.957 1 97.81 248 LYS B CA 1
ATOM 3987 C C . LYS B 1 248 ? -5.93 18.109 -5.293 1 97.81 248 LYS B C 1
ATOM 3989 O O . LYS B 1 248 ? -4.859 18.672 -5.082 1 97.81 248 LYS B O 1
ATOM 3994 N N . ARG B 1 249 ? -6.062 16.906 -5.801 1 97.62 249 ARG B N 1
ATOM 3995 C CA . ARG B 1 249 ? -4.867 16.203 -6.258 1 97.62 249 ARG B CA 1
ATOM 3996 C C . ARG B 1 249 ? -4.066 17.062 -7.23 1 97.62 249 ARG B C 1
ATOM 3998 O O . ARG B 1 249 ? -4.621 17.625 -8.18 1 97.62 249 ARG B O 1
ATOM 4005 N N . GLY B 1 250 ? -2.773 17.078 -6.992 1 97.94 250 GLY B N 1
ATOM 4006 C CA . GLY B 1 250 ? -1.892 17.797 -7.906 1 97.94 250 GLY B CA 1
ATOM 4007 C C . GLY B 1 250 ? -1.874 19.281 -7.668 1 97.94 250 GLY B C 1
ATOM 4008 O O . GLY B 1 250 ? -1.105 20.016 -8.305 1 97.94 250 GLY B O 1
ATOM 4009 N N . GLN B 1 251 ? -2.727 19.766 -6.77 1 98.5 251 GLN B N 1
ATOM 4010 C CA . GLN B 1 251 ? -2.773 21.203 -6.516 1 98.5 251 GLN B CA 1
ATOM 4011 C C . GLN B 1 251 ? -1.474 21.688 -5.879 1 98.5 251 GLN B C 1
ATOM 4013 O O . GLN B 1 251 ? -0.935 21.047 -4.98 1 98.5 251 GLN B O 1
ATOM 4018 N N . ARG B 1 252 ? -1.02 22.828 -6.367 1 98.19 252 ARG B N 1
ATOM 4019 C CA . ARG B 1 252 ? 0.234 23.422 -5.922 1 98.19 252 ARG B CA 1
ATOM 4020 C C . ARG B 1 252 ? -0.018 24.719 -5.172 1 98.19 252 ARG B C 1
ATOM 4022 O O . ARG B 1 252 ? -0.872 25.516 -5.57 1 98.19 252 ARG B O 1
ATOM 4029 N N . PHE B 1 253 ? 0.729 24.906 -4.078 1 98.19 253 PHE B N 1
ATOM 4030 C CA . PHE B 1 253 ? 0.653 26.109 -3.258 1 98.19 253 PHE B CA 1
ATOM 4031 C C . PHE B 1 253 ? 2.02 26.781 -3.143 1 98.19 253 PHE B C 1
ATOM 4033 O O . PHE B 1 253 ? 2.953 26.203 -2.586 1 98.19 253 PHE B O 1
ATOM 4040 N N . ASP B 1 254 ? 2.129 28 -3.637 1 96.69 254 ASP B N 1
ATOM 4041 C CA . ASP B 1 254 ? 3.361 28.766 -3.447 1 96.69 254 ASP B CA 1
ATOM 4042 C C . ASP B 1 254 ? 3.477 29.266 -2.014 1 96.69 254 ASP B C 1
ATOM 4044 O O . ASP B 1 254 ? 2.506 29.781 -1.453 1 96.69 254 ASP B O 1
ATOM 4048 N N . LEU B 1 255 ? 4.672 28.984 -1.486 1 94.19 255 LEU B N 1
ATOM 4049 C CA . LEU B 1 255 ? 4.898 29.422 -0.111 1 94.19 255 LEU B CA 1
ATOM 4050 C C . LEU B 1 255 ? 5.754 30.688 -0.07 1 94.19 255 LEU B C 1
ATOM 4052 O O . LEU B 1 255 ? 6.98 30.609 -0.2 1 94.19 255 LEU B O 1
ATOM 4056 N N . VAL B 1 256 ? 5.301 31.922 -0.286 1 81.06 256 VAL B N 1
ATOM 4057 C CA . VAL B 1 256 ? 6.051 33.188 -0.327 1 81.06 256 VAL B CA 1
ATOM 4058 C C . VAL B 1 256 ? 5.43 34.188 0.641 1 81.06 256 VAL B C 1
ATOM 4060 O O . VAL B 1 256 ? 4.234 34.125 0.927 1 81.06 256 VAL B O 1
#

Secondary structure (DSSP, 8-state):
--EEEEES--B-TT--SSS--BS-EEEEETTS-EEEE---TTHHHHHHHTT--GGG--EEEE--SSHHHHTTHHHHHHHHHT-TT-PPPEEEEEHHHHHHIIIIIIHHHHSEETTEE--HHHH-EEEEE-TT-EEEETTEEEEEEE---EE-SS-EEP-EEEEEEETTEEEEE--S----HHHHHHHHHH-SEEEEE-B--SS--TTS-BHHHHTTS-HHHHTTEEEESBPSSPPP-TTTTTS-EE--TT-EEEE-/--EEEEES--B-TT--SSS--BS-EEEEETTS-EEEE---TTHHHHHHHTT--GGG--EEEE--SSHHHHTTHHHHHHHHHT-TT-PPPEEEEEHHHHHHIIIIIIHHHHSEETTEE--HHHH-EEEEE-TT-EEEETTEEEEEEE---EE-SS-EEP-EEEEEEETTEEEEE--S----HHHHHHHHHH-SEEEEE-B--SS--TTS-BHHHHTTS-HHHHTTEEEESBPSSPPP-TTTTTS-EE--TT-EEEE-

pLDDT: mean 95.85, std 4.37, range [76.19, 98.94]